Protein AF-A0AAJ6CL71-F1 (afdb_monomer_lite)

Sequence (404 aa):
MFATKAVRFVPSAMRASTATKFLRTKRTTNIAGLEIHPDPLPELVSTYTHTLNVLKGLPESAVFRQSSEAVTQQRLDIVKEAMTPTSRETVYGSEAAIDRVVAAIDGGLIEEIVEQANDEFHLAAKMIDWKPMLKDRWGSRSLRLSKENMRAFNACHLCLQTAQQPVCCPEGHLYCKMCILSDLLKQKSVLAEHAKRCEDHAQEEHKEAAQVKASADAKRVATFERNESLIAPGSKRKHEEMGDMPRKRAESSDAASSMPAFWLPNMAPQVHDQGAKSSPDRASTTLCTATRPHKLLAKHLIQVCFSIRPRDGQDQTFCPCCKKEYTNVSQTYVLRPCGHVFCASCTATLVTKPLEESGKASSCPECSASIQARRDVIPLEREGTGFASGGQSEVHTQGIAFQG

Secondary structure (DSSP, 8-state):
--------------------------S--SSTT-PPPSSHHHHHHHHHHHHHHHHTTS-TT-HHHHHHHHHHHHHHHHHHHH--HHHHH-HHHHHHHHHHHHHHHT-SSHHHHHHHHHHHHHHHHHHHHHHHHHTTTBS-EEEEPPGGGS--TTB-TTT-SBPSSEEE-TT--EEEHHHHHHHHHHHHHHHHHHHHHHHHHHHHHHHHHHHHHHHHHHHHHHHHHHHHTT--S-------------------GGGTTSS--TTSTTTS-----------TTSSSS-B--SSS--B--GGG-EE-B-EEEEETTEEEEE-TTT-PBP-TT--EEEETTT-BEEEHHHHIIIIIHHHHHH-SPEE-TTT--EE-SGGGEEEPP-SS-SSTT----EEEE--B----

Organism: NCBI:txid1514897

Structure (mmCIF, N/CA/C/O backbone):
data_AF-A0AAJ6CL71-F1
#
_entry.id   AF-A0AAJ6CL71-F1
#
loop_
_atom_site.group_PDB
_atom_site.id
_atom_site.type_symbol
_atom_site.label_atom_id
_atom_site.label_alt_id
_atom_site.label_comp_id
_atom_site.label_asym_id
_atom_site.label_entity_id
_atom_site.label_seq_id
_atom_site.pdbx_PDB_ins_code
_atom_site.Cartn_x
_atom_site.Cartn_y
_atom_site.Cartn_z
_atom_site.occupancy
_atom_site.B_iso_or_equiv
_atom_site.auth_seq_id
_atom_site.auth_comp_id
_atom_site.auth_asym_id
_atom_site.auth_atom_id
_atom_site.pdbx_PDB_model_num
ATOM 1 N N . MET A 1 1 ? 21.371 46.610 -0.526 1.00 39.25 1 MET A N 1
ATOM 2 C CA . MET A 1 1 ? 22.594 46.906 -1.301 1.00 39.25 1 MET A CA 1
ATOM 3 C C . MET A 1 1 ? 23.391 45.616 -1.433 1.00 39.25 1 MET A C 1
ATOM 5 O O . MET A 1 1 ? 24.104 45.266 -0.509 1.00 39.25 1 MET A O 1
ATOM 9 N N . PHE A 1 2 ? 23.224 44.873 -2.526 1.00 36.06 2 PHE A N 1
ATOM 10 C CA . PHE A 1 2 ? 24.051 43.699 -2.818 1.00 36.06 2 PHE A CA 1
ATOM 11 C C . PHE A 1 2 ? 24.541 43.833 -4.256 1.00 36.06 2 PHE A C 1
ATOM 13 O O . PHE A 1 2 ? 23.754 43.793 -5.196 1.00 36.06 2 PHE A O 1
ATOM 20 N N . ALA A 1 3 ? 25.835 44.113 -4.401 1.00 38.28 3 ALA A N 1
ATOM 21 C CA . ALA A 1 3 ? 26.485 44.321 -5.682 1.00 38.28 3 ALA A CA 1
ATOM 22 C C . ALA A 1 3 ? 26.732 42.966 -6.359 1.00 38.28 3 ALA A C 1
ATOM 24 O O . ALA A 1 3 ? 27.611 42.206 -5.955 1.00 38.28 3 ALA A O 1
ATOM 25 N N . THR A 1 4 ? 25.965 42.662 -7.402 1.00 40.25 4 THR A N 1
ATOM 26 C CA . THR A 1 4 ? 26.253 41.565 -8.331 1.00 40.25 4 THR A CA 1
ATOM 27 C C . THR A 1 4 ? 27.468 41.937 -9.175 1.00 40.25 4 THR A C 1
ATOM 29 O O . THR A 1 4 ? 27.392 42.786 -10.065 1.00 40.25 4 THR A O 1
ATOM 32 N N . LYS A 1 5 ? 28.614 41.322 -8.882 1.00 41.72 5 LYS A N 1
ATOM 33 C CA . LYS A 1 5 ? 29.854 41.497 -9.643 1.00 41.72 5 LYS A CA 1
ATOM 34 C C . LYS A 1 5 ? 29.758 40.658 -10.922 1.00 41.72 5 LYS A C 1
ATOM 36 O O . LYS A 1 5 ? 30.052 39.468 -10.914 1.00 41.72 5 LYS A O 1
ATOM 41 N N . ALA A 1 6 ? 29.297 41.271 -12.010 1.00 41.78 6 ALA A N 1
ATOM 42 C CA . ALA A 1 6 ? 29.320 40.659 -13.333 1.00 41.78 6 ALA A CA 1
ATOM 43 C C . ALA A 1 6 ? 30.780 40.488 -13.783 1.00 41.78 6 ALA A C 1
ATOM 45 O O . ALA A 1 6 ? 31.474 41.466 -14.071 1.00 41.78 6 ALA A O 1
ATOM 46 N N . VAL A 1 7 ? 31.257 39.245 -13.822 1.00 39.53 7 VAL A N 1
ATOM 47 C CA . VAL A 1 7 ? 32.542 38.900 -14.434 1.00 39.53 7 VAL A CA 1
ATOM 48 C C . VAL A 1 7 ? 32.345 38.979 -15.944 1.00 39.53 7 VAL A C 1
ATOM 50 O O . VAL A 1 7 ? 31.774 38.085 -16.561 1.00 39.53 7 VAL A O 1
ATOM 53 N N . ARG A 1 8 ? 32.769 40.095 -16.543 1.00 37.53 8 ARG A N 1
ATOM 54 C CA . ARG A 1 8 ? 32.890 40.208 -17.997 1.00 37.53 8 ARG A CA 1
ATOM 55 C C . ARG A 1 8 ? 34.016 39.283 -18.439 1.00 37.53 8 ARG A C 1
ATOM 57 O O . ARG A 1 8 ? 35.181 39.544 -18.148 1.00 37.53 8 ARG A O 1
ATOM 64 N N . PHE A 1 9 ? 33.653 38.207 -19.124 1.00 36.19 9 PHE A N 1
ATOM 65 C CA . PHE A 1 9 ? 34.596 37.366 -19.842 1.00 36.19 9 PHE A CA 1
ATOM 66 C C . PHE A 1 9 ? 35.145 38.195 -21.009 1.00 36.19 9 PHE A C 1
ATOM 68 O O . PHE A 1 9 ? 34.460 38.424 -22.003 1.00 36.19 9 PHE A O 1
ATOM 75 N N . VAL A 1 10 ? 36.347 38.744 -20.844 1.00 36.00 10 VAL A N 1
ATOM 76 C CA . VAL A 1 10 ? 37.087 39.341 -21.957 1.00 36.00 10 VAL A CA 1
ATOM 77 C C . VAL A 1 10 ? 37.631 38.168 -22.770 1.00 36.00 10 VAL A C 1
ATOM 79 O O . VAL A 1 10 ? 38.310 37.322 -22.181 1.00 36.00 10 VAL A O 1
ATOM 82 N N . PRO A 1 11 ? 37.347 38.063 -24.080 1.00 34.19 11 PRO A N 1
ATOM 83 C CA . PRO A 1 11 ? 37.974 37.042 -24.899 1.00 34.19 11 PRO A CA 1
ATOM 84 C C . PRO A 1 11 ? 39.473 37.339 -24.918 1.00 34.19 11 PRO A C 1
ATOM 86 O O . PRO A 1 11 ? 39.929 38.316 -25.513 1.00 34.19 11 PRO A O 1
ATOM 89 N N . SER A 1 12 ? 40.236 36.527 -24.189 1.00 37.56 12 SER A N 1
ATOM 90 C CA . SER A 1 12 ? 41.687 36.531 -24.285 1.00 37.56 12 SER A CA 1
ATOM 91 C C . SER A 1 12 ? 42.012 36.148 -25.719 1.00 37.56 12 SER A C 1
ATOM 93 O O . SER A 1 12 ? 41.584 35.087 -26.176 1.00 37.56 12 SER A O 1
ATOM 95 N N . ALA A 1 13 ? 42.686 37.043 -26.443 1.00 39.62 13 ALA A N 1
ATOM 96 C CA . ALA A 1 13 ? 43.154 36.787 -27.792 1.00 39.62 13 ALA A CA 1
ATOM 97 C C . ALA A 1 13 ? 43.905 35.452 -27.781 1.00 39.62 13 ALA A C 1
ATOM 99 O O . ALA A 1 13 ? 44.991 35.344 -27.205 1.00 39.62 13 ALA A O 1
ATOM 100 N N . MET A 1 14 ? 43.281 34.421 -28.358 1.00 40.31 14 MET A N 1
ATOM 101 C CA . MET A 1 14 ? 43.919 33.134 -28.556 1.00 40.31 14 MET A CA 1
ATOM 102 C C . MET A 1 14 ? 45.196 33.401 -29.342 1.00 40.31 14 MET A C 1
ATOM 104 O O . MET A 1 14 ? 45.163 33.837 -30.492 1.00 40.31 14 MET A O 1
ATOM 108 N N . ARG A 1 15 ? 46.332 33.168 -28.682 1.00 39.94 15 ARG A N 1
ATOM 109 C CA . ARG A 1 15 ? 47.612 32.982 -29.355 1.00 39.94 15 ARG A CA 1
ATOM 110 C C . ARG A 1 15 ? 47.370 32.009 -30.504 1.00 39.94 15 ARG A C 1
ATOM 112 O O . ARG A 1 15 ? 46.749 30.972 -30.284 1.00 39.94 15 ARG A O 1
ATOM 119 N N . ALA A 1 16 ? 47.826 32.379 -31.699 1.00 39.19 16 ALA A N 1
ATOM 120 C CA . ALA A 1 16 ? 47.760 31.556 -32.896 1.00 39.19 16 ALA A CA 1
ATOM 121 C C . ALA A 1 16 ? 48.130 30.106 -32.549 1.00 39.19 16 ALA A C 1
ATOM 123 O O . ALA A 1 16 ? 49.277 29.826 -32.195 1.00 39.19 16 ALA A O 1
ATOM 124 N N . SER A 1 17 ? 47.136 29.213 -32.577 1.00 43.03 17 SER A N 1
ATOM 125 C CA . SER A 1 17 ? 47.387 27.789 -32.399 1.00 43.03 17 SER A CA 1
ATOM 126 C C . SER A 1 17 ? 48.241 27.322 -33.565 1.00 43.03 17 SER A C 1
ATOM 128 O O . SER A 1 17 ? 47.938 27.587 -34.728 1.00 43.03 17 SER A O 1
ATOM 130 N N . THR A 1 18 ? 49.339 26.667 -33.211 1.00 47.91 18 THR A N 1
ATOM 131 C CA . THR A 1 18 ? 50.168 25.819 -34.064 1.00 47.91 18 THR A CA 1
ATOM 132 C C . THR A 1 18 ? 49.345 25.160 -35.164 1.00 47.91 18 THR A C 1
ATOM 134 O O . THR A 1 18 ? 48.361 24.495 -34.857 1.00 47.91 18 THR A O 1
ATOM 137 N N . ALA A 1 19 ? 49.755 25.337 -36.423 1.00 48.56 19 ALA A N 1
ATOM 138 C CA . ALA A 1 19 ? 49.138 24.688 -37.574 1.00 48.56 19 ALA A CA 1
ATOM 139 C C . ALA A 1 19 ? 48.911 23.195 -37.286 1.00 48.56 19 ALA A C 1
ATOM 141 O O . ALA A 1 19 ? 49.871 22.448 -37.078 1.00 48.56 19 ALA A O 1
ATOM 142 N N . THR A 1 20 ? 47.645 22.780 -37.227 1.00 59.19 20 THR A N 1
ATOM 143 C CA . THR A 1 20 ? 47.246 21.390 -37.007 1.00 59.19 20 THR A CA 1
ATOM 144 C C . THR A 1 20 ? 47.833 20.557 -38.141 1.00 59.19 20 THR A C 1
ATOM 146 O O . THR A 1 20 ? 47.495 20.761 -39.308 1.00 59.19 20 THR A O 1
ATOM 149 N N . LYS A 1 21 ? 48.775 19.664 -37.829 1.00 67.62 21 LYS A N 1
ATOM 150 C CA . LYS A 1 21 ? 49.365 18.783 -38.839 1.00 67.62 21 LYS A CA 1
ATOM 151 C C . LYS A 1 21 ? 48.285 17.805 -39.288 1.00 67.62 21 LYS A C 1
ATOM 153 O O . LYS A 1 21 ? 47.806 17.014 -38.487 1.00 67.62 21 LYS A O 1
ATOM 158 N N . PHE A 1 22 ? 47.898 17.876 -40.557 1.00 73.38 22 PHE A N 1
ATOM 159 C CA . PHE A 1 22 ? 46.937 16.943 -41.134 1.00 73.38 22 PHE A CA 1
ATOM 160 C C . PHE A 1 22 ? 47.654 15.624 -41.447 1.00 73.38 22 PHE A C 1
ATOM 162 O O . PHE A 1 22 ? 48.347 15.511 -42.459 1.00 73.38 22 PHE A O 1
ATOM 169 N N . LEU A 1 23 ? 47.541 14.645 -40.548 1.00 78.69 23 LEU A N 1
ATOM 170 C CA . LEU A 1 23 ? 48.229 13.352 -40.638 1.00 78.69 23 LEU A CA 1
ATOM 171 C C . LEU A 1 23 ? 47.259 12.240 -41.062 1.00 78.69 23 LEU A C 1
ATOM 173 O O . LEU A 1 23 ? 47.219 11.168 -40.458 1.00 78.69 23 LEU A O 1
ATOM 177 N N . ARG A 1 24 ? 46.457 12.508 -42.098 1.00 83.69 24 ARG A N 1
ATOM 178 C CA . ARG A 1 24 ? 45.435 11.587 -42.615 1.00 83.69 24 ARG A CA 1
ATOM 179 C C . ARG A 1 24 ? 45.517 11.456 -44.131 1.00 83.69 24 ARG A C 1
ATOM 181 O O . ARG A 1 24 ? 45.762 12.428 -44.844 1.00 83.69 24 ARG A O 1
ATOM 188 N N . THR A 1 25 ? 45.285 10.244 -44.621 1.00 83.31 25 THR A N 1
ATOM 189 C CA . THR A 1 25 ? 45.168 9.923 -46.056 1.00 83.31 25 THR A CA 1
ATOM 190 C C . THR A 1 25 ? 43.714 9.816 -46.507 1.00 83.31 25 THR A C 1
ATOM 192 O O . THR A 1 25 ? 43.401 10.090 -47.669 1.00 83.31 25 THR A O 1
ATOM 195 N N . LYS A 1 26 ? 42.813 9.440 -45.590 1.00 82.81 26 LYS A N 1
ATOM 196 C CA . LYS A 1 26 ? 41.377 9.316 -45.856 1.00 82.81 26 LYS A CA 1
ATOM 197 C C . LYS A 1 26 ? 40.768 10.701 -46.114 1.00 82.81 26 LYS A C 1
ATOM 199 O O . LYS A 1 26 ? 41.135 11.679 -45.468 1.00 82.81 26 LYS A O 1
ATOM 204 N N . ARG A 1 27 ? 39.848 10.777 -47.086 1.00 81.31 27 ARG A N 1
ATOM 205 C CA . ARG A 1 27 ? 39.156 12.020 -47.496 1.00 81.31 27 ARG A CA 1
ATOM 206 C C . ARG A 1 27 ? 37.725 12.124 -46.974 1.00 81.31 27 ARG A C 1
ATOM 208 O O . ARG A 1 27 ? 37.250 13.230 -46.755 1.00 81.31 27 ARG A O 1
ATOM 215 N N . THR A 1 28 ? 37.056 10.989 -46.775 1.00 86.12 28 THR A N 1
ATOM 216 C CA . THR A 1 28 ? 35.708 10.895 -46.196 1.00 86.12 28 THR A CA 1
ATOM 217 C C . THR A 1 28 ? 35.601 9.653 -45.299 1.00 86.12 28 THR A C 1
ATOM 219 O O . THR A 1 28 ? 36.296 8.661 -45.527 1.00 86.12 28 THR A O 1
ATOM 222 N N . THR A 1 29 ? 34.747 9.707 -44.274 1.00 84.56 29 THR A N 1
ATOM 223 C CA . THR A 1 29 ? 34.390 8.572 -43.390 1.00 84.56 29 THR A CA 1
ATOM 224 C C . THR A 1 29 ? 33.274 7.698 -43.978 1.00 84.56 29 THR A C 1
ATOM 226 O O . THR A 1 29 ? 33.015 6.610 -43.481 1.00 84.56 29 THR A O 1
ATOM 229 N N . ASN A 1 30 ? 32.616 8.163 -45.051 1.00 87.88 30 ASN A N 1
ATOM 230 C CA . ASN A 1 30 ? 31.397 7.589 -45.642 1.00 87.88 30 ASN A CA 1
ATOM 231 C C . ASN A 1 30 ? 30.182 7.522 -44.695 1.00 87.88 30 ASN A C 1
ATOM 233 O O . ASN A 1 30 ? 29.202 6.850 -45.014 1.00 87.88 30 ASN A O 1
ATOM 237 N N . ILE A 1 31 ? 30.210 8.262 -43.584 1.00 87.94 31 ILE A N 1
ATOM 238 C CA . ILE A 1 31 ? 29.088 8.420 -42.654 1.00 87.94 31 ILE A CA 1
ATOM 239 C C . ILE A 1 31 ? 28.625 9.879 -42.703 1.00 87.94 31 ILE A C 1
ATOM 241 O O . ILE A 1 31 ? 29.428 10.809 -42.626 1.00 87.94 31 ILE A O 1
ATOM 245 N N . ALA A 1 32 ? 27.321 10.095 -42.881 1.00 88.00 32 ALA A N 1
ATOM 246 C CA . ALA A 1 32 ? 26.759 11.439 -42.940 1.00 88.00 32 ALA A CA 1
ATOM 247 C C . ALA A 1 32 ? 26.879 12.132 -41.573 1.00 88.00 32 ALA A C 1
ATOM 249 O O . ALA A 1 32 ? 26.416 11.598 -40.572 1.00 88.00 32 ALA A O 1
ATOM 250 N N . GLY A 1 33 ? 27.471 13.329 -41.546 1.00 87.38 33 GLY A N 1
ATOM 251 C CA . GLY A 1 33 ? 27.632 14.125 -40.324 1.00 87.38 33 GLY A CA 1
ATOM 252 C C . GLY A 1 33 ? 28.887 13.823 -39.497 1.00 87.38 33 GLY A C 1
ATOM 253 O O . GLY A 1 33 ? 29.137 14.551 -38.544 1.00 87.38 33 GLY A O 1
ATOM 254 N N . LEU A 1 34 ? 29.697 12.825 -39.875 1.00 89.12 34 LEU A N 1
ATOM 255 C CA . LEU A 1 34 ? 30.948 12.485 -39.189 1.00 89.12 34 LEU A CA 1
ATOM 256 C C . LEU A 1 34 ? 32.162 12.911 -40.027 1.00 89.12 34 LEU A C 1
ATOM 258 O O . LEU A 1 34 ? 32.548 12.235 -40.982 1.00 89.12 34 LEU A O 1
ATOM 262 N N . GLU A 1 35 ? 32.755 14.054 -39.694 1.00 86.81 35 GLU A N 1
ATOM 263 C CA . GLU A 1 35 ? 33.916 14.601 -40.409 1.00 86.81 35 GLU A CA 1
ATOM 264 C C . GLU A 1 35 ? 35.231 13.912 -40.008 1.00 86.81 35 GLU A C 1
ATOM 266 O O . GLU A 1 35 ? 35.375 13.400 -38.900 1.00 86.81 35 GLU A O 1
ATOM 271 N N . ILE A 1 36 ? 36.222 13.910 -40.909 1.00 88.69 36 ILE A N 1
ATOM 272 C CA . ILE A 1 36 ? 37.541 13.332 -40.611 1.00 88.69 36 ILE A CA 1
ATOM 273 C C . ILE A 1 36 ? 38.302 14.228 -39.644 1.00 88.69 36 ILE A C 1
ATOM 275 O O . ILE A 1 36 ? 38.579 15.392 -39.940 1.00 88.69 36 ILE A O 1
ATOM 279 N N . HIS A 1 37 ? 38.741 13.637 -38.536 1.00 86.88 37 HIS A N 1
ATOM 280 C CA . HIS A 1 37 ? 39.586 14.325 -37.576 1.00 86.88 37 HIS A CA 1
ATOM 281 C C . HIS A 1 37 ? 41.048 14.408 -38.073 1.00 86.88 37 HIS A C 1
ATOM 283 O O . HIS A 1 37 ? 41.613 13.382 -38.466 1.00 86.88 37 HIS A O 1
ATOM 289 N N . PRO A 1 38 ? 41.699 15.592 -38.045 1.00 86.56 38 PRO A N 1
ATOM 290 C CA . PRO A 1 38 ? 43.038 15.795 -38.614 1.00 86.56 38 PRO A CA 1
ATOM 291 C C . PRO A 1 38 ? 44.164 15.070 -37.857 1.00 86.56 38 PRO A C 1
ATOM 293 O O . PRO A 1 38 ? 45.155 14.685 -38.480 1.00 86.56 38 PRO A O 1
ATOM 296 N N . ASP A 1 39 ? 44.015 14.886 -36.540 1.00 87.00 39 ASP A N 1
ATOM 297 C CA . ASP A 1 39 ? 44.971 14.171 -35.676 1.00 87.00 39 ASP A CA 1
ATOM 298 C C . ASP A 1 39 ? 44.262 13.540 -34.448 1.00 87.00 39 ASP A C 1
ATOM 300 O O . ASP A 1 39 ? 44.177 14.167 -33.393 1.00 87.00 39 ASP A O 1
ATOM 304 N N . PRO A 1 40 ? 43.626 12.356 -34.581 1.00 89.31 40 PRO A N 1
ATOM 305 C CA . PRO A 1 40 ? 42.722 11.801 -33.556 1.00 89.31 40 PRO A CA 1
ATOM 306 C C . PRO A 1 40 ? 43.423 11.183 -32.335 1.00 89.31 40 PRO A C 1
ATOM 308 O O . PRO A 1 40 ? 42.850 11.143 -31.251 1.00 89.31 40 PRO A O 1
ATOM 311 N N . LEU A 1 41 ? 44.661 10.701 -32.473 1.00 90.19 41 LEU A N 1
ATOM 312 C CA . LEU A 1 41 ? 45.382 10.021 -31.388 1.00 90.19 41 LEU A CA 1
ATOM 313 C C . LEU A 1 41 ? 45.687 10.927 -30.176 1.00 90.19 41 LEU A C 1
ATOM 315 O O . LEU A 1 41 ? 45.392 10.518 -29.051 1.00 90.19 41 LEU A O 1
ATOM 319 N N . PRO A 1 42 ? 46.252 12.144 -30.336 1.00 90.31 42 PRO A N 1
ATOM 320 C CA . PRO A 1 42 ? 46.464 13.036 -29.197 1.00 90.31 42 PRO A CA 1
ATOM 321 C C . PRO A 1 42 ? 45.150 13.549 -28.600 1.00 90.31 42 PRO A C 1
ATOM 323 O O . PRO A 1 42 ? 45.098 13.754 -27.387 1.00 90.31 42 PRO A O 1
ATOM 326 N N . GLU A 1 43 ? 44.107 13.711 -29.419 1.00 90.81 43 GLU A N 1
ATOM 327 C CA . GLU A 1 43 ? 42.776 14.098 -28.947 1.00 90.81 43 GLU A CA 1
ATOM 328 C C . GLU A 1 43 ? 42.217 13.039 -27.991 1.00 90.81 43 GLU A C 1
ATOM 330 O O . GLU A 1 43 ? 41.904 13.364 -26.850 1.00 90.81 43 GLU A O 1
ATOM 335 N N . LEU A 1 44 ? 42.237 11.757 -28.379 1.00 93.38 44 LEU A N 1
ATOM 336 C CA . LEU A 1 44 ? 41.806 10.643 -27.523 1.00 93.38 44 LEU A CA 1
ATOM 337 C C . LEU A 1 44 ? 42.566 10.588 -26.195 1.00 93.38 44 LEU A C 1
ATOM 339 O O . LEU A 1 44 ? 41.961 10.411 -25.137 1.00 93.38 44 LEU A O 1
ATOM 343 N N . VAL A 1 45 ? 43.890 10.780 -26.218 1.00 94.62 45 VAL A N 1
ATOM 344 C CA . VAL A 1 45 ? 44.684 10.849 -24.980 1.00 94.62 45 VAL A CA 1
ATOM 345 C C . VAL A 1 45 ? 44.212 12.003 -24.098 1.00 94.62 45 VAL A C 1
ATOM 347 O O . VAL A 1 45 ? 44.075 11.833 -22.882 1.00 94.62 45 VAL A O 1
ATOM 350 N N . SER A 1 46 ? 43.946 13.170 -24.683 1.00 95.06 46 SER A N 1
ATOM 351 C CA . SER A 1 46 ? 43.458 14.328 -23.936 1.00 95.06 46 SER A CA 1
ATOM 352 C C . SER A 1 46 ? 42.067 14.073 -23.335 1.00 95.06 46 SER A C 1
ATOM 354 O O . SER A 1 46 ? 41.878 14.287 -22.136 1.00 95.06 46 SER A O 1
ATOM 356 N N . THR A 1 47 ? 41.138 13.493 -24.097 1.00 94.94 47 THR A N 1
ATOM 357 C CA . THR A 1 47 ? 39.761 13.225 -23.661 1.00 94.94 47 THR A CA 1
ATOM 358 C C . THR A 1 47 ? 39.706 12.139 -22.590 1.00 94.94 47 THR A C 1
ATOM 360 O O . THR A 1 47 ? 39.059 12.328 -21.557 1.00 94.94 47 THR A O 1
ATOM 363 N N . TYR A 1 48 ? 40.441 11.031 -22.740 1.00 96.94 48 TYR A N 1
ATOM 364 C CA . TYR A 1 48 ? 40.487 9.978 -21.716 1.00 96.94 48 TYR A CA 1
ATOM 365 C C . TYR A 1 48 ? 41.166 10.444 -20.428 1.00 96.94 48 TYR A C 1
ATOM 367 O O . TYR A 1 48 ? 40.671 10.167 -19.336 1.00 96.94 48 TYR A O 1
ATOM 375 N N . THR A 1 49 ? 42.262 11.204 -20.518 1.00 96.88 49 THR A N 1
ATOM 376 C CA . THR A 1 49 ? 42.898 11.765 -19.313 1.00 96.88 49 THR A CA 1
ATOM 377 C C . THR A 1 49 ? 41.991 12.773 -18.611 1.00 96.88 49 THR A C 1
ATOM 379 O O . THR A 1 49 ? 41.948 12.806 -17.377 1.00 96.88 49 THR A O 1
ATOM 382 N N . HIS A 1 50 ? 41.222 13.563 -19.363 1.00 96.25 50 HIS A N 1
ATOM 383 C CA . HIS A 1 50 ? 40.235 14.470 -18.790 1.00 96.25 50 HIS A CA 1
ATOM 384 C C . HIS A 1 50 ? 39.081 13.706 -18.125 1.00 96.25 50 HIS A C 1
ATOM 386 O O . HIS A 1 50 ? 38.734 14.005 -16.981 1.00 96.25 50 HIS A O 1
ATOM 392 N N . THR A 1 51 ? 38.577 12.652 -18.770 1.00 96.06 51 THR A N 1
ATOM 393 C CA . THR A 1 51 ? 37.535 11.761 -18.231 1.00 96.06 51 THR A CA 1
ATOM 394 C C . THR A 1 51 ? 37.977 11.101 -16.926 1.00 96.06 51 THR A C 1
ATOM 396 O O . THR A 1 51 ? 37.272 11.203 -15.924 1.00 96.06 51 THR A O 1
ATOM 399 N N . LEU A 1 52 ? 39.186 10.534 -16.870 1.00 96.12 52 LEU A N 1
ATOM 400 C CA . LEU A 1 52 ? 39.756 9.966 -15.640 1.00 96.12 52 LEU A CA 1
ATOM 401 C C . LEU A 1 52 ? 39.866 11.002 -14.509 1.00 96.12 52 LEU A C 1
ATOM 403 O O . LEU A 1 52 ? 39.685 10.671 -13.339 1.00 96.12 52 LEU A O 1
ATOM 407 N N . ASN A 1 53 ? 40.141 12.270 -14.827 1.00 95.69 53 ASN A N 1
ATOM 408 C CA . ASN A 1 53 ? 40.168 13.333 -13.821 1.00 95.69 53 ASN A CA 1
ATOM 409 C C . ASN A 1 53 ? 38.770 13.705 -13.310 1.00 95.69 53 ASN A C 1
ATOM 411 O O . ASN A 1 53 ? 38.624 13.967 -12.116 1.00 95.69 53 ASN A O 1
ATOM 415 N N . VAL A 1 54 ? 37.750 13.690 -14.171 1.00 93.75 54 VAL A N 1
ATOM 416 C CA . VAL A 1 54 ? 36.346 13.902 -13.777 1.00 93.75 54 VAL A CA 1
ATOM 417 C C . VAL A 1 54 ? 35.847 12.753 -12.898 1.00 93.75 54 VAL A C 1
ATOM 419 O O . VAL A 1 54 ? 35.246 12.996 -11.850 1.00 93.75 54 VAL A O 1
ATOM 422 N N . LEU A 1 55 ? 36.166 11.505 -13.252 1.00 92.06 55 LEU A N 1
ATOM 423 C CA . LEU A 1 55 ? 35.748 10.312 -12.505 1.00 92.06 55 LEU A CA 1
ATOM 424 C C . LEU A 1 55 ? 36.252 10.300 -11.051 1.00 92.06 55 LEU A C 1
ATOM 426 O O . LEU A 1 55 ? 35.523 9.850 -10.165 1.00 92.06 55 LEU A O 1
ATOM 430 N N . LYS A 1 56 ? 37.411 10.911 -10.757 1.00 90.75 56 LYS A N 1
ATOM 431 C CA . LYS A 1 56 ? 37.912 11.103 -9.377 1.00 90.75 56 LYS A CA 1
ATOM 432 C C . LYS A 1 56 ? 36.952 11.890 -8.472 1.00 90.75 56 LYS A C 1
ATOM 434 O O . LYS A 1 56 ? 37.025 11.756 -7.252 1.00 90.75 56 LYS A O 1
ATOM 439 N N . GLY A 1 57 ? 36.049 12.701 -9.033 1.00 87.69 57 GLY A N 1
ATOM 440 C CA . GLY A 1 57 ? 35.016 13.431 -8.282 1.00 87.69 57 GLY A CA 1
ATOM 441 C C . GLY A 1 57 ? 33.863 12.552 -7.763 1.00 87.69 57 GLY A C 1
ATOM 442 O O . GLY A 1 57 ? 33.081 12.974 -6.895 1.00 87.69 57 GLY A O 1
ATOM 443 N N . LEU A 1 58 ? 33.737 11.322 -8.266 1.00 85.38 58 LEU A N 1
ATOM 444 C CA . LEU A 1 58 ? 32.747 10.331 -7.836 1.00 85.38 58 LEU A CA 1
ATOM 445 C C . LEU A 1 58 ? 33.315 9.454 -6.701 1.00 85.38 58 LEU A C 1
ATOM 447 O O . LEU A 1 58 ? 34.528 9.311 -6.591 1.00 85.38 58 LEU A O 1
ATOM 451 N N . PRO A 1 59 ? 32.487 8.883 -5.807 1.00 85.94 59 PRO A N 1
ATOM 452 C CA . PRO A 1 59 ? 32.981 7.991 -4.751 1.00 85.94 59 PRO A CA 1
ATOM 453 C C . PRO A 1 59 ? 33.567 6.690 -5.330 1.00 85.94 59 PRO A C 1
ATOM 455 O O . PRO A 1 59 ? 33.052 6.173 -6.316 1.00 85.94 59 PRO A O 1
ATOM 458 N N . GLU A 1 60 ? 34.609 6.139 -4.699 1.00 83.75 60 GLU A N 1
ATOM 459 C CA . GLU A 1 60 ? 35.301 4.910 -5.151 1.00 83.75 60 GLU A CA 1
ATOM 460 C C . GLU A 1 60 ? 34.404 3.664 -5.152 1.00 83.75 60 GLU A C 1
ATOM 462 O O . GLU A 1 60 ? 34.604 2.746 -5.941 1.00 83.75 60 GLU A O 1
ATOM 467 N N . SER A 1 61 ? 33.373 3.640 -4.305 1.00 79.00 61 SER A N 1
ATOM 468 C CA . SER A 1 61 ? 32.386 2.557 -4.257 1.00 79.00 61 SER A CA 1
ATOM 469 C C . SER A 1 61 ? 31.369 2.590 -5.401 1.00 79.00 61 SER A C 1
ATOM 471 O O . SER A 1 61 ? 30.547 1.683 -5.512 1.00 79.00 61 SER A O 1
ATOM 473 N N . ALA A 1 62 ? 31.369 3.626 -6.246 1.00 82.06 62 ALA A N 1
ATOM 474 C CA . ALA A 1 62 ? 30.467 3.676 -7.385 1.00 82.06 62 ALA A CA 1
ATOM 475 C C . ALA A 1 62 ? 30.964 2.752 -8.510 1.00 82.06 62 ALA A C 1
ATOM 477 O O . ALA A 1 62 ? 31.945 3.046 -9.177 1.00 82.06 62 ALA A O 1
ATOM 478 N N . VAL A 1 63 ? 30.203 1.703 -8.804 1.00 83.38 63 VAL A N 1
ATOM 479 C CA . VAL A 1 63 ? 30.298 0.844 -10.000 1.00 83.38 63 VAL A CA 1
ATOM 480 C C . VAL A 1 63 ? 30.500 1.613 -11.300 1.00 83.38 63 VAL A C 1
ATOM 482 O O . VAL A 1 63 ? 31.400 1.271 -12.044 1.00 83.38 63 VAL A O 1
ATOM 485 N N . PHE A 1 64 ? 29.746 2.689 -11.559 1.00 87.62 64 PHE A N 1
ATOM 486 C CA . PHE A 1 64 ? 29.924 3.513 -12.764 1.00 87.62 64 PHE A CA 1
ATOM 487 C C . PHE A 1 64 ? 31.332 4.099 -12.817 1.00 87.62 64 PHE A C 1
ATOM 489 O O . PHE A 1 64 ? 31.933 4.136 -13.885 1.00 87.62 64 PHE A O 1
ATOM 496 N N . ARG A 1 65 ? 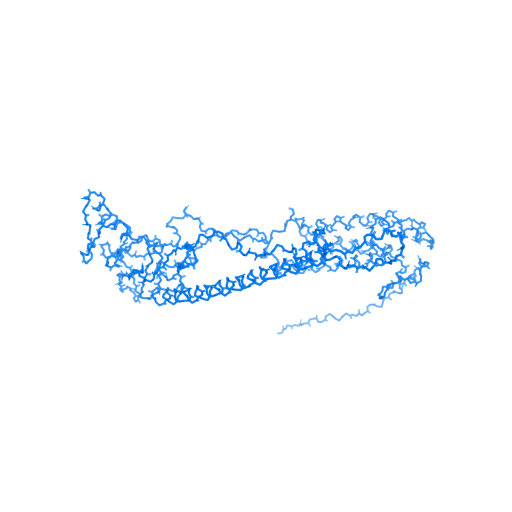31.875 4.532 -11.670 1.00 90.50 65 ARG A N 1
ATOM 497 C CA . ARG A 1 65 ? 33.256 5.006 -11.590 1.00 90.50 65 ARG A CA 1
ATOM 498 C C . ARG A 1 65 ? 34.219 3.857 -11.884 1.00 90.50 65 ARG A C 1
ATOM 500 O O . ARG A 1 65 ? 35.051 4.016 -12.760 1.00 90.50 65 ARG A O 1
ATOM 507 N N . GLN A 1 66 ? 34.063 2.710 -11.228 1.00 90.12 66 GLN A N 1
ATOM 508 C CA . GLN A 1 66 ? 34.944 1.548 -11.406 1.00 90.12 66 GLN A CA 1
ATOM 509 C C . GLN A 1 66 ? 34.945 1.022 -12.850 1.00 90.12 66 GLN A C 1
ATOM 511 O O . GLN A 1 66 ? 36.008 0.808 -13.428 1.00 90.12 66 GLN A O 1
ATOM 516 N N . SER A 1 67 ? 33.766 0.857 -13.456 1.00 92.19 67 SER A N 1
ATOM 517 C CA . SER A 1 67 ? 33.622 0.376 -14.830 1.00 92.19 67 SER A CA 1
ATOM 518 C C . SER A 1 67 ? 34.169 1.385 -15.835 1.00 92.19 67 SER A C 1
ATOM 520 O O . SER A 1 67 ? 34.901 1.008 -16.747 1.00 92.19 67 SER A O 1
ATOM 522 N N . SER A 1 68 ? 33.849 2.672 -15.659 1.00 93.38 68 SER A N 1
ATOM 523 C CA . SER A 1 68 ? 34.305 3.722 -16.573 1.00 93.38 68 SER A CA 1
ATOM 524 C C . SER A 1 68 ? 35.807 3.961 -16.438 1.00 93.38 68 SER A C 1
ATOM 526 O O . SER A 1 68 ? 36.475 4.127 -17.451 1.00 93.38 68 SER A O 1
ATOM 528 N N . GLU A 1 69 ? 36.374 3.919 -15.226 1.00 94.75 69 GLU A N 1
ATOM 529 C CA . GLU A 1 69 ? 37.827 3.990 -15.008 1.00 94.75 69 GLU A CA 1
ATOM 530 C C . GLU A 1 69 ? 38.535 2.799 -15.660 1.00 94.75 69 GLU A C 1
ATOM 532 O O . GLU A 1 69 ? 39.517 3.005 -16.364 1.00 94.75 69 GLU A O 1
ATOM 537 N N . ALA A 1 70 ? 38.019 1.575 -15.509 1.00 95.50 70 ALA A N 1
ATOM 538 C CA . ALA A 1 70 ? 38.616 0.393 -16.131 1.00 95.50 70 ALA A CA 1
ATOM 539 C C . ALA A 1 70 ? 38.638 0.488 -17.668 1.00 95.50 70 ALA A C 1
ATOM 541 O O . ALA A 1 70 ? 39.689 0.299 -18.281 1.00 95.50 70 ALA A O 1
ATOM 542 N N . VAL A 1 71 ? 37.505 0.837 -18.291 1.00 94.62 71 VAL A N 1
ATOM 543 C CA . VAL A 1 71 ? 37.392 0.951 -19.757 1.00 94.62 71 VAL A CA 1
ATOM 544 C C . VAL A 1 71 ? 38.236 2.108 -20.296 1.00 94.62 71 VAL A C 1
ATOM 546 O O . VAL A 1 71 ? 38.982 1.930 -21.260 1.00 94.62 71 VAL A O 1
ATOM 549 N N . THR A 1 72 ? 38.161 3.288 -19.673 1.00 95.81 72 THR A N 1
ATOM 550 C CA . THR A 1 72 ? 38.928 4.465 -20.122 1.00 95.81 72 THR A CA 1
ATOM 551 C C . THR A 1 72 ? 40.429 4.275 -19.931 1.00 95.81 72 THR A C 1
ATOM 553 O O . THR A 1 72 ? 41.198 4.679 -20.801 1.00 95.81 72 THR A O 1
ATOM 556 N N . GLN A 1 73 ? 40.862 3.613 -18.853 1.00 96.19 73 GLN A N 1
ATOM 557 C CA . GLN A 1 73 ? 42.268 3.284 -18.625 1.00 96.19 73 GLN A CA 1
ATOM 558 C C . GLN A 1 73 ? 42.781 2.279 -19.663 1.00 96.19 73 GLN A C 1
ATOM 560 O O . GLN A 1 73 ? 43.810 2.530 -20.285 1.00 96.19 73 GLN A O 1
ATOM 565 N N . GLN A 1 74 ? 42.032 1.203 -19.926 1.00 96.06 74 GLN A N 1
ATOM 566 C CA . GLN A 1 74 ? 42.379 0.223 -20.958 1.00 96.06 74 GLN A CA 1
ATOM 567 C C . GLN A 1 74 ? 42.519 0.881 -22.340 1.00 96.06 74 GLN A C 1
ATOM 569 O O . GLN A 1 74 ? 43.516 0.671 -23.031 1.00 96.06 74 GLN A O 1
ATOM 574 N N . ARG A 1 75 ? 41.545 1.707 -22.744 1.00 95.38 75 ARG A N 1
ATOM 575 C CA . ARG A 1 75 ? 41.581 2.420 -24.033 1.00 95.38 75 ARG A CA 1
ATOM 576 C C . ARG A 1 75 ? 42.735 3.419 -24.103 1.00 95.38 75 ARG A C 1
ATOM 578 O O . ARG A 1 75 ? 43.405 3.506 -25.128 1.00 95.38 75 ARG A O 1
ATOM 585 N N . LEU A 1 76 ? 43.012 4.135 -23.014 1.00 95.75 76 LEU A N 1
ATOM 586 C CA . LEU A 1 76 ? 44.145 5.055 -22.932 1.00 95.75 76 LEU A CA 1
ATOM 587 C C . LEU A 1 76 ? 45.487 4.331 -23.095 1.00 95.75 76 LEU A C 1
ATOM 589 O O . LEU A 1 76 ? 46.378 4.859 -23.763 1.00 95.75 76 LEU A O 1
ATOM 593 N N . ASP A 1 77 ? 45.637 3.148 -22.503 1.00 96.25 77 ASP A N 1
ATOM 594 C CA . ASP A 1 77 ? 46.867 2.360 -22.596 1.00 96.25 77 ASP A CA 1
ATOM 595 C C . ASP A 1 77 ? 47.084 1.830 -24.022 1.00 96.25 77 ASP A C 1
ATOM 597 O O . ASP A 1 77 ? 48.181 1.987 -24.559 1.00 96.25 77 ASP A O 1
ATOM 601 N N . ILE A 1 78 ? 46.022 1.359 -24.691 1.00 94.56 78 ILE A N 1
ATOM 602 C CA . ILE A 1 78 ? 46.048 0.978 -26.117 1.00 94.56 78 ILE A CA 1
ATOM 603 C C . ILE A 1 78 ? 46.496 2.155 -26.999 1.00 94.56 78 ILE A C 1
ATOM 605 O O . ILE A 1 78 ? 47.366 2.007 -27.861 1.00 94.56 78 ILE A O 1
ATOM 609 N N . VAL A 1 79 ? 45.925 3.346 -26.787 1.00 92.88 79 VAL A N 1
ATOM 610 C CA . VAL A 1 79 ? 46.271 4.537 -27.580 1.00 92.88 79 VAL A CA 1
ATOM 611 C C . VAL A 1 79 ? 47.722 4.958 -27.328 1.00 92.88 79 VAL A C 1
ATOM 613 O O . VAL A 1 79 ? 48.442 5.264 -28.278 1.00 92.88 79 VAL A O 1
ATOM 616 N N . LYS A 1 80 ? 48.193 4.929 -26.075 1.00 92.62 80 LYS A N 1
ATOM 617 C CA . LYS A 1 80 ? 49.588 5.254 -25.733 1.00 92.62 80 LYS A CA 1
ATOM 618 C C . LYS A 1 80 ? 50.587 4.270 -26.334 1.00 92.62 80 LYS A C 1
ATOM 620 O O . LYS A 1 80 ? 51.631 4.708 -26.808 1.00 92.62 80 LYS A O 1
ATOM 625 N N . GLU A 1 81 ? 50.280 2.977 -26.329 1.00 92.00 81 GLU A N 1
ATOM 626 C CA . GLU A 1 81 ? 51.133 1.947 -26.931 1.00 92.00 81 GLU A CA 1
ATOM 627 C C . GLU A 1 81 ? 51.253 2.136 -28.451 1.00 92.00 81 GLU A C 1
ATOM 629 O O . GLU A 1 81 ? 52.336 2.008 -29.026 1.00 92.00 81 GLU A O 1
ATOM 634 N N . ALA A 1 82 ? 50.160 2.525 -29.111 1.00 88.12 82 ALA A N 1
ATOM 635 C CA . ALA A 1 82 ? 50.163 2.801 -30.543 1.00 88.12 82 ALA A CA 1
ATOM 636 C C . ALA A 1 82 ? 50.924 4.089 -30.925 1.00 88.12 82 ALA A C 1
ATOM 638 O O . ALA A 1 82 ? 51.399 4.192 -32.065 1.00 88.12 82 ALA A O 1
ATOM 639 N N . MET A 1 83 ? 51.064 5.043 -29.994 1.00 86.00 83 MET A N 1
ATOM 640 C CA . MET A 1 83 ? 51.752 6.326 -30.180 1.00 86.00 83 MET A CA 1
ATOM 641 C C . MET A 1 83 ? 53.279 6.193 -30.076 1.00 86.00 83 MET A C 1
ATOM 643 O O . MET A 1 83 ? 53.896 6.465 -29.047 1.00 86.00 83 MET A O 1
ATOM 647 N N . THR A 1 84 ? 53.920 5.861 -31.192 1.00 84.19 84 THR A N 1
ATOM 648 C CA . THR A 1 84 ? 55.386 5.888 -31.343 1.00 84.19 84 THR A CA 1
ATOM 649 C C . THR A 1 84 ? 55.868 7.220 -31.943 1.00 84.19 84 THR A C 1
ATOM 651 O O . THR A 1 84 ? 55.094 7.892 -32.628 1.00 84.19 84 THR A O 1
ATOM 654 N N . PRO A 1 85 ? 57.136 7.637 -31.761 1.00 77.50 85 PRO A N 1
ATOM 655 C CA . PRO A 1 85 ? 57.662 8.865 -32.379 1.00 77.50 85 PRO A CA 1
ATOM 656 C C . PRO A 1 85 ? 57.469 8.890 -33.907 1.00 77.50 85 PRO A C 1
ATOM 658 O O . PRO A 1 85 ? 57.058 9.905 -34.463 1.00 77.50 85 PRO A O 1
ATOM 661 N N . THR A 1 86 ? 57.609 7.739 -34.571 1.00 72.94 86 THR A N 1
ATOM 662 C CA . THR A 1 86 ? 57.356 7.572 -36.013 1.00 72.94 86 THR A CA 1
ATOM 663 C C . THR A 1 86 ? 55.896 7.836 -36.405 1.00 72.94 86 THR A C 1
ATOM 665 O O . THR A 1 86 ? 55.633 8.378 -37.479 1.00 72.94 86 THR A O 1
ATOM 668 N N . SER A 1 87 ? 54.938 7.504 -35.532 1.00 71.00 87 SER A N 1
ATOM 669 C CA . SER A 1 87 ? 53.505 7.731 -35.779 1.00 71.00 87 SER A CA 1
ATOM 670 C C . SER A 1 87 ? 53.091 9.207 -35.732 1.00 71.00 87 SER A C 1
ATOM 672 O O . SER A 1 87 ? 52.061 9.565 -36.292 1.00 71.00 87 SER A O 1
ATOM 674 N N . ARG A 1 88 ? 53.901 10.077 -35.108 1.00 73.62 88 ARG A N 1
ATOM 675 C CA . ARG A 1 88 ? 53.615 11.517 -34.948 1.00 73.62 88 ARG A CA 1
ATOM 676 C C . ARG A 1 88 ? 54.233 12.403 -36.028 1.00 73.62 88 ARG A C 1
ATOM 678 O O . ARG A 1 88 ? 53.934 13.595 -36.095 1.00 73.62 88 ARG A O 1
ATOM 685 N N . GLU A 1 89 ? 55.129 11.846 -36.834 1.00 76.19 89 GLU A N 1
ATOM 686 C CA . GLU A 1 89 ? 55.906 12.605 -37.818 1.00 76.19 89 GLU A CA 1
ATOM 687 C C . GLU A 1 89 ? 55.499 12.295 -39.258 1.00 76.19 89 GLU A C 1
ATOM 689 O O . GLU A 1 89 ? 55.546 13.185 -40.105 1.00 76.19 89 GLU A O 1
ATOM 694 N N . THR A 1 90 ? 55.066 11.062 -39.541 1.00 80.50 90 THR A N 1
ATOM 695 C CA . THR A 1 90 ? 54.781 10.602 -40.908 1.00 80.50 90 THR A CA 1
ATOM 696 C C . THR A 1 90 ? 53.311 10.228 -41.086 1.00 80.50 90 THR A C 1
ATOM 698 O O . THR A 1 90 ? 52.764 9.484 -40.280 1.00 80.50 90 THR A O 1
ATOM 701 N N . VAL A 1 91 ? 52.708 10.648 -42.206 1.00 80.81 91 VAL A N 1
ATOM 702 C CA . VAL A 1 91 ? 51.305 10.355 -42.576 1.00 80.81 91 VAL A CA 1
ATOM 703 C C . VAL A 1 91 ? 51.009 8.847 -42.663 1.00 80.81 91 VAL A C 1
ATOM 705 O O . VAL A 1 91 ? 49.959 8.387 -42.239 1.00 80.81 91 VAL A O 1
ATOM 708 N N . TYR A 1 92 ? 51.939 8.039 -43.178 1.00 81.31 92 TYR A N 1
ATOM 709 C CA . TYR A 1 92 ? 51.776 6.576 -43.200 1.00 81.31 92 TYR A CA 1
ATOM 710 C C . TYR A 1 92 ? 51.921 5.941 -41.809 1.00 81.31 92 TYR A C 1
ATOM 712 O O . TYR A 1 92 ? 51.324 4.905 -41.528 1.00 81.31 92 TYR A O 1
ATOM 720 N N . GLY A 1 93 ? 52.713 6.565 -40.932 1.00 82.38 93 GLY A N 1
ATOM 721 C CA . GLY A 1 93 ? 52.909 6.106 -39.560 1.00 82.38 93 GLY A CA 1
ATOM 722 C C . GLY A 1 93 ? 51.680 6.351 -38.685 1.00 82.38 93 GLY A C 1
ATOM 723 O O . GLY A 1 93 ? 51.354 5.496 -37.860 1.00 82.38 93 GLY A O 1
ATOM 724 N N . SER A 1 94 ? 50.994 7.482 -38.876 1.00 84.06 94 SER A N 1
ATOM 725 C CA . SER A 1 94 ? 49.745 7.799 -38.177 1.00 84.06 94 SER A CA 1
ATOM 726 C C . SER A 1 94 ? 48.605 6.880 -38.611 1.00 84.06 94 SER A C 1
ATOM 728 O O . SER A 1 94 ? 47.921 6.341 -37.750 1.00 84.06 94 SER A O 1
ATOM 730 N N . GLU A 1 95 ? 48.439 6.613 -39.911 1.00 85.62 95 GLU A N 1
ATOM 731 C CA . GLU A 1 95 ? 47.428 5.663 -40.412 1.00 85.62 95 GLU A CA 1
ATOM 732 C C . GLU A 1 95 ? 47.643 4.251 -39.853 1.00 85.62 95 GLU A C 1
ATOM 734 O O . GLU A 1 95 ? 46.723 3.663 -39.294 1.00 85.62 95 GLU A O 1
ATOM 739 N N . ALA A 1 96 ? 48.879 3.740 -39.889 1.00 87.12 96 ALA A N 1
ATOM 740 C CA . ALA A 1 96 ? 49.186 2.423 -39.332 1.00 87.12 96 ALA A CA 1
ATOM 741 C C . ALA A 1 96 ? 48.955 2.349 -37.811 1.00 87.12 96 ALA A C 1
ATOM 743 O O . ALA A 1 96 ? 48.632 1.287 -37.283 1.00 87.12 96 ALA A O 1
ATOM 744 N N . ALA A 1 97 ? 49.145 3.455 -37.085 1.00 88.19 97 ALA A N 1
ATOM 745 C CA . ALA A 1 97 ? 48.826 3.527 -35.661 1.00 88.19 97 ALA A CA 1
ATOM 746 C C . ALA A 1 97 ? 47.311 3.565 -35.415 1.00 88.19 97 ALA A C 1
ATOM 748 O O . ALA A 1 97 ? 46.831 2.872 -34.521 1.00 88.19 97 ALA A O 1
ATOM 749 N N . ILE A 1 98 ? 46.565 4.313 -36.228 1.00 90.00 98 ILE A N 1
ATOM 750 C CA . ILE A 1 98 ? 45.102 4.390 -36.171 1.00 90.00 98 ILE A CA 1
ATOM 751 C C . ILE A 1 98 ? 44.479 3.013 -36.421 1.00 90.00 98 ILE A C 1
ATOM 753 O O . ILE A 1 98 ? 43.628 2.592 -35.641 1.00 90.00 98 ILE A O 1
ATOM 757 N N . ASP A 1 99 ? 44.943 2.281 -37.434 1.00 89.12 99 ASP A N 1
ATOM 758 C CA . ASP A 1 99 ? 44.424 0.944 -37.745 1.00 89.12 99 ASP A CA 1
ATOM 759 C C . ASP A 1 99 ? 44.677 -0.051 -36.597 1.00 89.12 99 ASP A C 1
ATOM 761 O O . ASP A 1 99 ? 43.808 -0.862 -36.278 1.00 89.12 99 ASP A O 1
ATOM 765 N N . ARG A 1 100 ? 45.829 0.045 -35.910 1.00 89.88 100 ARG A N 1
ATOM 766 C CA . ARG A 1 100 ? 46.109 -0.758 -34.704 1.00 89.88 100 ARG A CA 1
ATOM 767 C C . ARG A 1 100 ? 45.155 -0.431 -33.555 1.00 89.88 100 ARG A C 1
ATOM 769 O O . ARG A 1 100 ? 44.670 -1.351 -32.905 1.00 89.88 100 ARG A O 1
ATOM 776 N N . VAL A 1 101 ? 44.891 0.853 -33.303 1.00 91.44 101 VAL A N 1
ATOM 777 C CA . VAL A 1 101 ? 43.970 1.291 -32.237 1.00 91.44 101 VAL A CA 1
ATOM 778 C C . VAL A 1 101 ? 42.547 0.823 -32.527 1.00 91.44 101 VAL A C 1
ATOM 780 O O . VAL A 1 101 ? 41.902 0.255 -31.650 1.00 91.44 101 VAL A O 1
ATOM 783 N N . VAL A 1 102 ? 42.078 1.010 -33.761 1.00 91.75 102 VAL A N 1
ATOM 784 C CA . VAL A 1 102 ? 40.749 0.565 -34.199 1.00 91.75 102 VAL A CA 1
ATOM 785 C C . VAL A 1 102 ? 40.594 -0.946 -34.032 1.00 91.75 102 VAL A C 1
ATOM 787 O O . VAL A 1 102 ? 39.608 -1.395 -33.451 1.00 91.75 102 VAL A O 1
ATOM 790 N N . ALA A 1 103 ? 41.587 -1.725 -34.469 1.00 91.31 103 ALA A N 1
ATOM 791 C CA . ALA A 1 103 ? 41.563 -3.179 -34.338 1.00 91.31 103 ALA A CA 1
ATOM 792 C C . ALA A 1 103 ? 41.595 -3.653 -32.874 1.00 91.31 103 ALA A C 1
ATOM 794 O O . ALA A 1 103 ? 41.003 -4.679 -32.555 1.00 91.31 103 ALA A O 1
ATOM 795 N N . ALA A 1 104 ? 42.277 -2.926 -31.985 1.00 91.75 104 ALA A N 1
ATOM 796 C CA . ALA A 1 104 ? 42.385 -3.284 -30.571 1.00 91.75 104 ALA A CA 1
ATOM 797 C C . ALA A 1 104 ? 41.151 -2.892 -29.735 1.00 91.75 104 ALA A C 1
ATOM 799 O O . ALA A 1 104 ? 40.856 -3.563 -28.748 1.00 91.75 104 ALA A O 1
ATOM 800 N N . ILE A 1 105 ? 40.448 -1.812 -30.098 1.00 88.69 105 ILE A N 1
ATOM 801 C CA . ILE A 1 105 ? 39.255 -1.321 -29.379 1.00 88.69 105 ILE A CA 1
ATOM 802 C C . ILE A 1 105 ? 37.955 -1.946 -29.923 1.00 88.69 105 ILE A C 1
ATOM 804 O O . ILE A 1 105 ? 36.966 -1.974 -29.196 1.00 88.69 105 ILE A O 1
ATOM 808 N N . ASP A 1 106 ? 37.965 -2.463 -31.159 1.00 82.25 106 ASP A N 1
ATOM 809 C CA . ASP A 1 106 ? 36.794 -3.023 -31.861 1.00 82.25 106 ASP A CA 1
ATOM 810 C C . ASP A 1 106 ? 35.617 -2.027 -31.928 1.00 82.25 106 ASP A C 1
ATOM 812 O O . ASP A 1 106 ? 34.470 -2.325 -31.604 1.00 82.25 106 ASP A O 1
ATOM 816 N N . GLY A 1 107 ? 35.943 -0.775 -32.275 1.00 74.81 107 GLY A N 1
ATOM 817 C CA . GLY A 1 107 ? 35.052 0.384 -32.139 1.00 74.81 107 GLY A CA 1
ATOM 818 C C . GLY A 1 107 ? 34.588 1.031 -33.445 1.00 74.81 107 GLY A C 1
ATOM 819 O O . GLY A 1 107 ? 34.103 2.155 -33.396 1.00 74.81 107 GLY A O 1
ATOM 820 N N . GLY A 1 108 ? 34.756 0.372 -34.596 1.00 86.44 108 GLY A N 1
ATOM 821 C CA . GLY A 1 108 ? 34.400 0.945 -35.901 1.00 86.44 108 GLY A CA 1
ATOM 822 C C . GLY A 1 108 ? 35.474 1.891 -36.449 1.00 86.44 108 GLY A C 1
ATOM 823 O O . GLY A 1 108 ? 36.625 1.491 -36.610 1.00 86.44 108 GLY A O 1
ATOM 824 N N . LEU A 1 109 ? 35.121 3.128 -36.792 1.00 90.88 109 LEU A N 1
ATOM 825 C CA . LEU A 1 109 ? 36.075 4.149 -37.245 1.00 90.88 109 LEU A CA 1
ATOM 826 C C . LEU A 1 109 ? 36.705 4.901 -36.065 1.00 90.88 109 LEU A C 1
ATOM 828 O O . LEU A 1 109 ? 36.109 5.055 -35.004 1.00 90.88 109 LEU A O 1
ATOM 832 N N . ILE A 1 110 ? 37.914 5.440 -36.256 1.00 91.69 110 ILE A N 1
ATOM 833 C CA . ILE A 1 110 ? 38.594 6.207 -35.198 1.00 91.69 110 ILE A CA 1
ATOM 834 C C . ILE A 1 110 ? 37.816 7.472 -34.819 1.00 91.69 110 ILE A C 1
ATOM 836 O O . ILE A 1 110 ? 37.839 7.887 -33.665 1.00 91.69 110 ILE A O 1
ATOM 840 N N . GLU A 1 111 ? 37.102 8.063 -35.774 1.00 92.12 111 GLU A N 1
ATOM 841 C CA . GLU A 1 111 ? 36.241 9.220 -35.554 1.00 92.12 111 GLU A CA 1
ATOM 842 C C . GLU A 1 111 ? 35.040 8.883 -34.647 1.00 92.12 111 GLU A C 1
ATOM 844 O O . GLU A 1 111 ? 34.704 9.678 -33.773 1.00 92.12 111 GLU A O 1
ATOM 849 N N . GLU A 1 112 ? 34.465 7.681 -34.764 1.00 92.81 112 GLU A N 1
ATOM 850 C CA . GLU A 1 112 ? 33.396 7.207 -33.868 1.00 92.81 112 GLU A CA 1
ATOM 851 C C . GLU A 1 112 ? 33.928 6.984 -32.448 1.00 92.81 112 GLU A C 1
ATOM 853 O O . GLU A 1 112 ? 33.268 7.324 -31.471 1.00 92.81 112 GLU A O 1
ATOM 858 N N . ILE A 1 113 ? 35.157 6.473 -32.315 1.00 94.25 113 ILE A N 1
ATOM 859 C CA . ILE A 1 113 ? 35.812 6.294 -31.009 1.00 94.25 113 ILE A CA 1
ATOM 860 C C . ILE A 1 113 ? 36.060 7.653 -30.329 1.00 94.25 113 ILE A C 1
ATOM 862 O O . ILE A 1 113 ? 35.935 7.762 -29.108 1.00 94.25 113 ILE A O 1
ATOM 866 N N . VAL A 1 114 ? 36.384 8.701 -31.097 1.00 93.31 114 VAL A N 1
ATOM 867 C CA . VAL A 1 114 ? 36.516 10.075 -30.577 1.00 93.31 114 VAL A CA 1
ATOM 868 C C . VAL A 1 114 ? 35.166 10.615 -30.100 1.00 93.31 114 VAL A C 1
ATOM 870 O O . VAL A 1 114 ? 35.095 11.188 -29.013 1.00 93.31 114 VAL A O 1
ATOM 873 N N . GLU A 1 115 ? 34.093 10.412 -30.866 1.00 93.00 115 GLU A N 1
ATOM 874 C CA . GLU A 1 115 ? 32.737 10.807 -30.463 1.00 93.00 115 GLU A CA 1
ATOM 875 C C . GLU A 1 115 ? 32.297 10.070 -29.188 1.00 93.00 115 GLU A C 1
ATOM 877 O O . GLU A 1 115 ? 31.898 10.713 -28.217 1.00 93.00 115 GLU A O 1
ATOM 882 N N . GLN A 1 116 ? 32.514 8.753 -29.118 1.00 94.19 116 GLN A N 1
ATOM 883 C CA . GLN A 1 116 ? 32.265 7.942 -27.920 1.00 94.19 116 GLN A CA 1
ATOM 884 C C . GLN A 1 116 ? 33.048 8.448 -26.702 1.00 94.19 116 GLN A C 1
ATOM 886 O O . GLN A 1 116 ? 32.493 8.543 -25.610 1.00 94.19 116 GLN A O 1
ATOM 891 N N . ALA A 1 117 ? 34.328 8.799 -26.867 1.00 95.12 117 ALA A N 1
ATOM 892 C CA . ALA A 1 117 ? 35.144 9.331 -25.776 1.00 95.12 117 ALA A CA 1
ATOM 893 C C . ALA A 1 117 ? 34.608 10.680 -25.261 1.00 95.12 117 ALA A C 1
ATOM 895 O O . ALA A 1 117 ? 34.602 10.926 -24.052 1.00 95.12 117 ALA A O 1
ATOM 896 N N . ASN A 1 118 ? 34.134 11.547 -26.160 1.00 94.75 118 ASN A N 1
ATOM 897 C CA . ASN A 1 118 ? 33.518 12.823 -25.796 1.00 94.75 118 ASN A CA 1
ATOM 898 C C . ASN A 1 118 ? 32.155 12.629 -25.115 1.00 94.75 118 ASN A C 1
ATOM 900 O O . ASN A 1 118 ? 31.864 13.297 -24.119 1.00 94.75 118 ASN A O 1
ATOM 904 N N . ASP A 1 119 ? 31.346 11.682 -25.583 1.00 94.62 119 ASP A N 1
ATOM 905 C CA . ASP A 1 119 ? 30.079 11.319 -24.949 1.00 94.62 119 ASP A CA 1
ATOM 906 C C . ASP A 1 119 ? 30.287 10.742 -23.543 1.00 94.62 119 ASP A C 1
ATOM 908 O O . ASP A 1 119 ? 29.594 11.141 -22.602 1.00 94.62 119 ASP A O 1
ATOM 912 N N . GLU A 1 120 ? 31.276 9.861 -23.365 1.00 93.12 120 GLU A N 1
ATOM 913 C CA . GLU A 1 120 ? 31.680 9.319 -22.061 1.00 93.12 120 GLU A CA 1
ATOM 914 C C . GLU A 1 120 ? 32.132 10.436 -21.111 1.00 93.12 120 GLU A C 1
ATOM 916 O O . GLU A 1 120 ? 31.718 10.471 -19.945 1.00 93.12 120 GLU A O 1
ATOM 921 N N . PHE A 1 121 ? 32.910 11.398 -21.612 1.00 94.94 121 PHE A N 1
ATOM 922 C CA . PHE A 1 121 ? 33.307 12.581 -20.854 1.00 94.94 121 PHE A CA 1
ATOM 923 C C . PHE A 1 121 ? 32.094 13.422 -20.416 1.00 94.94 121 PHE A C 1
ATOM 925 O O . PHE A 1 121 ? 31.953 13.763 -19.234 1.00 94.94 121 PHE A O 1
ATOM 932 N N . HIS A 1 122 ? 31.183 13.732 -21.342 1.00 94.19 122 HIS A N 1
ATOM 933 C CA . HIS A 1 122 ? 29.974 14.505 -21.053 1.00 94.19 122 HIS A CA 1
ATOM 934 C C . HIS A 1 122 ? 29.035 13.783 -20.085 1.00 94.19 122 HIS A C 1
ATOM 936 O O . HIS A 1 122 ? 28.439 14.419 -19.207 1.00 94.19 122 HIS A O 1
ATOM 942 N N . LEU A 1 123 ? 28.908 12.463 -20.208 1.00 92.38 123 LEU A N 1
ATOM 943 C CA . LEU A 1 123 ? 28.142 11.639 -19.283 1.00 92.38 123 LEU A CA 1
ATOM 944 C C . LEU A 1 123 ? 28.764 11.664 -17.884 1.00 92.38 123 LEU A C 1
ATOM 946 O O . LEU A 1 123 ? 28.045 11.880 -16.907 1.00 92.38 123 LEU A O 1
ATOM 950 N N . ALA A 1 124 ? 30.086 11.508 -17.774 1.00 90.94 124 ALA A N 1
ATOM 951 C CA . ALA A 1 124 ? 30.794 11.577 -16.498 1.00 90.94 124 ALA A CA 1
ATOM 952 C C . ALA A 1 124 ? 30.611 12.943 -15.814 1.00 90.94 124 ALA A C 1
ATOM 954 O O . ALA A 1 124 ? 30.370 12.995 -14.606 1.00 90.94 124 ALA A O 1
ATOM 955 N N . ALA A 1 125 ? 30.637 14.041 -16.576 1.00 91.25 125 ALA A N 1
ATOM 956 C CA . ALA A 1 125 ? 30.352 15.379 -16.057 1.00 91.25 125 ALA A CA 1
ATOM 957 C C . ALA A 1 125 ? 28.908 15.496 -15.528 1.00 91.25 125 ALA A C 1
ATOM 959 O O . ALA A 1 125 ? 28.701 15.924 -14.391 1.00 91.25 125 ALA A O 1
ATOM 960 N N . LYS A 1 126 ? 27.910 15.024 -16.290 1.00 90.06 126 LYS A N 1
ATOM 961 C CA . LYS A 1 126 ? 26.498 15.008 -15.855 1.00 90.06 126 LYS A CA 1
ATOM 962 C C . LYS A 1 126 ? 26.273 14.157 -14.602 1.00 90.06 126 LYS A C 1
ATOM 964 O O . LYS A 1 126 ? 25.462 14.515 -13.750 1.00 90.06 126 LYS A O 1
ATOM 969 N N . MET A 1 127 ? 27.000 13.049 -14.452 1.00 85.31 127 MET A N 1
ATOM 970 C CA . MET A 1 127 ? 26.905 12.189 -13.266 1.00 85.31 127 MET A CA 1
ATOM 971 C C . MET A 1 127 ? 27.324 12.910 -11.979 1.00 85.31 127 MET A C 1
ATOM 973 O O . MET A 1 127 ? 26.776 12.628 -10.910 1.00 85.31 127 MET A O 1
ATOM 977 N N . ILE A 1 128 ? 28.247 13.873 -12.059 1.00 85.12 128 ILE A N 1
ATOM 978 C CA . ILE A 1 128 ? 28.618 14.715 -10.914 1.00 85.12 128 ILE A CA 1
ATOM 979 C C . ILE A 1 128 ? 27.466 15.652 -10.535 1.00 85.12 128 ILE A C 1
ATOM 981 O O . ILE A 1 128 ? 27.159 15.774 -9.348 1.00 85.12 128 ILE A O 1
ATOM 985 N N . ASP A 1 129 ? 26.788 16.246 -11.517 1.00 84.25 129 ASP A N 1
ATOM 986 C CA . ASP A 1 129 ? 25.645 17.139 -11.281 1.00 84.25 129 ASP A CA 1
ATOM 987 C C . ASP A 1 129 ? 24.437 16.399 -10.685 1.00 84.25 129 ASP A C 1
ATOM 989 O O . ASP A 1 129 ? 23.704 16.945 -9.857 1.00 84.25 129 ASP A O 1
ATOM 993 N N . TRP A 1 130 ? 24.237 15.129 -11.050 1.00 81.31 130 TRP A N 1
ATOM 994 C CA . TRP A 1 130 ? 23.149 14.294 -10.521 1.00 81.31 130 TRP A CA 1
ATOM 995 C C . TRP A 1 130 ? 23.447 13.664 -9.155 1.00 81.31 130 TRP A C 1
ATOM 997 O O . TRP A 1 130 ? 22.523 13.244 -8.450 1.00 81.31 130 TRP A O 1
ATOM 1007 N N . LYS A 1 131 ? 24.714 13.648 -8.726 1.00 73.12 131 LYS A N 1
ATOM 1008 C CA . LYS A 1 131 ? 25.162 13.143 -7.416 1.00 73.12 131 LYS A CA 1
ATOM 1009 C C . LYS A 1 131 ? 24.328 13.652 -6.223 1.00 73.12 131 LYS A C 1
ATOM 1011 O O . LYS A 1 131 ? 23.905 12.817 -5.420 1.00 73.12 131 LYS A O 1
ATOM 1016 N N . PRO A 1 132 ? 24.056 14.964 -6.052 1.00 65.88 132 PRO A N 1
ATOM 1017 C CA . PRO A 1 132 ? 23.233 15.454 -4.944 1.00 65.88 132 PRO A CA 1
ATOM 1018 C C . PRO A 1 132 ? 21.780 14.964 -5.000 1.00 65.88 132 PRO A C 1
ATOM 1020 O O . PRO A 1 132 ? 21.211 14.676 -3.951 1.00 65.88 132 PRO A O 1
ATOM 1023 N N . MET A 1 133 ? 21.194 14.805 -6.191 1.00 61.09 133 MET A N 1
ATOM 1024 C CA . MET A 1 133 ? 19.802 14.354 -6.351 1.00 61.09 133 MET A CA 1
ATOM 1025 C C . MET A 1 133 ? 19.608 12.876 -5.989 1.00 61.09 133 MET A C 1
ATOM 1027 O O . MET A 1 133 ? 18.523 12.464 -5.581 1.00 61.09 133 MET A O 1
ATOM 1031 N N . LEU A 1 134 ? 20.663 12.073 -6.124 1.00 59.31 134 LEU A N 1
ATOM 1032 C CA . LEU A 1 134 ? 20.642 10.637 -5.840 1.00 59.31 134 LEU A CA 1
ATOM 1033 C C . LEU A 1 134 ? 21.057 10.301 -4.401 1.00 59.31 134 LEU A C 1
ATOM 1035 O O . LEU A 1 134 ? 20.781 9.197 -3.934 1.00 59.31 134 LEU A O 1
ATOM 1039 N N . LYS A 1 135 ? 21.659 11.249 -3.670 1.00 62.75 135 LYS A N 1
ATOM 1040 C CA . LYS A 1 135 ? 22.167 11.045 -2.303 1.00 62.75 135 LYS A CA 1
ATOM 1041 C C . LYS A 1 135 ? 21.082 10.610 -1.310 1.00 62.75 135 LYS A C 1
ATOM 1043 O O . LYS A 1 135 ? 21.354 9.776 -0.454 1.00 62.75 135 LYS A O 1
ATOM 1048 N N . ASP A 1 136 ? 19.854 11.107 -1.461 1.00 60.09 136 ASP A N 1
ATOM 1049 C CA . ASP A 1 136 ? 18.731 10.746 -0.581 1.00 60.09 136 ASP A CA 1
ATOM 1050 C C . ASP A 1 136 ? 18.113 9.373 -0.902 1.00 60.09 136 ASP A C 1
ATOM 1052 O O . ASP A 1 136 ? 17.400 8.800 -0.071 1.00 60.09 136 ASP A O 1
ATOM 1056 N N . ARG A 1 137 ? 18.381 8.836 -2.099 1.00 58.75 137 ARG A N 1
ATOM 1057 C CA . ARG A 1 137 ? 17.808 7.582 -2.620 1.00 58.75 137 ARG A CA 1
ATOM 1058 C C . ARG A 1 137 ? 18.809 6.425 -2.690 1.00 58.75 137 ARG A C 1
ATOM 1060 O O . ARG A 1 137 ? 18.416 5.312 -3.038 1.00 58.75 137 ARG A O 1
ATOM 1067 N N . TRP A 1 138 ? 20.077 6.680 -2.373 1.00 60.91 138 TRP A N 1
ATOM 1068 C CA . TRP A 1 138 ? 21.143 5.686 -2.417 1.00 60.91 138 TRP A CA 1
ATOM 1069 C C . TRP A 1 138 ? 21.165 4.819 -1.150 1.00 60.91 138 TRP A C 1
ATOM 1071 O O . TRP A 1 138 ? 21.172 5.336 -0.033 1.00 60.91 138 TRP A O 1
ATOM 1081 N N . GLY A 1 139 ? 21.263 3.499 -1.333 1.00 64.88 139 GLY A N 1
ATOM 1082 C CA . GLY A 1 139 ? 21.443 2.523 -0.254 1.00 64.88 139 GLY A CA 1
ATOM 1083 C C . GLY A 1 139 ? 20.152 2.100 0.456 1.00 64.88 139 GLY A C 1
ATOM 1084 O O . GLY A 1 139 ? 19.106 2.739 0.358 1.00 64.88 139 GLY A O 1
ATOM 1085 N N . SER A 1 140 ? 20.217 0.980 1.180 1.00 68.25 140 SER A N 1
ATOM 1086 C CA . SER A 1 140 ? 19.123 0.531 2.042 1.00 68.25 140 SER A CA 1
ATOM 1087 C C . SER A 1 140 ? 19.016 1.438 3.264 1.00 68.25 140 SER A C 1
ATOM 1089 O O . SER A 1 140 ? 19.992 1.597 4.001 1.00 68.25 140 SER A O 1
ATOM 1091 N N . ARG A 1 141 ? 17.833 2.002 3.511 1.00 69.19 141 ARG A N 1
ATOM 1092 C CA . ARG A 1 141 ? 17.571 2.838 4.687 1.00 69.19 141 ARG A CA 1
ATOM 1093 C C . ARG A 1 141 ? 16.620 2.103 5.620 1.00 69.19 141 ARG A C 1
ATOM 1095 O O . ARG A 1 141 ? 15.542 1.682 5.198 1.00 69.19 141 ARG A O 1
ATOM 1102 N N . SER A 1 142 ? 17.014 1.977 6.882 1.00 75.75 142 SER A N 1
ATOM 1103 C CA . SER A 1 142 ? 16.119 1.592 7.969 1.00 75.75 142 SER A CA 1
ATOM 1104 C C . SER A 1 142 ? 15.749 2.837 8.770 1.00 75.75 142 SER A C 1
ATOM 1106 O O . SER A 1 142 ? 16.612 3.619 9.172 1.00 75.75 142 SER A O 1
ATOM 1108 N N . LEU A 1 143 ? 14.452 3.050 8.978 1.00 76.75 143 LEU A N 1
ATOM 1109 C CA . LEU A 1 143 ? 13.947 4.089 9.869 1.00 76.75 143 LEU A CA 1
ATOM 1110 C C . LEU A 1 143 ? 13.030 3.453 10.907 1.00 76.75 143 LEU A C 1
ATOM 1112 O O . LEU A 1 143 ? 12.093 2.727 10.569 1.00 76.75 143 LEU A O 1
ATOM 1116 N N . ARG A 1 144 ? 13.288 3.760 12.179 1.00 74.38 144 ARG A N 1
ATOM 1117 C CA . ARG A 1 144 ? 12.390 3.403 13.277 1.00 74.38 144 ARG A CA 1
ATOM 1118 C C . ARG A 1 144 ? 11.191 4.336 13.266 1.00 74.38 144 ARG A C 1
ATOM 1120 O O . ARG A 1 144 ? 11.352 5.551 13.377 1.00 74.38 144 ARG A O 1
ATOM 1127 N N . LEU A 1 145 ? 9.996 3.767 13.156 1.00 72.94 145 LEU A N 1
ATOM 1128 C CA . LEU A 1 145 ? 8.762 4.540 13.210 1.00 72.94 145 LEU A CA 1
ATOM 1129 C C . LEU A 1 145 ? 8.486 4.994 14.648 1.00 72.94 145 LEU A C 1
ATOM 1131 O O . LEU A 1 145 ? 8.338 4.183 15.563 1.00 72.94 145 LEU A O 1
ATOM 1135 N N . SER A 1 146 ? 8.420 6.311 14.847 1.00 73.19 146 SER A N 1
ATOM 1136 C CA . SER A 1 146 ? 7.958 6.922 16.098 1.00 73.19 146 SER A CA 1
ATOM 1137 C C . SER A 1 146 ? 6.437 6.776 16.274 1.00 73.19 146 SER A C 1
ATOM 1139 O O . SER A 1 146 ? 5.721 6.421 15.338 1.00 73.19 146 SER A O 1
ATOM 1141 N N . LYS A 1 147 ? 5.926 7.102 17.472 1.00 73.69 147 LYS A N 1
ATOM 1142 C CA . LYS A 1 147 ? 4.489 7.072 17.825 1.00 73.69 147 LYS A CA 1
ATOM 1143 C C . LYS A 1 147 ? 3.591 7.806 16.819 1.00 73.69 147 LYS A C 1
ATOM 1145 O O . LYS A 1 147 ? 2.454 7.402 16.620 1.00 73.69 147 LYS A O 1
ATOM 1150 N N . GLU A 1 148 ? 4.091 8.882 16.221 1.00 75.56 148 GLU A N 1
ATOM 1151 C CA . GLU A 1 148 ? 3.360 9.720 15.259 1.00 75.56 148 GLU A CA 1
ATOM 1152 C C . GLU A 1 148 ? 3.107 9.010 13.926 1.00 75.56 148 GLU A C 1
ATOM 1154 O O . GLU A 1 148 ? 2.162 9.342 13.221 1.00 75.56 148 GLU A O 1
ATOM 1159 N N . ASN A 1 149 ? 3.914 7.995 13.609 1.00 79.25 149 ASN A N 1
ATOM 1160 C CA . ASN A 1 149 ? 3.764 7.182 12.405 1.00 79.25 149 ASN A CA 1
ATOM 1161 C C . ASN A 1 149 ? 2.865 5.956 12.619 1.00 79.25 149 ASN A C 1
ATOM 1163 O O . ASN A 1 149 ? 2.763 5.109 11.736 1.00 79.25 149 ASN A O 1
ATOM 1167 N N . MET A 1 150 ? 2.267 5.819 13.804 1.00 79.69 150 MET A N 1
ATOM 1168 C CA . MET A 1 150 ? 1.351 4.730 14.131 1.00 79.69 150 MET A CA 1
ATOM 1169 C C . MET A 1 150 ? -0.078 5.261 14.124 1.00 79.69 150 MET A C 1
ATOM 1171 O O . MET A 1 150 ? -0.363 6.316 14.702 1.00 79.69 150 MET A O 1
ATOM 1175 N N . ARG A 1 151 ? -0.999 4.513 13.521 1.00 86.06 151 ARG A N 1
ATOM 1176 C CA . ARG A 1 151 ? -2.423 4.839 13.538 1.00 86.06 151 ARG A CA 1
ATOM 1177 C C . ARG A 1 151 ? -2.954 4.871 14.974 1.00 86.06 151 ARG A C 1
ATOM 1179 O O . ARG A 1 151 ? -2.597 4.046 15.818 1.00 86.06 151 ARG A O 1
ATOM 1186 N N . ALA A 1 152 ? -3.861 5.808 15.247 1.00 87.25 152 ALA A N 1
ATOM 1187 C CA . ALA A 1 152 ? -4.564 5.847 16.524 1.00 87.25 152 ALA A CA 1
ATOM 1188 C C . ALA A 1 152 ? -5.423 4.583 16.737 1.00 87.25 152 ALA A C 1
ATOM 1190 O O . ALA A 1 152 ? -5.987 4.035 15.787 1.00 87.25 152 ALA A O 1
ATOM 1191 N N . PHE A 1 153 ? -5.567 4.128 17.986 1.00 88.31 153 PHE A N 1
ATOM 1192 C CA . PHE A 1 153 ? -6.318 2.895 18.301 1.00 88.31 153 PHE A CA 1
ATOM 1193 C C . PHE A 1 153 ? -7.806 2.959 17.912 1.00 88.31 153 PHE A C 1
ATOM 1195 O O . PHE A 1 153 ? -8.428 1.930 17.670 1.00 88.31 153 PHE A O 1
ATOM 1202 N N . ASN A 1 154 ? -8.383 4.160 17.872 1.00 90.44 154 ASN A N 1
ATOM 1203 C CA . ASN A 1 154 ? -9.778 4.424 17.525 1.00 90.44 154 ASN A CA 1
ATOM 1204 C C . ASN A 1 154 ? -9.947 4.970 16.096 1.00 90.44 154 ASN A C 1
ATOM 1206 O O . ASN A 1 154 ? -11.030 5.448 15.755 1.00 90.44 154 ASN A O 1
ATOM 1210 N N . ALA A 1 155 ? -8.904 4.927 15.263 1.00 92.19 155 ALA A N 1
ATOM 1211 C CA . ALA A 1 155 ? -8.980 5.394 13.886 1.00 92.19 155 ALA A CA 1
ATOM 1212 C C . ALA A 1 155 ? -9.413 4.291 12.908 1.00 92.19 155 ALA A C 1
ATOM 1214 O O . ALA A 1 155 ? -9.129 3.104 13.077 1.00 92.19 155 ALA A O 1
ATOM 1215 N N . CYS A 1 156 ? -10.119 4.709 11.863 1.00 93.75 156 CYS A N 1
ATOM 1216 C CA . CYS A 1 156 ? -10.587 3.861 10.775 1.00 93.75 156 CYS A CA 1
ATOM 1217 C C . CYS A 1 156 ? -9.427 3.445 9.857 1.00 93.75 156 CYS A C 1
ATOM 1219 O O . CYS A 1 156 ? -8.630 4.287 9.458 1.00 93.75 156 CYS A O 1
ATOM 1221 N N . HIS A 1 157 ? -9.384 2.182 9.429 1.00 91.81 157 HIS A N 1
ATOM 1222 C CA . HIS A 1 157 ? -8.354 1.680 8.502 1.00 91.81 157 HIS A CA 1
ATOM 1223 C C . HIS A 1 157 ? -8.433 2.273 7.088 1.00 91.81 157 HIS A C 1
ATOM 1225 O O . HIS A 1 157 ? -7.460 2.208 6.348 1.00 91.81 157 HIS A O 1
ATOM 1231 N N . LEU A 1 158 ? -9.588 2.820 6.695 1.00 93.25 158 LEU A N 1
ATOM 1232 C CA . LEU A 1 158 ? -9.793 3.367 5.351 1.00 93.25 158 LEU A CA 1
ATOM 1233 C C . LEU A 1 158 ? -9.540 4.875 5.283 1.00 93.25 158 LEU A C 1
ATOM 1235 O O . LEU A 1 158 ? -8.903 5.340 4.348 1.00 93.25 158 LEU A O 1
ATOM 1239 N N . CYS A 1 159 ? -10.045 5.649 6.252 1.00 93.62 159 CYS A N 1
ATOM 1240 C CA . CYS A 1 159 ? -9.895 7.110 6.245 1.00 93.62 159 CYS A CA 1
ATOM 1241 C C . CYS A 1 159 ? -8.840 7.642 7.222 1.00 93.62 159 CYS A C 1
ATOM 1243 O O . CYS A 1 159 ? -8.574 8.839 7.205 1.00 93.62 159 CYS A O 1
ATOM 1245 N N . LEU A 1 160 ? -8.269 6.791 8.084 1.00 91.88 160 LEU A N 1
ATOM 1246 C CA . LEU A 1 160 ? -7.241 7.123 9.086 1.00 91.88 160 LEU A CA 1
ATOM 1247 C C . LEU A 1 160 ? -7.636 8.193 10.121 1.00 91.88 160 LEU A C 1
ATOM 1249 O O . LEU A 1 160 ? -6.838 8.554 10.982 1.00 91.88 160 LEU A O 1
ATOM 1253 N N . GLN A 1 161 ? -8.881 8.660 10.091 1.00 92.38 161 GLN A N 1
ATOM 1254 C CA . GLN A 1 161 ? -9.471 9.544 11.091 1.00 92.38 161 GLN A CA 1
ATOM 1255 C C . GLN A 1 161 ? -10.145 8.732 12.199 1.00 92.38 161 GLN A C 1
ATOM 1257 O O . GLN A 1 161 ? -10.460 7.552 12.012 1.00 92.38 161 GLN A O 1
ATOM 1262 N N . THR A 1 162 ? -10.423 9.379 13.334 1.00 91.94 162 THR A N 1
ATOM 1263 C CA . THR A 1 162 ? -11.250 8.817 14.409 1.00 91.94 162 THR A CA 1
ATOM 1264 C C . THR A 1 162 ? -12.550 8.251 13.842 1.00 91.94 162 THR A C 1
ATOM 1266 O O . THR A 1 162 ? -13.281 8.935 13.122 1.00 91.94 162 THR A O 1
ATOM 1269 N N . ALA A 1 163 ? -12.823 6.984 14.140 1.00 94.06 163 ALA A N 1
ATOM 1270 C CA . ALA A 1 163 ? -13.894 6.245 13.501 1.00 94.06 163 ALA A CA 1
ATOM 1271 C C . ALA A 1 163 ? -15.279 6.779 13.906 1.00 94.06 163 ALA A C 1
ATOM 1273 O O . ALA A 1 163 ? -15.661 6.754 15.075 1.00 94.06 163 ALA A O 1
ATOM 1274 N N . GLN A 1 164 ? -16.048 7.217 12.910 1.00 93.31 164 GLN A N 1
ATOM 1275 C CA . GLN A 1 164 ? -17.435 7.657 13.060 1.00 93.31 164 GLN A CA 1
ATOM 1276 C C . GLN A 1 164 ? -18.375 6.457 12.946 1.00 93.31 164 GLN A C 1
ATOM 1278 O O . GLN A 1 164 ? -18.302 5.717 11.960 1.00 93.31 164 GLN A O 1
ATOM 1283 N N . GLN A 1 165 ? -19.256 6.271 13.937 1.00 94.00 165 GLN A N 1
ATOM 1284 C CA . GLN A 1 165 ? -20.070 5.054 14.091 1.00 94.00 165 GLN A CA 1
ATOM 1285 C C . GLN A 1 165 ? -19.210 3.793 13.895 1.00 94.00 165 GLN A C 1
ATOM 1287 O O . GLN A 1 165 ? -19.324 3.115 12.866 1.00 94.00 165 GLN A O 1
ATOM 1292 N N . PRO A 1 166 ? -18.279 3.531 14.825 1.00 95.50 166 PRO A N 1
ATOM 1293 C CA . PRO A 1 166 ? -17.241 2.545 14.608 1.00 95.50 166 PRO A CA 1
ATOM 1294 C C . PRO A 1 166 ? -17.834 1.142 14.468 1.00 95.50 166 PRO A C 1
ATOM 1296 O O . PRO A 1 166 ? -18.709 0.725 15.226 1.00 95.50 166 PRO A O 1
ATOM 1299 N N . VAL A 1 167 ? -17.337 0.410 13.480 1.00 95.88 167 VAL A N 1
ATOM 1300 C CA . VAL A 1 167 ? -17.645 -1.002 13.250 1.00 95.88 167 VAL A CA 1
ATOM 1301 C C . VAL A 1 167 ? -16.342 -1.776 13.130 1.00 95.88 167 VAL A C 1
ATOM 1303 O O . VAL A 1 167 ? -15.363 -1.255 12.593 1.00 95.88 167 VAL A O 1
ATOM 1306 N N . CYS A 1 168 ? -16.309 -3.011 13.617 1.00 95.19 168 CYS A N 1
ATOM 1307 C CA . CYS A 1 168 ? -15.155 -3.888 13.476 1.00 95.19 168 CYS A CA 1
ATOM 1308 C C . CYS A 1 168 ? -15.484 -5.140 12.666 1.00 95.19 168 CYS A C 1
ATOM 1310 O O . CYS A 1 168 ? -16.632 -5.595 12.607 1.00 95.19 168 CYS A O 1
ATOM 1312 N N . CYS A 1 169 ? -14.460 -5.690 12.019 1.00 93.88 169 CYS A N 1
ATOM 1313 C CA . CYS A 1 169 ? -14.535 -7.028 11.450 1.00 93.88 169 CYS A CA 1
ATOM 1314 C C . CYS A 1 169 ? -14.226 -8.101 12.518 1.00 93.88 169 CYS A C 1
ATOM 1316 O O . CYS A 1 169 ? -13.711 -7.773 13.590 1.00 93.88 169 CYS A O 1
ATOM 1318 N N . PRO A 1 170 ? -14.482 -9.393 12.236 1.00 91.81 170 PRO A N 1
ATOM 1319 C CA . PRO A 1 170 ? -14.184 -10.486 13.167 1.00 91.81 170 PRO A CA 1
ATOM 1320 C C . PRO A 1 170 ? -12.706 -10.602 13.573 1.00 91.81 170 PRO A C 1
ATOM 1322 O O . PRO A 1 170 ? -12.428 -11.099 14.657 1.00 91.81 170 PRO A O 1
ATOM 1325 N N . GLU A 1 171 ? -11.788 -10.124 12.727 1.00 91.00 171 GLU A N 1
ATOM 1326 C CA . GLU A 1 171 ? -10.338 -10.087 12.983 1.00 91.00 171 GLU A CA 1
ATOM 1327 C C . GLU A 1 171 ? -9.894 -8.855 13.798 1.00 91.00 171 GLU A C 1
ATOM 1329 O O . GLU A 1 171 ? -8.717 -8.728 14.118 1.00 91.00 171 GLU A O 1
ATOM 1334 N N . GLY A 1 172 ? -10.804 -7.926 14.124 1.00 91.75 172 GLY A N 1
ATOM 1335 C CA . GLY A 1 172 ? -10.493 -6.784 14.990 1.00 91.75 172 GLY A CA 1
ATOM 1336 C C . GLY A 1 172 ? -10.093 -5.482 14.299 1.00 91.75 172 GLY A C 1
ATOM 1337 O O . GLY A 1 172 ? -9.724 -4.525 14.980 1.00 91.75 172 GLY A O 1
ATOM 1338 N N . HIS A 1 173 ? -10.184 -5.398 12.971 1.00 93.38 173 HIS A N 1
ATOM 1339 C CA . HIS A 1 173 ? -9.916 -4.160 12.237 1.00 93.38 173 HIS A CA 1
ATOM 1340 C C . HIS A 1 173 ? -11.099 -3.186 12.370 1.00 93.38 173 HIS A C 1
ATOM 1342 O O . HIS A 1 173 ? -12.247 -3.570 12.138 1.00 93.38 173 HIS A O 1
ATOM 1348 N N . LEU A 1 174 ? -10.822 -1.930 12.737 1.00 93.88 174 LEU A N 1
ATOM 1349 C CA . LEU A 1 174 ? -11.807 -0.873 12.988 1.00 93.88 174 LEU A CA 1
ATOM 1350 C C . LEU A 1 174 ? -12.066 0.009 11.754 1.00 93.88 174 LEU A C 1
ATOM 1352 O O . LEU A 1 174 ? -11.128 0.465 11.097 1.00 93.88 174 LEU A O 1
ATOM 1356 N N . TYR A 1 175 ? -13.329 0.336 11.488 1.00 95.69 175 TYR A N 1
ATOM 1357 C CA . TYR A 1 175 ? -13.749 1.184 10.373 1.00 95.69 175 TYR A CA 1
ATOM 1358 C C . TYR A 1 175 ? -14.848 2.164 10.774 1.00 95.69 175 TYR A C 1
ATOM 1360 O O . TYR A 1 175 ? -15.631 1.901 11.684 1.00 95.69 175 TYR A O 1
ATOM 1368 N N . CYS A 1 176 ? -14.986 3.253 10.019 1.00 96.19 176 CYS A N 1
ATOM 1369 C CA . CYS A 1 176 ? -16.246 3.989 9.968 1.00 96.19 176 CYS A CA 1
ATOM 1370 C C . CYS A 1 176 ? -17.289 3.148 9.225 1.00 96.19 176 CYS A C 1
ATOM 1372 O O . CYS A 1 176 ? -16.985 2.613 8.151 1.00 96.19 176 CYS A O 1
ATOM 1374 N N . LYS A 1 177 ? -18.532 3.111 9.718 1.00 95.31 177 LYS A N 1
ATOM 1375 C CA . LYS A 1 177 ? -19.637 2.382 9.069 1.00 95.31 177 LYS A CA 1
ATOM 1376 C C . LYS A 1 177 ? -19.799 2.749 7.590 1.00 95.31 177 LYS A C 1
ATOM 1378 O O . LYS A 1 177 ? -19.910 1.869 6.744 1.00 95.31 177 LYS A O 1
ATOM 1383 N N . MET A 1 178 ? -19.744 4.041 7.266 1.00 96.00 178 MET A N 1
ATOM 1384 C CA . MET A 1 178 ? -19.864 4.508 5.882 1.00 96.00 178 MET A CA 1
ATOM 1385 C C . MET A 1 178 ? -18.678 4.112 4.999 1.00 96.00 178 MET A C 1
ATOM 1387 O O . MET A 1 178 ? -18.884 3.712 3.852 1.00 96.00 178 MET A O 1
ATOM 1391 N N . CYS A 1 179 ? -17.449 4.191 5.519 1.00 95.81 179 CYS A N 1
ATOM 1392 C CA . CYS A 1 179 ? -16.247 3.873 4.750 1.00 95.81 179 CYS A CA 1
ATOM 1393 C C . CYS A 1 179 ? -16.224 2.399 4.344 1.00 95.81 179 CYS A C 1
ATOM 1395 O O . CYS A 1 179 ? -16.036 2.104 3.166 1.00 95.81 179 CYS A O 1
ATOM 1397 N N . ILE A 1 180 ? -16.467 1.485 5.291 1.00 95.56 180 ILE A N 1
ATOM 1398 C CA . ILE A 1 180 ? -16.406 0.049 4.995 1.00 95.56 180 ILE A CA 1
ATOM 1399 C C . ILE A 1 180 ? -17.546 -0.399 4.086 1.00 95.56 180 ILE A C 1
ATOM 1401 O O . ILE A 1 180 ? -17.326 -1.192 3.180 1.00 95.56 180 ILE A O 1
ATOM 1405 N N . LEU A 1 181 ? -18.759 0.131 4.266 1.00 94.88 181 LEU A N 1
ATOM 1406 C CA . LEU A 1 181 ? -19.874 -0.213 3.384 1.00 94.88 181 LEU A CA 1
ATOM 1407 C C . LEU A 1 181 ? -19.633 0.285 1.957 1.00 94.88 181 LEU A C 1
ATOM 1409 O O . LEU A 1 181 ? -19.893 -0.452 1.011 1.00 94.88 181 LEU A O 1
ATOM 1413 N N . SER A 1 182 ? -19.085 1.492 1.799 1.00 95.19 182 SER A N 1
ATOM 1414 C CA . SER A 1 182 ? -18.711 2.018 0.482 1.00 95.19 182 SER A CA 1
ATOM 1415 C C . SER A 1 182 ? -17.620 1.172 -0.178 1.00 95.19 182 SER A C 1
ATOM 1417 O O . SER A 1 182 ? -17.708 0.897 -1.371 1.00 95.19 182 SER A O 1
ATOM 1419 N N . ASP A 1 183 ? -16.619 0.729 0.587 1.00 94.62 183 ASP A N 1
ATOM 1420 C CA . ASP A 1 183 ? -15.556 -0.155 0.095 1.00 94.62 183 ASP A CA 1
ATOM 1421 C C . ASP A 1 183 ? -16.111 -1.519 -0.343 1.00 94.62 183 ASP A C 1
ATOM 1423 O O . ASP A 1 183 ? -15.890 -1.949 -1.471 1.00 94.62 183 ASP A O 1
ATOM 1427 N N . LEU A 1 184 ? -16.944 -2.155 0.485 1.00 93.94 184 LEU A N 1
ATOM 1428 C CA . LEU A 1 184 ? -17.589 -3.428 0.146 1.00 93.94 184 LEU A CA 1
ATOM 1429 C C . LEU A 1 184 ? -18.487 -3.315 -1.097 1.00 93.94 184 LEU A C 1
ATOM 1431 O O . LEU A 1 184 ? -18.554 -4.253 -1.890 1.00 93.94 184 LEU A O 1
ATOM 1435 N N . LEU A 1 185 ? -19.180 -2.189 -1.288 1.00 94.31 185 LEU A N 1
ATOM 1436 C CA . LEU A 1 185 ? -19.979 -1.946 -2.494 1.00 94.31 185 LEU A CA 1
ATOM 1437 C C . LEU A 1 185 ? -19.102 -1.790 -3.742 1.00 94.31 185 LEU A C 1
ATOM 1439 O O . LEU A 1 185 ? -19.415 -2.391 -4.767 1.00 94.31 185 LEU A O 1
ATOM 1443 N N . LYS A 1 186 ? -17.988 -1.055 -3.646 1.00 93.75 186 LYS A N 1
ATOM 1444 C CA . LYS A 1 186 ? -17.009 -0.929 -4.739 1.00 93.75 186 LYS A CA 1
ATOM 1445 C C . LYS A 1 186 ? -16.390 -2.274 -5.099 1.00 93.75 186 LYS A C 1
ATOM 1447 O O . LYS A 1 186 ? -16.277 -2.615 -6.270 1.00 93.75 186 LYS A O 1
ATOM 1452 N N . GLN A 1 187 ? -16.032 -3.077 -4.104 1.00 92.44 187 GLN A N 1
ATOM 1453 C CA . GLN A 1 187 ? -15.526 -4.421 -4.357 1.00 92.44 187 GLN A CA 1
ATOM 1454 C C . GLN A 1 187 ? -16.576 -5.282 -5.063 1.00 92.44 187 GLN A C 1
ATOM 1456 O O . GLN A 1 187 ? -16.250 -5.962 -6.027 1.00 92.44 187 GLN A O 1
ATOM 1461 N N . LYS A 1 188 ? -17.851 -5.216 -4.655 1.00 92.62 188 LYS A N 1
ATOM 1462 C CA . LYS A 1 188 ? -18.930 -5.938 -5.346 1.00 92.62 188 LYS A CA 1
ATOM 1463 C C . LYS A 1 188 ? -19.113 -5.504 -6.799 1.00 92.62 188 LYS A C 1
ATOM 1465 O O . LYS A 1 188 ? -19.349 -6.376 -7.628 1.00 92.62 188 LYS A O 1
ATOM 1470 N N . SER A 1 189 ? -19.009 -4.211 -7.118 1.00 92.62 189 SER A N 1
ATOM 1471 C CA . SER A 1 189 ? -19.118 -3.756 -8.511 1.00 92.62 189 SER A CA 1
ATOM 1472 C C . SER A 1 189 ? -17.952 -4.268 -9.357 1.00 92.62 189 SER A C 1
ATOM 1474 O O . SER A 1 189 ? -18.179 -4.796 -10.439 1.00 92.62 189 SER A O 1
ATOM 1476 N N . VAL A 1 190 ? -16.725 -4.215 -8.828 1.00 91.62 190 VAL A N 1
ATOM 1477 C CA . VAL A 1 190 ? -15.533 -4.752 -9.506 1.00 91.62 190 VAL A CA 1
ATOM 1478 C C . VAL A 1 190 ? -15.644 -6.264 -9.720 1.00 91.62 190 VAL A C 1
ATOM 1480 O O . VAL A 1 190 ? -15.348 -6.753 -10.807 1.00 91.62 190 VAL A O 1
ATOM 1483 N N . LEU A 1 191 ? -16.110 -7.009 -8.714 1.00 89.81 191 LEU A N 1
ATOM 1484 C CA . LEU A 1 191 ? -16.326 -8.453 -8.832 1.00 89.81 191 LEU A CA 1
ATOM 1485 C C . LEU A 1 191 ? -17.418 -8.789 -9.858 1.00 89.81 191 LEU A C 1
ATOM 1487 O O . LEU A 1 191 ? -17.264 -9.749 -10.605 1.00 89.81 191 LEU A O 1
ATOM 1491 N N . ALA A 1 192 ? -18.489 -7.994 -9.932 1.00 90.88 192 ALA A N 1
ATOM 1492 C CA . ALA A 1 192 ? -19.546 -8.175 -10.926 1.00 90.88 192 ALA A CA 1
ATOM 1493 C C . ALA A 1 192 ? -19.048 -7.903 -12.356 1.00 90.88 192 ALA A C 1
ATOM 1495 O O . ALA A 1 192 ? -19.334 -8.680 -13.264 1.00 90.88 192 ALA A O 1
ATOM 1496 N N . GLU A 1 193 ? -18.264 -6.840 -12.558 1.00 91.06 193 GLU A N 1
ATOM 1497 C CA . GLU A 1 193 ? -17.632 -6.555 -13.852 1.00 91.06 193 GLU A CA 1
ATOM 1498 C C . GLU A 1 193 ? -16.660 -7.661 -14.270 1.00 91.06 193 GLU A C 1
ATOM 1500 O O . GLU A 1 193 ? -16.653 -8.072 -15.428 1.00 91.06 193 GLU A O 1
ATOM 1505 N N . HIS A 1 194 ? -15.852 -8.156 -13.332 1.00 86.12 194 HIS A N 1
ATOM 1506 C CA . HIS A 1 194 ? -14.925 -9.253 -13.584 1.00 86.12 194 HIS A CA 1
ATOM 1507 C C . HIS A 1 194 ? -15.666 -10.548 -13.941 1.00 86.12 194 HIS A C 1
ATOM 1509 O O . HIS A 1 194 ? -15.308 -11.196 -14.919 1.00 86.12 194 HIS A O 1
ATOM 1515 N N . ALA A 1 195 ? -16.723 -10.900 -13.200 1.00 89.19 195 ALA A N 1
ATOM 1516 C CA . ALA A 1 195 ? -17.553 -12.067 -13.497 1.00 89.19 195 ALA A CA 1
ATOM 1517 C C . ALA A 1 195 ? -18.139 -11.993 -14.913 1.00 89.19 195 ALA A C 1
ATOM 1519 O O . ALA A 1 195 ? -18.013 -12.951 -15.670 1.00 89.19 195 ALA A O 1
ATOM 1520 N N . LYS A 1 196 ? -18.665 -10.825 -15.306 1.00 91.75 196 LYS A N 1
ATOM 1521 C CA . LYS A 1 196 ? -19.179 -10.603 -16.660 1.00 91.75 196 LYS A CA 1
ATOM 1522 C C . LYS A 1 196 ? -18.099 -10.791 -17.735 1.00 91.75 196 LYS A C 1
ATOM 1524 O O . LYS A 1 196 ? -18.345 -11.476 -18.717 1.00 91.75 196 LYS A O 1
ATOM 1529 N N . ARG A 1 197 ? -16.890 -10.241 -17.545 1.00 88.81 197 ARG A N 1
ATOM 1530 C CA . ARG A 1 197 ? -15.775 -10.429 -18.500 1.00 88.81 197 ARG A CA 1
ATOM 1531 C C . ARG A 1 197 ? -15.382 -11.900 -18.646 1.00 88.81 197 ARG A C 1
ATOM 1533 O O . ARG A 1 197 ? -15.115 -12.344 -19.756 1.00 88.81 197 ARG A O 1
ATOM 1540 N N . CYS A 1 198 ? -15.358 -12.654 -17.545 1.00 87.81 198 CYS A N 1
ATOM 1541 C CA . CYS A 1 198 ? -15.094 -14.092 -17.590 1.00 87.81 198 CYS A CA 1
ATOM 1542 C C . CYS A 1 198 ? -16.200 -14.860 -18.328 1.00 87.81 198 CYS A C 1
ATOM 1544 O O . CYS A 1 198 ? -15.895 -15.779 -19.083 1.00 87.81 198 CYS A O 1
ATOM 1546 N N . GLU A 1 199 ? -17.468 -14.488 -18.129 1.00 89.94 199 GLU A N 1
ATOM 1547 C CA . GLU A 1 199 ? -18.605 -15.071 -18.852 1.00 89.94 199 GLU A CA 1
ATOM 1548 C C . GLU A 1 199 ? -18.533 -14.777 -20.358 1.00 89.94 199 GLU A C 1
ATOM 1550 O O . GLU A 1 199 ? -18.694 -15.698 -21.158 1.00 89.94 199 GLU A O 1
ATOM 1555 N N . ASP A 1 200 ? -18.244 -13.530 -20.745 1.00 91.50 200 ASP A N 1
ATOM 1556 C CA . ASP A 1 200 ? -18.110 -13.112 -22.146 1.00 91.50 200 ASP A CA 1
ATOM 1557 C C . ASP A 1 200 ? -16.961 -13.874 -22.841 1.00 91.50 200 ASP A C 1
ATOM 1559 O O . ASP A 1 200 ? -17.167 -14.463 -23.904 1.00 91.50 200 ASP A O 1
ATOM 1563 N N . HIS A 1 201 ? -15.789 -13.970 -22.199 1.00 87.06 201 HIS A N 1
ATOM 1564 C CA . HIS A 1 201 ? -14.643 -14.730 -22.717 1.00 87.06 201 HIS A CA 1
ATOM 1565 C C . HIS A 1 201 ? -14.958 -16.226 -22.866 1.00 87.06 201 HIS A C 1
ATOM 1567 O O . HIS A 1 201 ? -14.648 -16.829 -23.890 1.00 87.06 201 HIS A O 1
ATOM 1573 N N . ALA A 1 202 ? -15.636 -16.835 -21.887 1.00 91.88 202 ALA A N 1
ATOM 1574 C CA . ALA A 1 202 ? -16.036 -18.240 -21.969 1.00 91.88 202 ALA A CA 1
ATOM 1575 C C . ALA A 1 202 ? -17.042 -18.497 -23.110 1.00 91.88 202 ALA A C 1
ATOM 1577 O O . ALA A 1 202 ? -17.018 -19.556 -23.744 1.00 91.88 202 ALA A O 1
ATOM 1578 N N . GLN A 1 203 ? -17.930 -17.538 -23.398 1.00 91.12 203 GLN A N 1
ATOM 1579 C CA . GLN A 1 203 ? -18.835 -17.622 -24.546 1.00 91.12 203 GLN A CA 1
ATOM 1580 C C . GLN A 1 203 ? -18.091 -17.502 -25.877 1.00 91.12 203 GLN A C 1
ATOM 1582 O O . GLN A 1 203 ? -18.440 -18.213 -26.821 1.00 91.12 203 GLN A O 1
ATOM 1587 N N . GLU A 1 204 ? -17.104 -16.612 -25.974 1.00 92.06 204 GLU A N 1
ATOM 1588 C CA . GLU A 1 204 ? -16.252 -16.473 -27.159 1.00 92.06 204 GLU A CA 1
ATOM 1589 C C . GLU A 1 204 ? -15.440 -17.746 -27.403 1.00 92.06 204 GLU A C 1
ATOM 1591 O O . GLU A 1 204 ? -15.560 -18.323 -28.482 1.00 92.06 204 GLU A O 1
ATOM 1596 N N . GLU A 1 205 ? -14.764 -18.287 -26.387 1.00 89.94 205 GLU A N 1
ATOM 1597 C CA . GLU A 1 205 ? -14.038 -19.562 -26.484 1.00 89.94 205 GLU A CA 1
ATOM 1598 C C . GLU A 1 205 ? -14.952 -20.716 -26.923 1.00 89.94 205 GLU A C 1
ATOM 1600 O O . GLU A 1 205 ? -14.579 -21.534 -27.767 1.00 89.94 205 GLU A O 1
ATOM 1605 N N . HIS A 1 206 ? -16.181 -20.791 -26.399 1.00 90.88 206 HIS A N 1
ATOM 1606 C CA . HIS A 1 206 ? -17.137 -21.819 -26.814 1.00 90.88 206 HIS A CA 1
ATOM 1607 C C . HIS A 1 206 ? -17.591 -21.634 -28.274 1.00 90.88 206 HIS A C 1
ATOM 1609 O O . HIS A 1 206 ? -17.752 -22.623 -28.997 1.00 90.88 206 HIS A O 1
ATOM 1615 N N . LYS A 1 207 ? -17.794 -20.389 -28.731 1.00 94.12 207 LYS A N 1
ATOM 1616 C CA . LYS A 1 207 ? -18.130 -20.073 -30.133 1.00 94.12 207 LYS A CA 1
ATOM 1617 C C . LYS A 1 207 ? -16.968 -20.405 -31.067 1.00 94.12 207 LYS A C 1
ATOM 1619 O O . LYS A 1 207 ? -17.192 -21.065 -32.080 1.00 94.12 207 LYS A O 1
ATOM 1624 N N . GLU A 1 208 ? -15.748 -20.019 -30.711 1.00 92.50 208 GLU A N 1
ATOM 1625 C CA . GLU A 1 208 ? -14.536 -20.328 -31.469 1.00 92.50 208 GLU A CA 1
ATOM 1626 C C . GLU A 1 208 ? -14.298 -21.838 -31.535 1.00 92.50 208 GLU A C 1
ATOM 1628 O O . GLU A 1 208 ? -14.105 -22.385 -32.620 1.00 92.50 208 GLU A O 1
ATOM 1633 N N . ALA A 1 209 ? -14.420 -22.558 -30.417 1.00 92.06 209 ALA A N 1
ATOM 1634 C CA . ALA A 1 209 ? -14.300 -24.013 -30.393 1.00 92.06 209 ALA A CA 1
ATOM 1635 C C . ALA A 1 209 ? -15.381 -24.702 -31.244 1.00 92.06 209 ALA A C 1
ATOM 1637 O O . ALA A 1 209 ? -15.095 -25.691 -31.925 1.00 92.06 209 ALA A O 1
ATOM 1638 N N . ALA A 1 210 ? -16.618 -24.192 -31.237 1.00 93.56 210 ALA A N 1
ATOM 1639 C CA . ALA A 1 210 ? -17.684 -24.682 -32.108 1.00 93.56 210 ALA A CA 1
ATOM 1640 C C . ALA A 1 210 ? -17.380 -24.406 -33.590 1.00 93.56 210 ALA A C 1
ATOM 1642 O O . ALA A 1 210 ? -17.576 -25.291 -34.422 1.00 93.56 210 ALA A O 1
ATOM 1643 N N . GLN A 1 211 ? -16.841 -23.229 -33.920 1.00 92.19 211 GLN A N 1
ATOM 1644 C CA . GLN A 1 211 ? -16.434 -22.871 -35.280 1.00 92.19 211 GLN A CA 1
ATOM 1645 C C . GLN A 1 211 ? -15.261 -23.731 -35.768 1.00 92.19 211 GLN A C 1
ATOM 1647 O O . GLN A 1 211 ? -15.291 -24.227 -36.895 1.00 92.19 211 GLN A O 1
ATOM 1652 N N . VAL A 1 212 ? -14.258 -23.976 -34.919 1.00 91.69 212 VAL A N 1
ATOM 1653 C CA . VAL A 1 212 ? -13.126 -24.863 -35.220 1.00 91.69 212 VAL A CA 1
ATOM 1654 C C . VAL A 1 212 ? -13.622 -26.286 -35.472 1.00 91.69 212 VAL A C 1
ATOM 1656 O O . VAL A 1 212 ? -13.267 -26.864 -36.501 1.00 91.69 212 VAL A O 1
ATOM 1659 N N . LYS A 1 213 ? -14.496 -26.826 -34.610 1.00 91.50 213 LYS A N 1
ATOM 1660 C CA . LYS A 1 213 ? -15.110 -28.154 -34.800 1.00 91.50 213 LYS A CA 1
ATOM 1661 C C . LYS A 1 213 ? -15.919 -28.231 -36.094 1.00 91.50 213 LYS A C 1
ATOM 1663 O O . LYS A 1 213 ? -15.672 -29.124 -36.896 1.00 91.50 213 LYS A O 1
ATOM 1668 N N . ALA A 1 214 ? -16.789 -27.254 -36.355 1.00 94.25 214 ALA A N 1
ATOM 1669 C CA . ALA A 1 214 ? -17.569 -27.193 -37.591 1.00 94.25 214 ALA A CA 1
ATOM 1670 C C . ALA A 1 214 ? -16.671 -27.123 -38.840 1.00 94.25 214 ALA A C 1
ATOM 1672 O O . ALA A 1 214 ? -16.936 -27.795 -39.835 1.00 94.25 214 ALA A O 1
ATOM 1673 N N . SER A 1 215 ? -15.569 -26.364 -38.785 1.00 90.44 215 SER A N 1
ATOM 1674 C CA . SER A 1 215 ? -14.596 -26.294 -39.882 1.00 90.44 215 SER A CA 1
ATOM 1675 C C . SER A 1 215 ? -13.847 -27.617 -40.093 1.00 90.44 215 SER A C 1
ATOM 1677 O O . SER A 1 215 ? -13.573 -27.994 -41.234 1.00 90.44 215 SER A O 1
ATOM 1679 N N . ALA A 1 216 ? -13.532 -28.341 -39.012 1.00 92.00 216 ALA A N 1
ATOM 1680 C CA . ALA A 1 216 ? -12.888 -29.648 -39.066 1.00 92.00 216 ALA A CA 1
ATOM 1681 C C . ALA A 1 216 ? -13.838 -30.711 -39.637 1.00 92.00 216 ALA A C 1
ATOM 1683 O O . ALA A 1 216 ? -13.434 -31.482 -40.509 1.00 92.00 216 ALA A O 1
ATOM 1684 N N . ASP A 1 217 ? -15.104 -30.698 -39.219 1.00 90.44 217 ASP A N 1
ATOM 1685 C CA . ASP A 1 217 ? -16.141 -31.590 -39.738 1.00 90.44 217 ASP A CA 1
ATOM 1686 C C . ASP A 1 217 ? -16.410 -31.329 -41.225 1.00 90.44 217 ASP A C 1
ATOM 1688 O O . ASP A 1 217 ? -16.426 -32.274 -42.014 1.00 90.44 217 ASP A O 1
ATOM 1692 N N . ALA A 1 218 ? -16.511 -30.063 -41.646 1.00 92.31 218 ALA A N 1
ATOM 1693 C CA . ALA A 1 218 ? -16.670 -29.699 -43.056 1.00 92.31 218 ALA A CA 1
ATOM 1694 C C . ALA A 1 218 ? -15.483 -30.167 -43.915 1.00 92.31 218 ALA A C 1
ATOM 1696 O O . ALA A 1 218 ? -15.675 -30.730 -44.994 1.00 92.31 218 ALA A O 1
ATOM 1697 N N . LYS A 1 219 ? -14.246 -30.005 -43.420 1.00 91.44 219 LYS A N 1
ATOM 1698 C CA . LYS A 1 219 ? -13.046 -30.544 -44.084 1.00 91.44 219 LYS A CA 1
ATOM 1699 C C . LYS A 1 219 ? -13.095 -32.070 -44.183 1.00 91.44 219 LYS A C 1
ATOM 1701 O O . LYS A 1 219 ? -12.709 -32.606 -45.218 1.00 91.44 219 LYS A O 1
ATOM 1706 N N . ARG A 1 220 ? -13.577 -32.760 -43.142 1.00 90.69 220 ARG A N 1
ATOM 1707 C CA . ARG A 1 220 ? -13.695 -34.226 -43.103 1.00 90.69 220 ARG A CA 1
ATOM 1708 C C . ARG A 1 220 ? -14.745 -34.756 -44.082 1.00 90.69 220 ARG A C 1
ATOM 1710 O O . ARG A 1 220 ? -14.508 -35.771 -44.728 1.00 90.69 220 ARG A O 1
ATOM 1717 N N . VAL A 1 221 ? -15.880 -34.072 -44.217 1.00 88.12 221 VAL A N 1
ATOM 1718 C CA . VAL A 1 221 ? -16.897 -34.410 -45.227 1.00 88.12 221 VAL A CA 1
ATOM 1719 C C . VAL A 1 221 ? -16.340 -34.178 -46.633 1.00 88.12 221 VAL A C 1
ATOM 1721 O O . VAL A 1 221 ? -16.398 -35.076 -47.465 1.00 88.12 221 VAL A O 1
ATOM 1724 N N . ALA A 1 222 ? -15.686 -33.039 -46.879 1.00 88.69 222 ALA A N 1
ATOM 1725 C CA . ALA A 1 222 ? -15.112 -32.733 -48.190 1.00 88.69 222 ALA A CA 1
ATOM 1726 C C . ALA A 1 222 ? -13.990 -33.705 -48.614 1.00 88.69 222 ALA A C 1
ATOM 1728 O O . ALA A 1 222 ? -13.833 -34.000 -49.801 1.00 88.69 222 ALA A O 1
ATOM 1729 N N . THR A 1 223 ? -13.177 -34.212 -47.678 1.00 86.62 223 THR A N 1
ATOM 1730 C CA . THR A 1 223 ? -12.196 -35.267 -47.988 1.00 86.62 223 THR A CA 1
ATOM 1731 C C . THR A 1 223 ? -12.865 -36.608 -48.265 1.00 86.62 223 THR A C 1
ATOM 1733 O O . THR A 1 223 ? -12.408 -37.321 -49.159 1.00 86.62 223 THR A O 1
ATOM 1736 N N . PHE A 1 224 ? -13.950 -36.938 -47.559 1.00 85.75 224 PHE A N 1
ATOM 1737 C CA . PHE A 1 224 ? -14.735 -38.143 -47.818 1.00 85.75 224 PHE A CA 1
ATOM 1738 C C . PHE A 1 224 ? -15.381 -38.119 -49.213 1.00 85.75 224 PHE A C 1
ATOM 1740 O O . PHE A 1 224 ? -15.158 -39.042 -49.993 1.00 85.75 224 PHE A O 1
ATOM 1747 N N . GLU A 1 225 ? -16.072 -37.037 -49.583 1.00 85.06 225 GLU A N 1
ATOM 1748 C CA . GLU A 1 225 ? -16.697 -36.873 -50.911 1.00 85.06 225 GLU A CA 1
ATOM 1749 C C . GLU A 1 225 ? -15.673 -36.948 -52.058 1.00 85.06 225 GLU A C 1
ATOM 1751 O O . GLU A 1 225 ? -15.917 -37.564 -53.103 1.00 85.06 225 GLU A O 1
ATOM 1756 N N . ARG A 1 226 ? -14.482 -36.366 -51.856 1.00 80.12 226 ARG A N 1
ATOM 1757 C CA . ARG A 1 226 ? -13.372 -36.464 -52.815 1.00 80.12 226 ARG A CA 1
ATOM 1758 C C . ARG A 1 226 ? -12.892 -37.909 -52.989 1.00 80.12 226 ARG A C 1
ATOM 1760 O O . ARG A 1 226 ? -12.573 -38.299 -54.109 1.00 80.12 226 ARG A O 1
ATOM 1767 N N . ASN A 1 227 ? -12.830 -38.686 -51.908 1.00 75.00 227 ASN A N 1
ATOM 1768 C CA . ASN A 1 227 ? -12.396 -40.083 -51.954 1.00 75.00 227 ASN A CA 1
ATOM 1769 C C . ASN A 1 227 ? -13.452 -41.010 -52.572 1.00 75.00 227 ASN A C 1
ATOM 1771 O O . ASN A 1 227 ? -13.083 -41.913 -53.317 1.00 75.00 227 ASN A O 1
ATOM 1775 N N . GLU A 1 228 ? -14.744 -40.773 -52.339 1.00 70.88 228 GLU A N 1
ATOM 1776 C CA . GLU A 1 228 ? -15.827 -41.511 -53.013 1.00 70.88 228 GLU A CA 1
ATOM 1777 C C . GLU A 1 228 ? -15.824 -41.276 -54.529 1.00 70.88 228 GLU A C 1
ATOM 1779 O O . GLU A 1 228 ? -15.991 -42.214 -55.308 1.00 70.88 228 GLU A O 1
ATOM 1784 N N . SER A 1 229 ? -15.508 -40.053 -54.969 1.00 59.44 229 SER A N 1
ATOM 1785 C CA . SER A 1 229 ? -15.377 -39.716 -56.397 1.00 59.44 229 SER A CA 1
ATOM 1786 C C . SER A 1 229 ? -14.240 -40.470 -57.115 1.00 59.44 229 SER A C 1
ATOM 1788 O O . SER A 1 229 ? -14.171 -40.453 -58.344 1.00 59.44 229 SER A O 1
ATOM 1790 N N . LEU A 1 230 ? -13.348 -41.147 -56.377 1.00 57.22 230 LEU A N 1
ATOM 1791 C CA . LEU A 1 230 ? -12.269 -41.983 -56.920 1.00 57.22 230 LEU A CA 1
ATOM 1792 C C . LEU A 1 230 ? -12.660 -43.467 -57.066 1.00 57.22 230 LEU A C 1
ATOM 1794 O O . LEU A 1 230 ? -11.903 -44.229 -57.670 1.00 57.22 230 LEU A O 1
ATOM 1798 N N . ILE A 1 231 ? -13.826 -43.889 -56.564 1.00 52.84 231 ILE A N 1
ATOM 1799 C CA . ILE A 1 231 ? -14.314 -45.279 -56.619 1.00 52.84 231 ILE A CA 1
ATOM 1800 C C . ILE A 1 231 ? -15.505 -45.371 -57.591 1.00 52.84 231 ILE A C 1
ATOM 1802 O O . ILE A 1 231 ? -16.583 -45.849 -57.259 1.00 52.84 231 ILE A O 1
ATOM 1806 N N . ALA A 1 232 ? -15.328 -44.913 -58.832 1.00 50.50 232 ALA A N 1
ATOM 1807 C CA . ALA A 1 232 ? -16.228 -45.282 -59.926 1.00 50.50 232 ALA A CA 1
ATOM 1808 C C . ALA A 1 232 ? -15.770 -46.632 -60.529 1.00 50.50 232 ALA A C 1
ATOM 1810 O O . ALA A 1 232 ? -14.600 -46.755 -60.915 1.00 50.50 232 ALA A O 1
ATOM 1811 N N . PRO A 1 233 ? -16.639 -47.658 -60.644 1.00 46.84 233 PRO A N 1
ATOM 1812 C CA . PRO A 1 233 ? -16.276 -48.932 -61.249 1.00 46.84 233 PRO A CA 1
ATOM 1813 C C . PRO A 1 233 ? -16.239 -48.763 -62.767 1.00 46.84 233 PRO A C 1
ATOM 1815 O O . PRO A 1 233 ? -17.257 -48.832 -63.448 1.00 46.84 233 PRO A O 1
ATOM 1818 N N . GLY A 1 234 ? -15.046 -48.526 -63.302 1.00 49.78 234 GLY A N 1
ATOM 1819 C CA . GLY A 1 234 ? -14.825 -48.525 -64.744 1.00 49.78 234 GLY A CA 1
ATOM 1820 C C . GLY A 1 234 ? -14.103 -47.289 -65.240 1.00 49.78 234 GLY A C 1
ATOM 1821 O O . GLY A 1 234 ? -14.667 -46.480 -65.963 1.00 49.78 234 GLY A O 1
ATOM 1822 N N . SER A 1 235 ? -12.811 -47.189 -64.943 1.00 37.88 235 SER A N 1
ATOM 1823 C CA . SER A 1 235 ? -11.918 -46.499 -65.864 1.00 37.88 235 SER A CA 1
ATOM 1824 C C . SER A 1 235 ? -10.581 -47.219 -65.902 1.00 37.88 235 SER A C 1
ATOM 1826 O O . SER A 1 235 ? -9.937 -47.461 -64.881 1.00 37.88 235 SER A O 1
ATOM 1828 N N . LYS A 1 236 ? -10.233 -47.676 -67.105 1.00 37.66 236 LYS A N 1
ATOM 1829 C CA . LYS A 1 236 ? -9.040 -48.464 -67.406 1.00 37.66 236 LYS A CA 1
ATOM 1830 C C . LYS A 1 236 ? -7.807 -47.721 -66.896 1.00 37.66 236 LYS A C 1
ATOM 1832 O O . LYS A 1 236 ? -7.567 -46.583 -67.288 1.00 37.66 236 LYS A O 1
ATOM 1837 N N . ARG A 1 237 ? -6.987 -48.394 -66.085 1.00 38.12 237 ARG A N 1
ATOM 1838 C CA . ARG A 1 237 ? -5.604 -47.971 -65.845 1.00 38.12 237 ARG A CA 1
ATOM 1839 C C . ARG A 1 237 ? -4.863 -48.035 -67.180 1.00 38.12 237 ARG A C 1
ATOM 1841 O O . ARG A 1 237 ? -4.450 -49.112 -67.601 1.00 38.12 237 ARG A O 1
ATOM 1848 N N . LYS A 1 238 ? -4.731 -46.894 -67.856 1.00 32.53 238 LYS A N 1
ATOM 1849 C CA . LYS A 1 238 ? -3.734 -46.709 -68.906 1.00 32.53 238 LYS A CA 1
ATOM 1850 C C . LYS A 1 238 ? -2.463 -46.242 -68.203 1.00 32.53 238 LYS A C 1
ATOM 1852 O O . LYS A 1 238 ? -2.416 -45.157 -67.635 1.00 32.53 238 LYS A O 1
ATOM 1857 N N . HIS A 1 239 ? -1.497 -47.146 -68.142 1.00 34.38 239 HIS A N 1
ATOM 1858 C CA . HIS A 1 239 ? -0.139 -46.879 -67.702 1.00 34.38 239 HIS A CA 1
ATOM 1859 C C . HIS A 1 239 ? 0.546 -46.089 -68.821 1.00 34.38 239 HIS A C 1
ATOM 1861 O O . HIS A 1 239 ? 0.923 -46.683 -69.826 1.00 34.38 239 HIS A O 1
ATOM 1867 N N . GLU A 1 240 ? 0.650 -44.769 -68.679 1.00 33.25 240 GLU A N 1
ATOM 1868 C CA . GLU A 1 240 ? 1.495 -43.934 -69.537 1.00 33.25 240 GLU A CA 1
ATOM 1869 C C . GLU A 1 240 ? 2.384 -43.034 -68.676 1.00 33.25 240 GLU A C 1
ATOM 1871 O O . GLU A 1 240 ? 2.022 -42.610 -67.577 1.00 33.25 240 GLU A O 1
ATOM 1876 N N . GLU A 1 241 ? 3.602 -42.890 -69.180 1.00 33.72 241 GLU A N 1
ATOM 1877 C CA . GLU A 1 241 ? 4.835 -42.519 -68.512 1.00 33.72 241 GLU A CA 1
ATOM 1878 C C . GLU A 1 241 ? 4.880 -41.101 -67.937 1.00 33.72 241 GLU A C 1
ATOM 1880 O O . GLU A 1 241 ? 4.333 -40.140 -68.470 1.00 33.72 241 GLU A O 1
ATOM 1885 N N . MET A 1 242 ? 5.644 -41.027 -66.846 1.00 41.19 242 MET A N 1
ATOM 1886 C CA . MET A 1 242 ? 6.530 -39.946 -66.419 1.00 41.19 242 MET A CA 1
ATOM 1887 C C . MET A 1 242 ? 6.756 -38.843 -67.470 1.00 41.19 242 MET A C 1
ATOM 1889 O O . MET A 1 242 ? 7.505 -39.011 -68.428 1.00 41.19 242 MET A O 1
ATOM 1893 N N . GLY A 1 243 ? 6.141 -37.684 -67.231 1.00 31.02 243 GLY A N 1
ATOM 1894 C CA . GLY A 1 243 ? 6.327 -36.463 -68.006 1.00 31.02 243 GLY A CA 1
ATOM 1895 C C . GLY A 1 243 ? 6.263 -35.241 -67.094 1.00 31.02 243 GLY A C 1
ATOM 1896 O O . GLY A 1 243 ? 5.234 -34.945 -66.496 1.00 31.02 243 GLY A O 1
ATOM 1897 N N . ASP A 1 244 ? 7.411 -34.593 -66.971 1.00 40.34 244 ASP A N 1
ATOM 1898 C CA . ASP A 1 244 ? 7.751 -33.423 -66.168 1.00 40.34 244 ASP A CA 1
ATOM 1899 C C . ASP A 1 244 ? 6.816 -32.211 -66.403 1.00 40.34 244 ASP A C 1
ATOM 1901 O O . ASP A 1 244 ? 6.619 -31.779 -67.538 1.00 40.34 244 ASP A O 1
ATOM 1905 N N . MET A 1 245 ? 6.248 -31.637 -65.330 1.00 34.12 245 MET A N 1
ATOM 1906 C CA . MET A 1 245 ? 5.752 -30.249 -65.300 1.00 34.12 245 MET A CA 1
ATOM 1907 C C . MET A 1 245 ? 5.686 -29.706 -63.854 1.00 34.12 245 MET A C 1
ATOM 1909 O O . MET A 1 245 ? 5.599 -30.469 -62.889 1.00 34.12 245 MET A O 1
ATOM 1913 N N . PRO A 1 246 ? 5.775 -28.375 -63.675 1.00 38.06 246 PRO A N 1
ATOM 1914 C CA . PRO A 1 246 ? 6.439 -27.733 -62.556 1.00 38.06 246 PRO A CA 1
ATOM 1915 C C . PRO A 1 246 ? 5.579 -27.702 -61.295 1.00 38.06 246 PRO A C 1
ATOM 1917 O O . PRO A 1 246 ? 4.372 -27.451 -61.318 1.00 38.06 246 PRO A O 1
ATOM 1920 N N . ARG A 1 247 ? 6.256 -27.871 -60.157 1.00 34.31 247 ARG A N 1
ATOM 1921 C CA . ARG A 1 247 ? 5.717 -27.648 -58.815 1.00 34.31 247 ARG A CA 1
ATOM 1922 C C . ARG A 1 247 ? 5.185 -26.215 -58.700 1.00 34.31 247 ARG A C 1
ATOM 1924 O O . ARG A 1 247 ? 5.949 -25.280 -58.467 1.00 34.31 247 ARG A O 1
ATOM 1931 N N . LYS A 1 248 ? 3.862 -26.042 -58.782 1.00 32.38 248 LYS A N 1
ATOM 1932 C CA . LYS A 1 248 ? 3.196 -24.916 -58.120 1.00 32.38 248 LYS A CA 1
ATOM 1933 C C . LYS A 1 248 ? 3.504 -25.047 -56.632 1.00 32.38 248 LYS A C 1
ATOM 1935 O O . LYS A 1 248 ? 3.107 -26.026 -56.005 1.00 32.38 248 LYS A O 1
ATOM 1940 N N . ARG A 1 249 ? 4.264 -24.085 -56.103 1.00 28.81 249 ARG A N 1
ATOM 1941 C CA . ARG A 1 249 ? 4.445 -23.850 -54.669 1.00 28.81 249 ARG A CA 1
ATOM 1942 C C . ARG A 1 249 ? 3.056 -23.817 -54.030 1.00 28.81 249 ARG A C 1
ATOM 1944 O O . ARG A 1 249 ? 2.344 -22.829 -54.149 1.00 28.81 249 ARG A O 1
ATOM 1951 N N . ALA A 1 250 ? 2.670 -24.917 -53.396 1.00 31.92 250 ALA A N 1
ATOM 1952 C CA . ALA A 1 250 ? 1.756 -24.847 -52.279 1.00 31.92 250 ALA A CA 1
ATOM 1953 C C . ALA A 1 250 ? 2.516 -24.068 -51.206 1.00 31.92 250 ALA A C 1
ATOM 1955 O O . ALA A 1 250 ? 3.582 -24.503 -50.765 1.00 31.92 250 ALA A O 1
ATOM 1956 N N . GLU A 1 251 ? 2.036 -22.874 -50.881 1.00 32.88 251 GLU A N 1
ATOM 1957 C CA . GLU A 1 251 ? 2.468 -22.155 -49.692 1.00 32.88 251 GLU A CA 1
ATOM 1958 C C . GLU A 1 251 ? 2.137 -23.042 -48.493 1.00 32.88 251 GLU A C 1
ATOM 1960 O O . GLU A 1 251 ? 1.000 -23.139 -48.038 1.00 32.88 251 GLU A O 1
ATOM 1965 N N . SER A 1 252 ? 3.148 -23.782 -48.051 1.00 36.28 252 SER A N 1
ATOM 1966 C CA . SER A 1 252 ? 3.128 -24.565 -46.833 1.00 36.28 252 SER A CA 1
ATOM 1967 C C . SER A 1 252 ? 3.089 -23.594 -45.659 1.00 36.28 252 SER A C 1
ATOM 1969 O O . SER A 1 252 ? 4.125 -23.090 -45.219 1.00 36.28 252 SER A O 1
ATOM 1971 N N . SER A 1 253 ? 1.891 -23.366 -45.129 1.00 43.06 253 SER A N 1
ATOM 1972 C CA . SER A 1 253 ? 1.669 -22.787 -43.800 1.00 43.06 253 SER A CA 1
ATOM 1973 C C . SER A 1 253 ? 2.357 -23.583 -42.678 1.00 43.06 253 SER A C 1
ATOM 1975 O O . SER A 1 253 ? 2.498 -23.083 -41.567 1.00 43.06 253 SER A O 1
ATOM 1977 N N . ASP A 1 254 ? 2.845 -24.789 -42.975 1.00 44.31 254 ASP A N 1
ATOM 1978 C CA . ASP A 1 254 ? 3.441 -25.715 -42.009 1.00 44.31 254 ASP A CA 1
ATOM 1979 C C . ASP A 1 254 ? 4.929 -25.439 -41.715 1.00 44.31 254 ASP A C 1
ATOM 1981 O O . ASP A 1 254 ? 5.513 -26.047 -40.820 1.00 44.31 254 ASP A O 1
ATOM 1985 N N . ALA A 1 255 ? 5.566 -24.493 -42.420 1.00 46.31 255 ALA A N 1
ATOM 19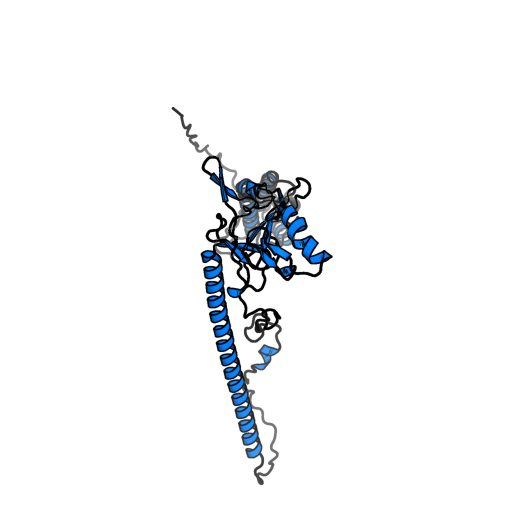86 C CA . ALA A 1 255 ? 6.934 -24.066 -42.101 1.00 46.31 255 ALA A CA 1
ATOM 1987 C C . ALA A 1 255 ? 6.996 -23.078 -40.916 1.00 46.31 255 ALA A C 1
ATOM 1989 O O . ALA A 1 255 ? 8.057 -22.901 -40.317 1.00 46.31 255 ALA A O 1
ATOM 1990 N N . ALA A 1 256 ? 5.869 -22.455 -40.547 1.00 48.81 256 ALA A N 1
ATOM 1991 C CA . ALA A 1 256 ? 5.799 -21.505 -39.435 1.00 48.81 256 ALA A CA 1
ATOM 1992 C C . ALA A 1 256 ? 5.716 -22.187 -38.056 1.00 48.81 256 ALA A C 1
ATOM 1994 O O . ALA A 1 256 ? 6.077 -21.572 -37.060 1.00 48.81 256 ALA A O 1
ATOM 1995 N N . SER A 1 257 ? 5.299 -23.457 -37.986 1.00 55.44 257 SER A N 1
ATOM 1996 C CA . SER A 1 257 ? 5.217 -24.232 -36.736 1.00 55.44 257 SER A CA 1
ATOM 1997 C C . SER A 1 257 ? 6.529 -24.924 -36.341 1.00 55.44 257 SER A C 1
ATOM 1999 O O . SER A 1 257 ? 6.600 -25.531 -35.276 1.00 55.44 257 SER A O 1
ATOM 2001 N N . SER A 1 258 ? 7.562 -24.860 -37.191 1.00 52.47 258 SER A N 1
ATOM 2002 C CA . SER A 1 258 ? 8.866 -25.508 -36.972 1.00 52.47 258 SER A CA 1
ATOM 2003 C C . SER A 1 258 ? 9.988 -24.536 -36.578 1.00 52.47 258 SER A C 1
ATOM 2005 O O . SER A 1 258 ? 11.105 -24.986 -36.320 1.00 52.47 258 SER A O 1
ATOM 2007 N N . MET A 1 259 ? 9.741 -23.222 -36.533 1.00 55.09 259 MET A N 1
ATOM 2008 C CA . MET A 1 259 ? 10.733 -22.250 -36.059 1.00 55.09 259 MET A CA 1
ATOM 2009 C C . MET A 1 259 ? 10.427 -21.840 -34.614 1.00 55.09 259 MET A C 1
ATOM 2011 O O . MET A 1 259 ? 9.291 -21.470 -34.325 1.00 55.09 259 MET A O 1
ATOM 2015 N N . PRO A 1 260 ? 11.415 -21.846 -33.699 1.00 61.09 260 PRO A N 1
ATOM 2016 C CA . PRO A 1 260 ? 11.226 -21.451 -32.309 1.00 61.09 260 PRO A CA 1
ATOM 2017 C C . PRO A 1 260 ? 11.225 -19.920 -32.212 1.00 61.09 260 PRO A C 1
ATOM 2019 O O . PRO A 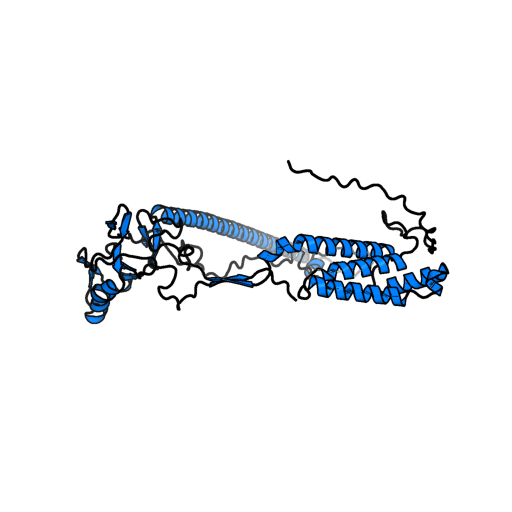1 260 ? 12.126 -19.309 -31.645 1.00 61.09 260 PRO A O 1
ATOM 2022 N N . ALA A 1 261 ? 10.240 -19.272 -32.823 1.00 60.84 261 ALA A N 1
ATOM 2023 C CA . ALA A 1 261 ? 10.097 -17.826 -32.787 1.00 60.84 261 ALA A CA 1
ATOM 2024 C C . ALA A 1 261 ? 8.984 -17.454 -31.800 1.00 60.84 261 ALA A C 1
ATOM 2026 O O . ALA A 1 261 ? 7.818 -17.314 -32.157 1.00 60.84 261 ALA A O 1
ATOM 2027 N N . PHE A 1 262 ? 9.388 -17.262 -30.543 1.00 57.25 262 PHE A N 1
ATOM 2028 C CA . PHE A 1 262 ? 8.552 -16.843 -29.407 1.00 57.25 262 PHE A CA 1
ATOM 2029 C C . PHE A 1 262 ? 7.740 -15.549 -29.653 1.00 57.25 262 PHE A C 1
ATOM 2031 O O . PHE A 1 262 ? 6.736 -15.311 -28.992 1.00 57.25 262 PHE A O 1
ATOM 2038 N N . TRP A 1 263 ? 8.149 -14.729 -30.626 1.00 65.12 263 TRP A N 1
ATOM 2039 C CA . TRP A 1 263 ? 7.543 -13.435 -30.961 1.00 65.12 263 TRP A CA 1
ATOM 2040 C C . TRP A 1 263 ? 6.468 -13.506 -32.060 1.00 65.12 263 TRP A C 1
ATOM 2042 O O . TRP A 1 263 ? 5.881 -12.482 -32.404 1.00 65.12 263 TRP A O 1
ATOM 2052 N N . LEU A 1 264 ? 6.208 -14.686 -32.637 1.00 56.91 264 LEU A N 1
ATOM 2053 C CA . LEU A 1 264 ? 5.118 -14.870 -33.597 1.00 56.91 264 LEU A CA 1
ATOM 2054 C C . LEU A 1 264 ? 3.791 -15.044 -32.834 1.00 56.91 264 LEU A C 1
ATOM 2056 O O . LEU A 1 264 ? 3.696 -15.971 -32.032 1.00 56.91 264 LEU A O 1
ATOM 2060 N N . PRO A 1 265 ? 2.739 -14.243 -33.101 1.00 56.88 265 PRO A N 1
ATOM 2061 C CA . PRO A 1 265 ? 1.461 -14.314 -32.376 1.00 56.88 265 PRO A CA 1
ATOM 2062 C C . PRO A 1 265 ? 0.791 -15.701 -32.345 1.00 56.88 265 PRO A C 1
ATOM 2064 O O . PRO A 1 265 ? 0.068 -16.004 -31.406 1.00 56.88 265 PRO A O 1
ATOM 2067 N N . ASN A 1 266 ? 1.066 -16.558 -33.337 1.00 65.12 266 ASN A N 1
ATOM 2068 C CA . ASN A 1 266 ? 0.566 -17.940 -33.406 1.00 65.12 266 ASN A CA 1
ATOM 2069 C C . ASN A 1 266 ? 1.353 -18.953 -32.548 1.00 65.12 266 ASN A C 1
ATOM 2071 O O . ASN A 1 266 ? 0.921 -20.095 -32.418 1.00 65.12 266 ASN A O 1
ATOM 2075 N N . MET A 1 267 ? 2.514 -18.571 -32.005 1.00 55.88 267 MET A N 1
ATOM 2076 C CA . MET A 1 267 ? 3.360 -19.401 -31.131 1.00 55.88 267 MET A CA 1
ATOM 2077 C C . MET A 1 267 ? 3.708 -18.725 -29.802 1.00 55.88 267 MET A C 1
ATOM 2079 O O . MET A 1 267 ? 4.329 -19.355 -28.944 1.00 55.88 267 MET A O 1
ATOM 2083 N N . ALA A 1 268 ? 3.309 -17.465 -29.608 1.00 53.88 268 ALA A N 1
ATOM 2084 C CA . ALA A 1 268 ? 3.278 -16.871 -28.286 1.00 53.88 268 ALA A CA 1
ATOM 2085 C C . ALA A 1 268 ? 2.463 -17.816 -27.391 1.00 53.88 268 ALA A C 1
ATOM 2087 O O . ALA A 1 268 ? 1.393 -18.258 -27.826 1.00 53.88 268 ALA A O 1
ATOM 2088 N N . PRO A 1 269 ? 2.948 -18.181 -26.188 1.00 51.75 269 PRO A N 1
ATOM 2089 C CA . PRO A 1 269 ? 2.117 -18.916 -25.253 1.00 51.75 269 PRO A CA 1
ATOM 2090 C C . PRO A 1 269 ? 0.850 -18.090 -25.116 1.00 51.75 269 PRO A C 1
ATOM 2092 O O . PRO A 1 269 ? 0.916 -16.952 -24.646 1.00 51.75 269 PRO A O 1
ATOM 2095 N N . GLN A 1 270 ? -0.277 -18.613 -25.616 1.00 48.78 270 GLN A N 1
ATOM 2096 C CA . GLN A 1 270 ? -1.550 -17.989 -25.335 1.00 48.78 270 GLN A CA 1
ATOM 2097 C C . GLN A 1 270 ? -1.564 -17.891 -23.828 1.00 48.78 270 GLN A C 1
ATOM 2099 O O . GLN A 1 270 ? -1.438 -18.903 -23.128 1.00 48.78 270 GLN A O 1
ATOM 2104 N N . VAL A 1 271 ? -1.585 -16.656 -23.339 1.00 43.03 271 VAL A N 1
ATOM 2105 C CA . VAL A 1 271 ? -1.846 -16.390 -21.943 1.00 43.03 271 VAL A CA 1
ATOM 2106 C C . VAL A 1 271 ? -3.309 -16.783 -21.783 1.00 43.03 271 VAL A C 1
ATOM 2108 O O . VAL A 1 271 ? -4.193 -15.943 -21.711 1.00 43.03 271 VAL A O 1
ATOM 2111 N N . HIS A 1 272 ? -3.579 -18.093 -21.752 1.00 39.69 272 HIS A N 1
ATOM 2112 C CA . HIS A 1 272 ? -4.524 -18.609 -20.797 1.00 39.69 272 HIS A CA 1
ATOM 2113 C C . HIS A 1 272 ? -4.043 -17.977 -19.522 1.00 39.69 272 HIS A C 1
ATOM 2115 O O . HIS A 1 272 ? -2.936 -18.274 -19.057 1.00 39.69 272 HIS A O 1
ATOM 2121 N N . ASP A 1 273 ? -4.813 -17.003 -19.072 1.00 42.12 273 ASP A N 1
ATOM 2122 C CA . ASP A 1 273 ? -4.650 -16.402 -17.784 1.00 42.12 273 ASP A CA 1
ATOM 2123 C C . ASP A 1 273 ? -4.809 -17.557 -16.788 1.00 42.12 273 ASP A C 1
ATOM 2125 O O . ASP A 1 273 ? -5.873 -17.856 -16.262 1.00 42.12 273 ASP A O 1
ATOM 2129 N N . GLN A 1 274 ? -3.706 -18.272 -16.577 1.00 42.28 274 GLN A N 1
ATOM 2130 C CA . GLN A 1 274 ? -3.383 -18.918 -15.335 1.00 42.28 274 GLN A CA 1
ATOM 2131 C C . GLN A 1 274 ? -2.984 -17.799 -14.358 1.00 42.28 274 GLN A C 1
ATOM 2133 O O . GLN A 1 274 ? -2.110 -17.996 -13.517 1.00 42.28 274 GLN A O 1
ATOM 2138 N N . GLY A 1 275 ? -3.642 -16.625 -14.373 1.00 39.12 275 GLY A N 1
ATOM 2139 C CA . GLY A 1 275 ? -4.853 -16.469 -13.571 1.00 39.12 275 GLY A CA 1
ATOM 2140 C C . GLY A 1 275 ? -4.808 -17.519 -12.499 1.00 39.12 275 GLY A C 1
ATOM 2141 O O . GLY A 1 275 ? -5.208 -18.663 -12.723 1.00 39.12 275 GLY A O 1
ATOM 2142 N N . ALA A 1 276 ? -4.060 -17.160 -11.456 1.00 35.81 276 ALA A N 1
ATOM 2143 C CA . ALA A 1 276 ? -3.621 -18.042 -10.408 1.00 35.81 276 ALA A CA 1
ATOM 2144 C C . ALA A 1 276 ? -4.661 -19.142 -10.201 1.00 35.81 276 ALA A C 1
ATOM 2146 O O . ALA A 1 276 ? -5.858 -18.846 -10.116 1.00 35.81 276 ALA A O 1
ATOM 2147 N N . LYS A 1 277 ? -4.221 -20.384 -9.995 1.00 35.22 277 LYS A N 1
ATOM 2148 C CA . LYS A 1 277 ? -5.029 -21.395 -9.300 1.00 35.22 277 LYS A CA 1
ATOM 2149 C C . LYS A 1 277 ? -5.346 -20.935 -7.859 1.00 35.22 277 LYS A C 1
ATOM 2151 O O . LYS A 1 277 ? -5.178 -21.668 -6.897 1.00 35.22 277 LYS A O 1
ATOM 2156 N N . SER A 1 278 ? -5.754 -19.685 -7.661 1.00 40.66 278 SER A N 1
ATOM 2157 C CA . SER A 1 278 ? -6.812 -19.340 -6.755 1.00 40.66 278 SER A CA 1
ATOM 2158 C C . SER A 1 278 ? -7.976 -20.273 -7.050 1.00 40.66 278 SER A C 1
ATOM 2160 O O . SER A 1 278 ? -8.489 -20.350 -8.162 1.00 40.66 278 SER A O 1
ATOM 2162 N N . SER A 1 279 ? -8.314 -21.067 -6.045 1.00 36.00 279 SER A N 1
ATOM 2163 C CA . SER A 1 279 ? -9.544 -21.830 -6.028 1.00 36.00 279 SER A CA 1
ATOM 2164 C C . SER A 1 279 ? -10.721 -20.953 -6.501 1.00 36.00 279 SER A C 1
ATOM 2166 O O . SER A 1 279 ? -10.724 -19.747 -6.230 1.00 36.00 279 SER A O 1
ATOM 2168 N N . PRO A 1 280 ? -11.764 -21.538 -7.122 1.00 47.59 280 PRO A N 1
ATOM 2169 C CA . PRO A 1 280 ? -13.001 -20.828 -7.498 1.00 47.59 280 PRO A CA 1
ATOM 2170 C C . PRO A 1 280 ? -13.663 -20.080 -6.321 1.00 47.59 280 PRO A C 1
ATOM 2172 O O . PRO A 1 280 ? -14.522 -19.223 -6.493 1.00 47.59 280 PRO A O 1
ATOM 2175 N N . ASP A 1 281 ? -13.208 -20.369 -5.107 1.00 45.00 281 ASP A N 1
ATOM 2176 C CA . ASP A 1 281 ? -13.631 -19.794 -3.843 1.00 45.00 281 ASP A CA 1
ATOM 2177 C C . ASP A 1 281 ? -13.015 -18.407 -3.526 1.00 45.00 281 ASP A C 1
ATOM 2179 O O . ASP A 1 281 ? -13.398 -17.768 -2.539 1.00 45.00 281 ASP A O 1
ATOM 2183 N N . ARG A 1 282 ? -12.042 -17.935 -4.327 1.00 51.62 282 ARG A N 1
ATOM 2184 C CA . ARG A 1 282 ? -11.317 -16.664 -4.107 1.00 51.62 282 ARG A CA 1
ATOM 2185 C C . ARG A 1 282 ? -11.854 -15.481 -4.928 1.00 51.62 282 ARG A C 1
ATOM 2187 O O . ARG A 1 282 ? -11.620 -14.345 -4.534 1.00 51.62 282 ARG A O 1
ATOM 2194 N N . ALA A 1 283 ? -12.590 -15.729 -6.014 1.00 54.31 283 ALA A N 1
ATOM 2195 C CA . ALA A 1 283 ? -13.048 -14.699 -6.957 1.00 54.31 283 ALA A CA 1
ATOM 2196 C C . ALA A 1 283 ? -14.459 -14.136 -6.671 1.00 54.31 283 ALA A C 1
ATOM 2198 O O . ALA A 1 283 ? -14.926 -13.273 -7.402 1.00 54.31 283 ALA A O 1
ATOM 2199 N N . SER A 1 284 ? -15.164 -14.606 -5.634 1.00 65.50 284 SER A N 1
ATOM 2200 C CA . SER A 1 284 ? -16.598 -14.306 -5.440 1.00 65.50 284 SER A CA 1
ATOM 2201 C C . SER A 1 284 ? -16.942 -13.534 -4.163 1.00 65.50 284 SER A C 1
ATOM 2203 O O . SER A 1 284 ? -18.097 -13.160 -3.961 1.00 65.50 284 SER A O 1
ATOM 2205 N N . THR A 1 285 ? -15.978 -13.298 -3.268 1.00 82.12 285 THR A N 1
ATOM 2206 C CA . THR A 1 285 ? -16.259 -12.715 -1.948 1.00 82.12 285 THR A CA 1
ATOM 2207 C C . THR A 1 285 ? -15.476 -11.431 -1.729 1.00 82.12 285 THR A C 1
ATOM 2209 O O . THR A 1 285 ? -14.280 -11.368 -1.993 1.00 82.12 285 THR A O 1
ATOM 2212 N N . THR A 1 286 ? -16.157 -10.417 -1.196 1.00 90.00 286 THR A N 1
ATOM 2213 C CA . THR A 1 286 ? -15.540 -9.168 -0.749 1.00 90.00 286 THR A CA 1
ATOM 2214 C C . THR A 1 286 ? -14.498 -9.417 0.342 1.00 90.00 286 THR A C 1
ATOM 2216 O O . THR A 1 286 ? -14.634 -10.324 1.171 1.00 90.00 286 THR A O 1
ATOM 2219 N N . LEU A 1 287 ? -13.444 -8.610 0.342 1.00 91.56 287 LEU A N 1
ATOM 2220 C CA . LEU A 1 287 ? -12.283 -8.753 1.205 1.00 91.56 287 LEU A CA 1
ATOM 2221 C C . LEU A 1 287 ? -12.131 -7.537 2.117 1.00 91.56 287 LEU A C 1
ATOM 2223 O O . LEU A 1 287 ? -12.415 -6.400 1.757 1.00 91.56 287 LEU A O 1
ATOM 2227 N N . CYS A 1 288 ? -11.630 -7.778 3.317 1.00 91.00 288 CYS A N 1
ATOM 2228 C CA . CYS A 1 288 ? -11.078 -6.724 4.146 1.00 91.00 288 CYS A CA 1
ATOM 2229 C C . CYS A 1 288 ? -9.771 -6.205 3.523 1.00 91.00 288 CYS A C 1
ATOM 2231 O O . CYS A 1 288 ? -8.902 -6.994 3.164 1.00 91.00 288 CYS A O 1
ATOM 2233 N N . THR A 1 289 ? -9.630 -4.886 3.420 1.00 84.50 289 THR A N 1
ATOM 2234 C CA . THR A 1 289 ? -8.488 -4.179 2.808 1.00 84.50 289 THR A CA 1
ATOM 2235 C C . THR A 1 289 ? -7.396 -3.781 3.807 1.00 84.50 289 THR A C 1
ATOM 2237 O O . THR A 1 289 ? -6.480 -3.043 3.459 1.00 84.50 289 THR A O 1
ATOM 2240 N N . ALA A 1 290 ? -7.481 -4.247 5.056 1.00 85.56 290 ALA A N 1
ATOM 2241 C CA . ALA A 1 290 ? -6.450 -4.005 6.063 1.00 85.56 290 ALA A CA 1
ATOM 2242 C C . ALA A 1 290 ? -5.186 -4.858 5.832 1.00 85.56 290 ALA A C 1
ATOM 2244 O O . ALA A 1 290 ? -5.045 -5.538 4.816 1.00 85.56 290 ALA A O 1
ATOM 2245 N N . THR A 1 291 ? -4.272 -4.847 6.807 1.00 74.50 291 THR A N 1
ATOM 2246 C CA . THR A 1 291 ? -2.944 -5.481 6.764 1.00 74.50 291 THR A CA 1
ATOM 2247 C C . THR A 1 291 ? -2.973 -6.944 6.317 1.00 74.50 291 THR A C 1
ATOM 2249 O O . THR A 1 291 ? -2.061 -7.405 5.632 1.00 74.50 291 THR A O 1
ATOM 2252 N N . ARG A 1 292 ? -4.017 -7.692 6.701 1.00 80.31 292 ARG A N 1
ATOM 2253 C CA . ARG A 1 292 ? -4.225 -9.083 6.279 1.00 80.31 292 ARG A CA 1
ATOM 2254 C C . ARG A 1 292 ? -5.584 -9.240 5.595 1.00 80.31 292 ARG A C 1
ATOM 2256 O O . ARG A 1 292 ? -6.613 -9.229 6.285 1.00 80.31 292 ARG A O 1
ATOM 2263 N N . PRO A 1 293 ? -5.608 -9.427 4.263 1.00 85.19 293 PRO A N 1
ATOM 2264 C CA . PRO A 1 293 ? -6.858 -9.572 3.543 1.00 85.19 293 PRO A CA 1
ATOM 2265 C C . PRO A 1 293 ? -7.551 -10.879 3.928 1.00 85.19 293 PRO A C 1
ATOM 2267 O O . PRO A 1 293 ? -6.970 -11.961 3.857 1.00 85.19 293 PRO A O 1
ATOM 2270 N N . HIS A 1 294 ? -8.814 -10.772 4.327 1.00 89.62 294 HIS A N 1
ATOM 2271 C CA . HIS A 1 294 ? -9.673 -11.897 4.697 1.00 89.62 294 HIS A CA 1
ATOM 2272 C C . HIS A 1 294 ? -11.083 -11.685 4.151 1.00 89.62 294 HIS A C 1
ATOM 2274 O O . HIS A 1 294 ? -11.487 -10.552 3.884 1.00 89.62 294 HIS A O 1
ATOM 2280 N N . LYS A 1 295 ? -11.844 -12.773 3.992 1.00 90.88 295 LYS A N 1
ATOM 2281 C CA . LYS A 1 295 ? -13.231 -12.713 3.513 1.00 90.88 295 LYS A CA 1
ATOM 2282 C C . LYS A 1 295 ? -14.079 -11.898 4.496 1.00 90.88 295 LYS A C 1
ATOM 2284 O O . LYS A 1 295 ? -14.182 -12.248 5.672 1.00 90.88 295 LYS A O 1
ATOM 2289 N N . LEU A 1 296 ? -14.706 -10.829 4.016 1.00 91.94 296 LEU A N 1
ATOM 2290 C CA . LEU A 1 296 ? -15.521 -9.932 4.830 1.00 91.94 296 LEU A CA 1
ATOM 2291 C C . LEU A 1 296 ? -16.827 -9.614 4.113 1.00 91.94 296 LEU A C 1
ATOM 2293 O O . LEU A 1 296 ? -16.826 -9.077 3.014 1.00 91.94 296 LEU A O 1
ATOM 2297 N N . LEU A 1 297 ? -17.952 -9.905 4.762 1.00 92.12 297 LEU A N 1
ATOM 2298 C CA . LEU A 1 297 ? -19.293 -9.558 4.296 1.00 92.12 297 LEU A CA 1
ATOM 2299 C C . LEU A 1 297 ? -19.885 -8.498 5.227 1.00 92.12 297 LEU A C 1
ATOM 2301 O O . LEU A 1 297 ? -19.580 -8.476 6.417 1.00 92.12 297 LEU A O 1
ATOM 2305 N N . ALA A 1 298 ? -20.805 -7.676 4.719 1.00 90.50 298 ALA A N 1
ATOM 2306 C CA . ALA A 1 298 ? -21.459 -6.636 5.522 1.00 90.50 298 ALA A CA 1
ATOM 2307 C C . ALA A 1 298 ? -22.168 -7.193 6.776 1.00 90.50 298 ALA A C 1
ATOM 2309 O O . ALA A 1 298 ? -22.221 -6.526 7.801 1.00 90.50 298 ALA A O 1
ATOM 2310 N N . LYS A 1 299 ? -22.657 -8.442 6.719 1.00 90.56 299 LYS A N 1
ATOM 2311 C CA . LYS A 1 299 ? -23.298 -9.143 7.848 1.00 90.56 299 LYS A CA 1
ATOM 2312 C C . LYS A 1 299 ? -22.335 -9.481 8.989 1.00 90.56 299 LYS A C 1
ATOM 2314 O O . LYS A 1 299 ? -22.778 -9.744 10.098 1.00 90.56 299 LYS A O 1
ATOM 2319 N N . HIS A 1 300 ? -21.036 -9.528 8.708 1.00 91.19 300 HIS A N 1
ATOM 2320 C CA . HIS A 1 300 ? -20.009 -9.855 9.695 1.00 91.19 300 HIS A CA 1
ATOM 2321 C C . HIS A 1 300 ? -19.505 -8.614 10.441 1.00 91.19 300 HIS A C 1
ATOM 2323 O O . HIS A 1 300 ? -18.653 -8.746 11.317 1.00 91.19 300 HIS A O 1
ATOM 2329 N N . LEU A 1 301 ? -19.992 -7.421 10.080 1.00 94.25 301 LEU A N 1
ATOM 2330 C CA . LEU A 1 301 ? -19.637 -6.178 10.750 1.00 94.25 301 LEU A CA 1
ATOM 2331 C C . LEU A 1 301 ? -20.331 -6.100 12.103 1.00 94.25 301 LEU A C 1
ATOM 2333 O O . LEU A 1 301 ? -21.537 -6.311 12.221 1.00 94.25 301 LEU A O 1
ATOM 2337 N N . ILE A 1 302 ? -19.548 -5.763 13.114 1.00 95.12 302 ILE A N 1
ATOM 2338 C CA . ILE A 1 302 ? -19.988 -5.688 14.500 1.00 95.12 302 ILE A CA 1
ATOM 2339 C C . ILE A 1 302 ? -19.881 -4.233 14.913 1.00 95.12 302 ILE A C 1
ATOM 2341 O O . ILE A 1 302 ? -18.848 -3.599 14.706 1.00 95.12 302 ILE A O 1
ATOM 2345 N N . GLN A 1 303 ? -20.960 -3.681 15.457 1.00 95.12 303 GLN A N 1
ATOM 2346 C CA . GLN A 1 303 ? -20.947 -2.312 15.951 1.00 95.12 303 GLN A CA 1
ATOM 2347 C C . GLN A 1 303 ? -20.069 -2.223 17.197 1.00 95.12 303 GLN A C 1
ATOM 2349 O O . GLN A 1 303 ? -20.142 -3.083 18.069 1.00 95.12 303 GLN A O 1
ATOM 2354 N N . VAL A 1 304 ? -19.242 -1.185 17.269 1.00 95.88 304 VAL A N 1
ATOM 2355 C CA . VAL A 1 304 ? -18.346 -0.926 18.393 1.00 95.88 304 VAL A CA 1
ATOM 2356 C C . VAL A 1 304 ? -18.869 0.277 19.169 1.00 95.88 304 VAL A C 1
ATOM 2358 O O . VAL A 1 304 ? -19.220 1.303 18.588 1.00 95.88 304 VAL A O 1
ATOM 2361 N N . CYS A 1 305 ? -18.905 0.159 20.490 1.00 94.12 305 CYS A N 1
ATOM 2362 C CA . CYS A 1 305 ? -19.365 1.191 21.408 1.00 94.12 305 CYS A CA 1
ATOM 2363 C C . CYS A 1 305 ? -18.239 1.503 22.397 1.00 94.12 305 CYS A C 1
ATOM 2365 O O . CYS A 1 305 ? -17.979 0.739 23.330 1.00 94.12 305 CYS A O 1
ATOM 2367 N N . PHE A 1 306 ? -17.555 2.627 22.179 1.00 94.00 306 PHE A N 1
ATOM 2368 C CA . PHE A 1 306 ? -16.589 3.161 23.135 1.00 94.00 306 PHE A CA 1
ATOM 2369 C C . PHE A 1 306 ? -17.313 3.992 24.195 1.00 94.00 306 PHE A C 1
ATOM 2371 O O . PHE A 1 306 ? -18.125 4.851 23.858 1.00 94.00 306 PHE A O 1
ATOM 2378 N N . SER A 1 307 ? -16.979 3.782 25.468 1.00 92.06 307 SER A N 1
ATOM 2379 C CA . SER A 1 307 ? -17.409 4.676 26.544 1.00 92.06 307 SER A CA 1
ATOM 2380 C C . SER A 1 307 ? -16.531 5.919 26.555 1.00 92.06 307 SER A C 1
ATOM 2382 O O . SER A 1 307 ? -15.303 5.820 26.614 1.00 92.06 307 SER A O 1
ATOM 2384 N N . ILE A 1 308 ? -17.168 7.083 26.473 1.00 92.25 308 ILE A N 1
ATOM 2385 C CA . ILE A 1 308 ? -16.519 8.388 26.331 1.00 92.25 308 ILE A CA 1
ATOM 2386 C C . ILE A 1 308 ? -16.786 9.208 27.592 1.00 92.25 308 ILE A C 1
ATOM 2388 O O . ILE A 1 308 ? -17.899 9.198 28.118 1.00 92.25 308 ILE A O 1
ATOM 2392 N N . ARG A 1 309 ? -15.763 9.904 28.090 1.00 90.56 309 ARG A N 1
ATOM 2393 C CA . ARG A 1 309 ? -15.882 10.912 29.146 1.00 90.56 309 ARG A CA 1
ATOM 2394 C C . ARG A 1 309 ? -15.246 12.223 28.683 1.00 90.56 309 ARG A C 1
ATOM 2396 O O . ARG A 1 309 ? -14.137 12.174 28.147 1.00 90.56 309 ARG A O 1
ATOM 2403 N N . PRO A 1 310 ? -15.882 13.377 28.919 1.00 87.19 310 PRO A N 1
ATOM 2404 C CA . PRO A 1 310 ? -15.240 14.658 28.680 1.00 87.19 310 PRO A CA 1
ATOM 2405 C C . PRO A 1 310 ? -14.196 14.918 29.775 1.00 87.19 310 PRO A C 1
ATOM 2407 O O . PRO A 1 310 ? -14.493 14.812 30.968 1.00 87.19 310 PRO A O 1
ATOM 2410 N N . ARG A 1 311 ? -12.967 15.256 29.382 1.00 81.00 311 ARG A N 1
ATOM 2411 C CA . ARG A 1 311 ? -11.904 15.720 30.287 1.00 81.00 311 ARG A CA 1
ATOM 2412 C C . ARG A 1 311 ? -11.167 16.874 29.616 1.00 81.00 311 ARG A C 1
ATOM 2414 O O . ARG A 1 311 ? -10.733 16.730 28.480 1.00 81.00 311 ARG A O 1
ATOM 2421 N N . ASP A 1 312 ? -11.065 18.018 30.291 1.00 78.88 312 ASP A N 1
ATOM 2422 C CA . ASP A 1 312 ? -10.357 19.210 29.790 1.00 78.88 312 ASP A CA 1
ATOM 2423 C C . ASP A 1 312 ? -10.792 19.658 28.374 1.00 78.88 312 ASP A C 1
ATOM 2425 O O . ASP A 1 312 ? -9.985 20.108 27.565 1.00 78.88 312 ASP A O 1
ATOM 2429 N N . GLY A 1 313 ? -12.082 19.498 28.049 1.00 80.38 313 GLY A N 1
ATOM 2430 C CA . GLY A 1 313 ? -12.639 19.849 26.736 1.00 80.38 313 GLY A CA 1
ATOM 2431 C C . GLY A 1 313 ? -12.342 18.851 25.607 1.00 80.38 313 GLY A C 1
ATOM 2432 O O . GLY A 1 313 ? -12.692 19.128 24.463 1.00 80.38 313 GLY A O 1
ATOM 2433 N N . GLN A 1 314 ? -11.730 17.699 25.905 1.00 79.62 314 GLN A N 1
ATOM 2434 C CA . GLN A 1 314 ? -11.495 16.612 24.951 1.00 79.62 314 GLN A CA 1
ATOM 2435 C C . GLN A 1 314 ? -12.236 15.333 25.361 1.00 79.62 314 GLN A C 1
ATOM 2437 O O . GLN A 1 314 ? -12.284 14.958 26.536 1.00 79.62 314 GLN A O 1
ATOM 2442 N N . ASP A 1 315 ? -12.781 14.634 24.368 1.00 86.06 315 ASP A N 1
ATOM 2443 C CA . ASP A 1 315 ? -13.465 13.358 24.552 1.00 86.06 315 ASP A CA 1
ATOM 2444 C C . ASP A 1 315 ? -12.447 12.226 24.723 1.00 86.06 315 ASP A C 1
ATOM 2446 O O . ASP A 1 315 ? -11.761 11.823 23.781 1.00 86.06 315 ASP A O 1
ATOM 2450 N N . GLN A 1 316 ? -12.344 11.691 25.939 1.00 88.06 316 GLN A N 1
ATOM 2451 C CA . GLN A 1 316 ? -11.453 10.579 26.255 1.00 88.06 316 GLN A CA 1
ATOM 2452 C C . GLN A 1 316 ? -12.231 9.270 26.336 1.00 88.06 316 GLN A C 1
ATOM 2454 O O . GLN A 1 316 ? -13.200 9.141 27.086 1.00 88.06 316 GLN A O 1
ATOM 2459 N N . THR A 1 317 ? -11.779 8.256 25.603 1.00 92.69 317 THR A N 1
ATOM 2460 C CA . THR A 1 317 ? -12.357 6.911 25.684 1.00 92.69 317 THR A CA 1
ATOM 2461 C C . THR A 1 317 ? -11.739 6.114 26.829 1.00 92.69 317 THR A C 1
ATOM 2463 O O . THR A 1 317 ? -10.518 6.144 27.021 1.00 92.69 317 THR A O 1
ATOM 2466 N N . PHE A 1 318 ? -12.548 5.352 27.560 1.00 93.94 318 PHE A N 1
ATOM 2467 C CA . PHE A 1 318 ? -12.098 4.605 28.734 1.00 93.94 318 PHE A CA 1
ATOM 2468 C C . PHE A 1 318 ? -12.799 3.248 28.878 1.00 93.94 318 PHE A C 1
ATOM 2470 O O . PHE A 1 318 ? -13.828 2.984 28.259 1.00 93.94 318 PHE A O 1
ATOM 2477 N N . CYS A 1 319 ? -12.232 2.380 29.718 1.00 94.75 319 CYS A N 1
ATOM 2478 C CA . CYS A 1 319 ? -12.826 1.090 30.062 1.00 94.75 319 CYS A CA 1
ATOM 2479 C C . CYS A 1 319 ? -13.942 1.243 31.108 1.00 94.75 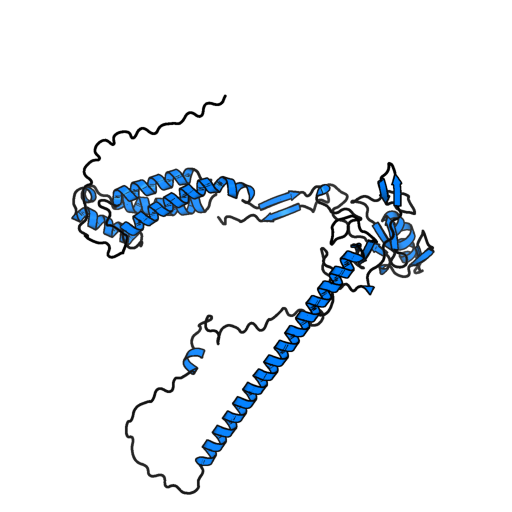319 CYS A C 1
ATOM 2481 O O . CYS A 1 319 ? -13.644 1.741 32.198 1.00 94.75 319 CYS A O 1
ATOM 2483 N N . PRO A 1 320 ? -15.172 0.755 30.856 1.00 93.00 320 PRO A N 1
ATOM 2484 C CA . PRO A 1 320 ? -16.285 0.886 31.802 1.00 93.00 320 PRO A CA 1
ATOM 2485 C C . PRO A 1 320 ? -15.991 0.283 33.183 1.00 93.00 320 PRO A C 1
ATOM 2487 O O . PRO A 1 320 ? -16.315 0.881 34.205 1.00 93.00 320 PRO A O 1
ATOM 2490 N N . CYS A 1 321 ? -15.287 -0.854 33.230 1.00 91.44 321 CYS A N 1
ATOM 2491 C CA . CYS A 1 321 ? -15.036 -1.569 34.483 1.00 91.44 321 CYS A CA 1
ATOM 2492 C C . CYS A 1 321 ? -13.953 -0.917 35.356 1.00 91.44 321 CYS A C 1
ATOM 2494 O O . CYS A 1 321 ? -14.152 -0.710 36.548 1.00 91.44 321 CYS A O 1
ATOM 2496 N N . CYS A 1 322 ? -12.775 -0.627 34.790 1.00 92.19 322 CYS A N 1
ATOM 2497 C CA . CYS A 1 322 ? -11.622 -0.142 35.564 1.00 92.19 322 CYS A CA 1
ATOM 2498 C C . CYS A 1 322 ? -11.386 1.366 35.449 1.00 92.19 322 CYS A C 1
ATOM 2500 O O . CYS A 1 322 ? -10.453 1.884 36.060 1.00 92.19 322 CYS A O 1
ATOM 2502 N N . LYS A 1 323 ? -12.184 2.071 34.638 1.00 91.31 323 LYS A N 1
ATOM 2503 C CA . LYS A 1 323 ? -12.074 3.516 34.369 1.00 91.31 323 LYS A CA 1
ATOM 2504 C C . LYS A 1 323 ? -10.717 3.965 33.806 1.00 91.31 323 LYS A C 1
ATOM 2506 O O . LYS A 1 323 ? -10.432 5.166 33.774 1.00 91.31 323 LYS A O 1
ATOM 2511 N N . LYS A 1 324 ? -9.898 3.016 33.337 1.00 91.75 324 LYS A N 1
ATOM 2512 C CA . LYS A 1 324 ? -8.600 3.261 32.702 1.00 91.75 324 LYS A CA 1
ATOM 2513 C C . LYS A 1 324 ? -8.800 3.850 31.308 1.00 91.75 324 LYS A C 1
ATOM 2515 O O . LYS A 1 324 ? -9.613 3.343 30.538 1.00 91.75 324 LYS A O 1
ATOM 2520 N N . GLU A 1 325 ? -8.043 4.896 31.001 1.00 91.44 325 GLU A N 1
ATOM 2521 C CA . GLU A 1 325 ? -8.041 5.548 29.689 1.00 91.44 325 GLU A CA 1
ATOM 2522 C C . GLU A 1 325 ? -7.405 4.640 28.636 1.00 91.44 325 GLU A C 1
ATOM 2524 O O . GLU A 1 325 ? -6.395 3.970 28.896 1.00 91.44 325 GLU A O 1
ATOM 2529 N N . TYR A 1 326 ? -7.995 4.626 27.443 1.00 91.00 326 TYR A N 1
ATOM 2530 C CA . TYR A 1 326 ? -7.405 3.948 26.299 1.00 91.00 326 TYR A CA 1
ATOM 2531 C C . TYR A 1 326 ? -6.338 4.827 25.654 1.00 91.00 326 TYR A C 1
ATOM 2533 O O . TYR A 1 326 ? -6.507 6.026 25.454 1.00 91.00 326 TYR A O 1
ATOM 2541 N N . THR A 1 327 ? -5.218 4.197 25.325 1.00 87.88 327 THR A N 1
ATOM 2542 C CA . THR A 1 327 ? -4.093 4.796 24.604 1.00 87.88 327 THR A CA 1
ATOM 2543 C C . THR A 1 327 ? -3.747 3.910 23.409 1.00 87.88 327 THR A C 1
ATOM 2545 O O . THR A 1 327 ? -4.161 2.751 23.366 1.00 87.88 327 THR A O 1
ATOM 2548 N N . ASN A 1 328 ? -2.928 4.392 22.466 1.00 84.25 328 ASN A N 1
ATOM 2549 C CA . ASN A 1 328 ? -2.489 3.594 21.300 1.00 84.25 328 ASN A CA 1
ATOM 2550 C C . ASN A 1 328 ? -1.828 2.253 21.681 1.00 84.25 328 ASN A C 1
ATOM 2552 O O . ASN A 1 328 ? -1.804 1.308 20.902 1.00 84.25 328 ASN A O 1
ATOM 2556 N N . VAL A 1 329 ? -1.316 2.152 22.908 1.00 82.88 329 VAL A N 1
ATOM 2557 C CA . VAL A 1 329 ? -0.670 0.950 23.439 1.00 82.88 329 VAL A CA 1
ATOM 2558 C C . VAL A 1 329 ? -1.666 -0.023 24.077 1.00 82.88 329 VAL A C 1
ATOM 2560 O O . VAL A 1 329 ? -1.387 -1.220 24.186 1.00 82.88 329 VAL A O 1
ATOM 2563 N N . SER A 1 330 ? -2.818 0.474 24.526 1.00 86.12 330 SER A N 1
ATOM 2564 C CA . SER A 1 330 ? -3.778 -0.326 25.277 1.00 86.12 330 SER A CA 1
ATOM 2565 C C . SER A 1 330 ? -4.371 -1.442 24.414 1.00 86.12 330 SER A C 1
ATOM 2567 O O . SER A 1 330 ? -4.921 -1.206 23.344 1.00 86.12 330 SER A O 1
ATOM 2569 N N . GLN A 1 331 ? -4.255 -2.682 24.887 1.00 89.69 331 GLN A N 1
ATOM 2570 C CA . GLN A 1 331 ? -4.963 -3.809 24.292 1.00 89.69 331 GLN A CA 1
ATOM 2571 C C . GLN A 1 331 ? -6.426 -3.762 24.729 1.00 89.69 331 GLN A C 1
ATOM 2573 O O . GLN A 1 331 ? -6.722 -3.751 25.931 1.00 89.69 331 GLN A O 1
ATOM 2578 N N . THR A 1 332 ? -7.322 -3.724 23.750 1.00 93.38 332 THR A N 1
ATOM 2579 C CA . THR A 1 332 ? -8.766 -3.603 23.946 1.00 93.38 332 THR A CA 1
ATOM 2580 C C . THR A 1 332 ? -9.503 -4.706 23.202 1.00 93.38 332 THR A C 1
ATOM 2582 O O . THR A 1 332 ? -9.003 -5.252 22.218 1.00 93.38 332 THR A O 1
ATOM 2585 N N . TYR A 1 333 ? -10.675 -5.066 23.710 1.00 94.88 333 TYR A N 1
ATOM 2586 C CA . TYR A 1 333 ? -11.497 -6.152 23.198 1.00 94.88 333 TYR A CA 1
ATOM 2587 C C . TYR A 1 333 ? -12.939 -5.683 23.060 1.00 94.88 333 TYR A C 1
ATOM 2589 O O . TYR A 1 333 ? -13.456 -5.003 23.947 1.00 94.88 333 TYR A O 1
ATOM 2597 N N . VAL A 1 334 ? -13.582 -6.073 21.965 1.00 95.88 334 VAL A N 1
ATOM 2598 C CA . VAL A 1 334 ? -15.002 -5.848 21.692 1.00 95.88 334 VAL A CA 1
ATOM 2599 C C . VAL A 1 334 ? -15.769 -7.133 21.940 1.00 95.88 334 VAL A C 1
ATOM 2601 O O . VAL A 1 334 ? -15.361 -8.208 21.500 1.00 95.88 334 VAL A O 1
ATOM 2604 N N . LEU A 1 335 ? -16.915 -7.015 22.602 1.00 94.94 335 LEU A N 1
ATOM 2605 C CA . LEU A 1 335 ? -17.849 -8.123 22.765 1.00 94.94 335 LEU A CA 1
ATOM 2606 C C . LEU A 1 335 ? -18.879 -8.107 21.631 1.00 94.94 335 LEU A C 1
ATOM 2608 O O . LEU A 1 335 ? -19.690 -7.189 21.549 1.00 94.94 335 LEU A O 1
ATOM 2612 N N . ARG A 1 336 ? -18.886 -9.132 20.774 1.00 93.75 336 ARG A N 1
ATOM 2613 C CA . ARG A 1 336 ? -19.768 -9.242 19.595 1.00 93.75 336 ARG A CA 1
ATOM 2614 C C . ARG A 1 336 ? -21.263 -8.994 19.878 1.00 93.75 336 ARG A C 1
ATOM 2616 O O . ARG A 1 336 ? -21.875 -8.316 19.058 1.00 93.75 336 ARG A O 1
ATOM 2623 N N . PRO A 1 337 ? -21.869 -9.497 20.974 1.00 92.69 337 PRO A N 1
ATOM 2624 C CA . PRO A 1 337 ? -23.310 -9.353 21.195 1.00 92.69 337 PRO A CA 1
ATOM 2625 C C . PRO A 1 337 ? -23.772 -7.913 21.455 1.00 92.69 337 PRO A C 1
ATOM 2627 O O . PRO A 1 337 ? -24.913 -7.583 21.154 1.00 92.69 337 PRO A O 1
ATOM 2630 N N . CYS A 1 338 ? -22.916 -7.065 22.035 1.00 93.12 338 CYS A N 1
ATOM 2631 C CA . CYS A 1 338 ? -23.304 -5.729 22.503 1.00 93.12 338 CYS A CA 1
ATOM 2632 C C . CYS A 1 338 ? -22.396 -4.588 22.027 1.00 93.12 338 CYS A C 1
ATOM 2634 O O . CYS A 1 338 ? -22.748 -3.425 22.191 1.00 93.12 338 CYS A O 1
ATOM 2636 N N . GLY A 1 339 ? -21.229 -4.890 21.463 1.00 93.75 339 GLY A N 1
ATOM 2637 C CA . GLY A 1 339 ? -20.298 -3.903 20.924 1.00 93.75 339 GLY A CA 1
ATOM 2638 C C . GLY A 1 339 ? -19.440 -3.162 21.950 1.00 93.75 339 GLY A C 1
ATOM 2639 O O . GLY A 1 339 ? -18.549 -2.413 21.555 1.00 93.75 339 GLY A O 1
ATOM 2640 N N . HIS A 1 340 ? -19.663 -3.354 23.253 1.00 95.06 340 HIS A N 1
ATOM 2641 C CA . HIS A 1 340 ? -18.899 -2.663 24.295 1.00 95.06 340 HIS A CA 1
ATOM 2642 C C . HIS A 1 340 ? -17.416 -3.052 24.284 1.00 95.06 340 HIS A C 1
ATOM 2644 O O . HIS A 1 340 ? -17.066 -4.225 24.108 1.00 95.06 340 HIS A O 1
ATOM 2650 N N . VAL A 1 341 ? -16.559 -2.051 24.507 1.00 95.44 341 VAL A N 1
ATOM 2651 C CA . VAL A 1 341 ? -15.098 -2.186 24.501 1.00 95.44 341 VAL A CA 1
ATOM 2652 C C . VAL A 1 341 ? -14.549 -2.233 25.925 1.00 95.44 341 VAL A C 1
ATOM 2654 O O . VAL A 1 341 ? -14.779 -1.311 26.711 1.00 95.44 341 VAL A O 1
ATOM 2657 N N . PHE A 1 342 ? -13.733 -3.242 26.228 1.00 95.50 342 PHE A N 1
ATOM 2658 C CA . PHE A 1 342 ? -13.049 -3.401 27.515 1.00 95.50 342 PHE A CA 1
ATOM 2659 C C . PHE A 1 342 ? -11.532 -3.519 27.340 1.00 95.50 342 PHE A C 1
ATOM 2661 O O . PHE A 1 342 ? -11.032 -3.957 26.305 1.00 95.50 342 PHE A O 1
ATOM 2668 N N . CYS A 1 343 ? -10.766 -3.159 28.373 1.00 94.06 343 CYS A N 1
ATOM 2669 C CA . CYS A 1 343 ? -9.322 -3.392 28.377 1.00 94.06 343 CYS A CA 1
ATOM 2670 C C . CYS A 1 343 ? -8.990 -4.884 28.542 1.00 94.06 343 CYS A C 1
ATOM 2672 O O . CYS A 1 343 ? -9.784 -5.661 29.080 1.00 94.06 343 CYS A O 1
ATOM 2674 N N . ALA A 1 344 ? -7.779 -5.275 28.143 1.00 93.12 344 ALA A N 1
ATOM 2675 C CA . ALA A 1 344 ? -7.297 -6.652 28.241 1.00 93.12 344 ALA A CA 1
ATOM 2676 C C . ALA A 1 344 ? -7.441 -7.259 29.641 1.00 93.12 344 ALA A C 1
ATOM 2678 O O . ALA A 1 344 ? -7.925 -8.375 29.772 1.00 93.12 344 ALA A O 1
ATOM 2679 N N . SER A 1 345 ? -7.079 -6.514 30.690 1.00 93.38 345 SER A N 1
ATOM 2680 C CA . SER A 1 345 ? -7.161 -7.006 32.068 1.00 93.38 345 SER A CA 1
ATOM 2681 C C . SER A 1 345 ? -8.596 -7.323 32.488 1.00 93.38 345 SER A C 1
ATOM 2683 O O . SER A 1 345 ? -8.842 -8.409 32.997 1.00 93.38 345 SER A O 1
ATOM 2685 N N . CYS A 1 346 ? -9.544 -6.415 32.233 1.00 94.50 346 CYS A N 1
ATOM 2686 C CA . CYS A 1 346 ? -10.952 -6.616 32.576 1.00 94.50 346 CYS A CA 1
ATOM 2687 C C . CYS A 1 346 ? -11.592 -7.713 31.729 1.00 94.50 346 CYS A C 1
ATOM 2689 O O . CYS A 1 346 ? -12.369 -8.503 32.248 1.00 94.50 346 CYS A O 1
ATOM 2691 N N . THR A 1 347 ? -11.245 -7.791 30.445 1.00 93.88 347 THR A N 1
ATOM 2692 C CA . THR A 1 347 ? -11.743 -8.856 29.566 1.00 93.88 347 THR A CA 1
ATOM 2693 C C . THR A 1 347 ? -11.228 -10.215 30.031 1.00 93.88 347 THR A C 1
ATOM 2695 O O . THR A 1 347 ? -12.002 -11.163 30.135 1.00 93.88 347 THR A O 1
ATOM 2698 N N . ALA A 1 348 ? -9.943 -10.296 30.390 1.00 93.12 348 ALA A N 1
ATOM 2699 C CA . ALA A 1 348 ? -9.334 -11.522 30.879 1.00 93.12 348 ALA A CA 1
ATOM 2700 C C . ALA A 1 348 ? -9.986 -12.011 32.180 1.00 93.12 348 ALA A C 1
ATOM 2702 O O . ALA A 1 348 ? -10.309 -13.188 32.315 1.00 93.12 348 ALA A O 1
ATOM 2703 N N . THR A 1 349 ? -10.196 -11.115 33.147 1.00 92.62 349 THR A N 1
ATOM 2704 C CA . THR A 1 349 ? -10.727 -11.491 34.464 1.00 92.62 349 THR A CA 1
ATOM 2705 C C . THR A 1 349 ? -12.235 -11.695 34.486 1.00 92.62 349 THR A C 1
ATOM 2707 O O . THR A 1 349 ? -12.695 -12.613 35.153 1.00 92.62 349 THR A O 1
ATOM 2710 N N . LEU A 1 350 ? -13.003 -10.850 33.794 1.00 90.62 350 LEU A N 1
ATOM 2711 C CA . LEU A 1 350 ? -14.465 -10.818 33.909 1.00 90.62 350 LEU A CA 1
ATOM 2712 C C . LEU A 1 350 ? -15.180 -11.607 32.810 1.00 90.62 350 LEU A C 1
ATOM 2714 O O . LEU A 1 350 ? -16.348 -11.938 32.982 1.00 90.62 350 LEU A O 1
ATOM 2718 N N . VAL A 1 351 ? -14.514 -11.886 31.684 1.00 90.06 351 VAL A N 1
ATOM 2719 C CA . VAL A 1 351 ? -15.144 -12.535 30.523 1.00 90.06 351 VAL A CA 1
ATOM 2720 C C . VAL A 1 351 ? -14.448 -13.844 30.167 1.00 90.06 351 VAL A C 1
ATOM 2722 O O . VAL A 1 351 ? -15.086 -14.892 30.203 1.00 90.06 351 VAL A O 1
ATOM 2725 N N . THR A 1 352 ? -13.147 -13.833 29.852 1.00 89.25 352 THR A N 1
ATOM 2726 C CA . THR A 1 352 ? -12.489 -15.037 29.310 1.00 89.25 352 THR A CA 1
ATOM 2727 C C . THR A 1 352 ? -12.249 -16.113 30.364 1.00 89.25 352 THR A C 1
ATOM 2729 O O . THR A 1 352 ? -12.525 -17.273 30.083 1.00 89.25 352 THR A O 1
ATOM 2732 N N . LYS A 1 353 ? -11.792 -15.759 31.575 1.00 88.19 353 LYS A N 1
ATOM 2733 C CA . LYS A 1 353 ? -11.595 -16.739 32.660 1.00 88.19 353 LYS A CA 1
ATOM 2734 C C . LYS A 1 353 ? -12.893 -17.466 33.043 1.00 88.19 353 LYS A C 1
ATOM 2736 O O . LYS A 1 353 ? -12.890 -18.692 33.003 1.00 88.19 353 LYS A O 1
ATOM 2741 N N . PRO A 1 354 ? -14.024 -16.775 33.311 1.00 86.00 354 PRO A N 1
ATOM 2742 C CA . PRO A 1 354 ? -15.293 -17.455 33.577 1.00 86.00 354 PRO A CA 1
ATOM 2743 C C . PRO A 1 354 ? -15.742 -18.369 32.434 1.00 86.00 354 PRO A C 1
ATOM 2745 O O . PRO A 1 354 ? -16.293 -19.439 32.688 1.00 86.00 354 PRO A O 1
ATOM 2748 N N . LEU A 1 355 ? -15.495 -17.965 31.185 1.00 85.69 355 LEU A N 1
ATOM 2749 C CA . LEU A 1 355 ? -15.854 -18.745 30.004 1.00 85.69 355 LEU A CA 1
ATOM 2750 C C . LEU A 1 355 ? -15.033 -20.043 29.890 1.00 85.69 355 LEU A C 1
ATOM 2752 O O . LEU A 1 355 ? -15.574 -21.071 29.492 1.00 85.69 355 LEU A O 1
ATOM 2756 N N . GLU A 1 356 ? -13.746 -19.997 30.242 1.00 83.81 356 GLU A N 1
ATOM 2757 C CA . GLU A 1 356 ? -12.830 -21.144 30.190 1.00 83.81 356 GLU A CA 1
ATOM 2758 C C . GLU A 1 356 ? -13.002 -22.084 31.399 1.00 83.81 356 GLU A C 1
ATOM 2760 O O . GLU A 1 356 ? -13.004 -23.300 31.228 1.00 83.81 356 GLU A O 1
ATOM 2765 N N . GLU A 1 357 ? -13.197 -21.545 32.607 1.00 81.00 357 GLU A N 1
ATOM 2766 C CA . GLU A 1 357 ? -13.266 -22.329 33.852 1.00 81.00 357 GLU A CA 1
ATOM 2767 C C . GLU A 1 357 ? -14.641 -22.963 34.100 1.00 81.00 357 GLU A C 1
ATOM 2769 O O . GLU A 1 357 ? -14.729 -24.090 34.584 1.00 81.00 357 GLU A O 1
ATOM 2774 N N . SER A 1 358 ? -15.733 -22.251 33.799 1.00 66.75 358 SER A N 1
ATOM 2775 C CA . SER A 1 358 ? -17.082 -22.702 34.176 1.00 66.75 358 SER A CA 1
ATOM 2776 C C . SER A 1 358 ? -17.827 -23.447 33.068 1.00 66.75 358 SER A C 1
ATOM 2778 O O . SER A 1 358 ? -18.888 -24.018 33.330 1.00 66.75 358 SER A O 1
ATOM 2780 N N . GLY A 1 359 ? -17.328 -23.402 31.825 1.00 68.62 359 GLY A N 1
ATOM 2781 C CA . GLY A 1 359 ? -18.029 -23.915 30.642 1.00 68.62 359 GLY A CA 1
ATOM 2782 C C . GLY A 1 359 ? -19.407 -23.276 30.395 1.00 68.62 359 GLY A C 1
ATOM 2783 O O . GLY A 1 359 ? -20.157 -23.748 29.541 1.00 68.62 359 GLY A O 1
ATOM 2784 N N . LYS A 1 360 ? -19.769 -22.225 31.147 1.00 67.44 360 LYS A N 1
ATOM 2785 C CA . LYS A 1 360 ? -21.039 -21.498 31.051 1.00 67.44 360 LYS A CA 1
ATOM 2786 C C . LYS A 1 360 ? -20.838 -20.177 30.315 1.00 67.44 360 LYS A C 1
ATOM 2788 O O . LYS A 1 360 ? -19.753 -19.599 30.320 1.00 67.44 360 LYS A O 1
ATOM 2793 N N . ALA A 1 361 ? -21.918 -19.695 29.699 1.00 77.38 361 ALA A N 1
ATOM 2794 C CA . ALA A 1 361 ? -21.940 -18.396 29.041 1.00 77.38 361 ALA A CA 1
ATOM 2795 C C . ALA A 1 361 ? -21.572 -17.289 30.042 1.00 77.38 361 ALA A C 1
ATOM 2797 O O . ALA A 1 361 ? -22.179 -17.178 31.108 1.00 77.38 361 ALA A O 1
ATOM 2798 N N . SER A 1 362 ? -20.578 -16.476 29.687 1.00 86.50 362 SER A N 1
ATOM 2799 C CA . SER A 1 362 ? -20.231 -15.270 30.444 1.00 86.50 362 SER A CA 1
ATOM 2800 C C . SER A 1 362 ? -21.175 -14.130 30.053 1.00 86.50 362 SER A C 1
ATOM 2802 O O . SER A 1 362 ? -21.919 -14.238 29.078 1.00 86.50 362 SER A O 1
ATOM 2804 N N . SER A 1 363 ? -21.195 -13.037 30.811 1.00 91.12 363 SER A N 1
ATOM 2805 C CA . SER A 1 363 ? -22.049 -11.882 30.520 1.00 91.12 363 SER A CA 1
ATOM 2806 C C . SER A 1 363 ? -21.235 -10.602 30.407 1.00 91.12 363 SER A C 1
ATOM 2808 O O . SER A 1 363 ? -20.222 -10.428 31.083 1.00 91.12 363 SER A O 1
ATOM 2810 N N . CYS A 1 364 ? -21.690 -9.676 29.565 1.00 92.19 364 CYS A N 1
ATOM 2811 C CA . CYS A 1 364 ? -21.086 -8.355 29.461 1.00 92.19 364 CYS A CA 1
ATOM 2812 C C . CYS A 1 364 ? -21.222 -7.601 30.799 1.00 92.19 364 CYS A C 1
ATOM 2814 O O . CYS A 1 364 ? -22.346 -7.469 31.281 1.00 92.19 364 CYS A O 1
ATOM 2816 N N . PRO A 1 365 ? -20.133 -7.044 31.364 1.00 90.12 365 PRO A N 1
ATOM 2817 C CA . PRO A 1 365 ? -20.196 -6.309 32.630 1.00 90.12 365 PRO A CA 1
ATOM 2818 C C . PRO A 1 365 ? -21.078 -5.053 32.611 1.00 90.12 365 PRO A C 1
ATOM 2820 O O . PRO A 1 365 ? -21.546 -4.632 33.659 1.00 90.12 365 PRO A O 1
ATOM 2823 N N . GLU A 1 366 ? -21.296 -4.456 31.435 1.00 90.31 366 GLU A N 1
ATOM 2824 C CA . GLU A 1 366 ? -22.039 -3.196 31.297 1.00 90.31 366 GLU A CA 1
ATOM 2825 C C . GLU A 1 366 ? -23.540 -3.422 31.066 1.00 90.31 366 GLU A C 1
ATOM 2827 O O . GLU A 1 366 ? -24.385 -2.782 31.677 1.00 90.31 366 GLU A O 1
ATOM 2832 N N . CYS A 1 367 ? -23.887 -4.353 30.173 1.00 92.38 367 CYS A N 1
ATOM 2833 C CA . CYS A 1 367 ? -25.266 -4.539 29.701 1.00 92.38 367 CYS A CA 1
ATOM 2834 C C . CYS A 1 367 ? -25.828 -5.941 29.961 1.00 92.38 367 CYS A C 1
ATOM 2836 O O . CYS A 1 367 ? -26.925 -6.254 29.511 1.00 92.38 367 CYS A O 1
ATOM 2838 N N . SER A 1 368 ? -25.075 -6.811 30.640 1.00 91.06 368 SER A N 1
ATOM 2839 C CA . SER A 1 368 ? -25.460 -8.199 30.940 1.00 91.06 368 SER A CA 1
ATOM 2840 C C . SER A 1 368 ? -25.781 -9.078 29.719 1.00 91.06 368 SER A C 1
ATOM 2842 O O . SER A 1 368 ? -26.320 -10.172 29.869 1.00 91.06 368 SER A O 1
ATOM 2844 N N . ALA A 1 369 ? -25.417 -8.653 28.503 1.00 91.50 369 ALA A N 1
ATOM 2845 C CA . ALA A 1 369 ? -25.576 -9.461 27.296 1.00 91.50 369 ALA A CA 1
ATOM 2846 C C . ALA A 1 369 ? -24.795 -10.781 27.406 1.00 91.50 369 ALA A C 1
ATOM 2848 O O . ALA A 1 369 ? -23.635 -10.781 27.821 1.00 91.50 369 ALA A O 1
ATOM 2849 N N . SER A 1 370 ? -25.422 -11.894 27.018 1.00 91.06 370 SER A N 1
ATOM 2850 C CA . SER A 1 370 ? -24.823 -13.230 27.099 1.00 91.06 370 SER A CA 1
ATOM 2851 C C . SER A 1 370 ? -23.750 -13.442 26.026 1.00 91.06 370 SER A C 1
ATOM 2853 O O . SER A 1 370 ? -23.955 -13.138 24.851 1.00 91.06 370 SER A O 1
ATOM 2855 N N . ILE A 1 371 ? -22.609 -13.984 26.440 1.00 91.06 371 ILE A N 1
ATOM 2856 C CA . ILE A 1 371 ? -21.420 -14.269 25.637 1.00 91.06 371 ILE A CA 1
ATOM 2857 C C . ILE A 1 371 ? -21.202 -15.777 25.695 1.00 91.06 371 ILE A C 1
ATOM 2859 O O . ILE A 1 371 ? -20.804 -16.333 26.722 1.00 91.06 371 ILE A O 1
ATOM 2863 N N . GLN A 1 372 ? -21.493 -16.446 24.585 1.00 86.31 372 GLN A N 1
ATOM 2864 C CA . GLN A 1 372 ? -21.544 -17.905 24.544 1.00 86.31 372 GLN A CA 1
ATOM 2865 C C . GLN A 1 372 ? -20.198 -18.528 24.186 1.00 86.31 372 GLN A C 1
ATOM 2867 O O . GLN A 1 372 ? -19.895 -19.625 24.646 1.00 86.31 372 GLN A O 1
ATOM 2872 N N . ALA A 1 373 ? -19.391 -17.858 23.360 1.00 87.69 373 ALA A N 1
ATOM 2873 C CA . ALA A 1 373 ? -18.173 -18.447 22.823 1.00 87.69 373 ALA A CA 1
ATOM 2874 C C . ALA A 1 373 ? -16.987 -17.479 22.827 1.00 87.69 373 ALA A C 1
ATOM 2876 O O . ALA A 1 373 ? -17.135 -16.265 22.707 1.00 87.69 373 ALA A O 1
ATOM 2877 N N . ARG A 1 374 ? -15.768 -18.035 22.863 1.00 87.50 374 ARG A N 1
ATOM 2878 C CA . ARG A 1 374 ? -14.515 -17.256 22.859 1.00 87.50 374 ARG A CA 1
AT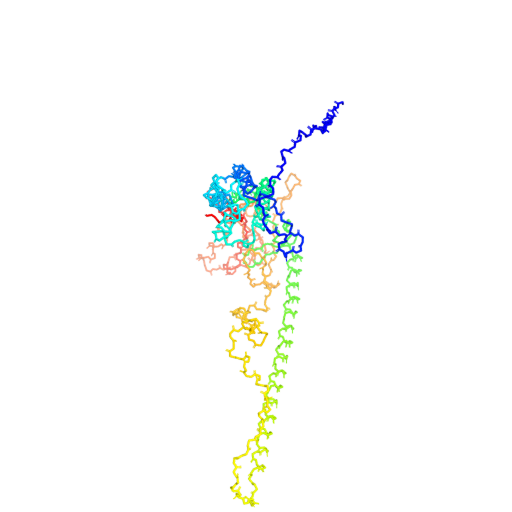OM 2879 C C . ARG A 1 374 ? -14.376 -16.391 21.604 1.00 87.50 374 ARG A C 1
ATOM 2881 O O . ARG A 1 374 ? -13.813 -15.309 21.660 1.00 87.50 374 ARG A O 1
ATOM 2888 N N . ARG A 1 375 ? -14.965 -16.838 20.486 1.00 88.75 375 ARG A N 1
ATOM 2889 C CA . ARG A 1 375 ? -15.044 -16.087 19.221 1.00 88.75 375 ARG A CA 1
ATOM 2890 C C . ARG A 1 375 ? -15.826 -14.777 19.327 1.00 88.75 375 ARG A C 1
ATOM 2892 O O . ARG A 1 375 ? -15.728 -13.967 18.411 1.00 88.75 375 ARG A O 1
ATOM 2899 N N . ASP A 1 376 ? -16.676 -14.622 20.341 1.00 91.31 376 ASP A N 1
ATOM 2900 C CA . ASP A 1 376 ? -17.475 -13.414 20.568 1.00 91.31 376 ASP A CA 1
ATOM 2901 C C . ASP A 1 376 ? -16.674 -12.336 21.308 1.00 91.31 376 ASP A C 1
ATOM 2903 O O . ASP A 1 376 ? -17.131 -11.202 21.410 1.00 91.31 376 ASP A O 1
ATOM 2907 N N . VAL A 1 377 ? -15.470 -12.670 21.779 1.00 93.88 377 VAL A N 1
ATOM 2908 C CA . VAL A 1 377 ? -14.493 -11.734 22.333 1.00 93.88 377 VAL A CA 1
ATOM 2909 C C . VAL A 1 377 ? -13.463 -11.434 21.247 1.00 93.88 377 VAL A C 1
ATOM 2911 O O . VAL A 1 377 ? -12.618 -12.268 20.929 1.00 93.88 377 VAL A O 1
ATOM 2914 N N . ILE A 1 378 ? -13.551 -10.249 20.649 1.00 94.75 378 ILE A N 1
ATOM 2915 C CA . ILE A 1 378 ? -12.742 -9.864 19.489 1.00 94.75 378 ILE A CA 1
ATOM 2916 C C . ILE A 1 378 ? -11.648 -8.897 19.946 1.00 94.75 378 ILE A C 1
ATOM 2918 O O . ILE A 1 378 ? -11.982 -7.810 20.422 1.00 94.75 378 ILE A O 1
ATOM 2922 N N . PRO A 1 379 ? -10.356 -9.246 19.820 1.00 93.81 379 PRO A N 1
ATOM 2923 C CA . PRO A 1 379 ? -9.275 -8.301 20.080 1.00 93.81 379 PRO A CA 1
ATOM 2924 C C . PRO A 1 379 ? -9.284 -7.211 19.008 1.00 93.81 379 PRO A C 1
ATOM 2926 O O . PRO A 1 379 ? -9.310 -7.532 17.826 1.00 93.81 379 PRO A O 1
ATOM 2929 N N . LEU A 1 380 ? -9.245 -5.936 19.392 1.00 92.25 380 LEU A N 1
ATOM 2930 C CA . LEU A 1 380 ? -9.051 -4.857 18.422 1.00 92.25 380 LEU A CA 1
ATOM 2931 C C . LEU A 1 380 ? -7.578 -4.771 18.019 1.00 92.25 380 LEU A C 1
ATOM 2933 O O . LEU A 1 380 ? -6.682 -4.788 18.872 1.00 92.25 380 LEU A O 1
ATOM 2937 N N . GLU A 1 381 ? -7.329 -4.665 16.714 1.00 88.25 381 GLU A N 1
ATOM 2938 C CA . GLU A 1 381 ? -5.973 -4.528 16.192 1.00 88.25 381 GLU A CA 1
ATOM 2939 C C . GLU A 1 381 ? -5.413 -3.143 16.542 1.00 88.25 381 GLU A C 1
ATOM 2941 O O . GLU A 1 381 ? -6.057 -2.108 16.354 1.00 88.25 381 GLU A O 1
ATOM 2946 N N . ARG A 1 382 ? -4.178 -3.132 17.041 1.00 84.62 382 ARG A N 1
ATOM 2947 C CA . ARG A 1 382 ? -3.428 -1.924 17.388 1.00 84.62 382 ARG A CA 1
ATOM 2948 C C . ARG A 1 382 ? -2.126 -1.895 16.603 1.00 84.62 382 ARG A C 1
ATOM 2950 O O . ARG A 1 382 ? -1.477 -2.928 16.445 1.00 84.62 382 ARG A O 1
ATOM 2957 N N . GLU A 1 383 ? -1.719 -0.708 16.180 1.00 75.94 383 GLU A N 1
ATOM 2958 C CA . GLU A 1 383 ? -0.419 -0.502 15.551 1.00 75.94 383 GLU A CA 1
ATOM 2959 C C . GLU A 1 383 ? 0.634 -0.176 16.625 1.00 75.94 383 GLU A C 1
ATOM 2961 O O . GLU A 1 383 ? 0.423 0.675 17.489 1.00 75.94 383 GLU A O 1
ATOM 2966 N N . GLY A 1 384 ? 1.762 -0.895 16.603 1.00 64.38 384 GLY A N 1
ATOM 2967 C CA . GLY A 1 384 ? 2.866 -0.744 17.562 1.00 64.38 384 GLY A CA 1
ATOM 2968 C C . GLY A 1 384 ? 2.761 -1.626 18.812 1.00 64.38 384 GLY A C 1
ATOM 2969 O O . GLY A 1 384 ? 1.727 -2.228 19.102 1.00 64.38 384 GLY A O 1
ATOM 2970 N N . THR A 1 385 ? 3.848 -1.741 19.584 1.00 60.47 385 THR A N 1
ATOM 2971 C CA . THR A 1 385 ? 3.883 -2.445 20.881 1.00 60.47 385 THR A CA 1
ATOM 2972 C C . THR A 1 385 ? 4.200 -1.477 22.022 1.00 60.47 385 THR A C 1
ATOM 2974 O O . THR A 1 385 ? 4.880 -0.478 21.836 1.00 60.47 385 THR A O 1
ATOM 2977 N N . GLY A 1 386 ? 3.671 -1.747 23.219 1.00 54.75 386 GLY A N 1
ATOM 2978 C CA . GLY A 1 386 ? 3.860 -0.892 24.398 1.00 54.75 386 GLY A CA 1
ATOM 2979 C C . GLY A 1 386 ? 5.243 -0.902 25.033 1.00 54.75 386 GLY A C 1
ATOM 2980 O O . GLY A 1 386 ? 5.434 -0.255 26.057 1.00 54.75 386 GLY A O 1
ATOM 2981 N N . PHE A 1 387 ? 6.183 -1.657 24.471 1.00 52.31 387 PHE A N 1
ATOM 2982 C CA . PHE A 1 387 ? 7.524 -1.820 25.005 1.00 52.31 387 PHE A CA 1
ATOM 2983 C C . PHE A 1 387 ? 8.533 -1.256 24.012 1.00 52.31 387 PHE A C 1
ATOM 2985 O O . PHE A 1 387 ? 8.546 -1.654 22.851 1.00 52.31 387 PHE A O 1
ATOM 2992 N N . ALA A 1 388 ? 9.436 -0.399 24.491 1.00 46.12 388 ALA A N 1
ATOM 2993 C CA . ALA A 1 388 ? 10.550 0.127 23.699 1.00 46.12 388 ALA A CA 1
ATOM 2994 C C . ALA A 1 388 ? 11.491 -0.980 23.162 1.00 46.12 388 ALA A C 1
ATOM 2996 O O . ALA A 1 388 ? 12.200 -0.757 22.188 1.00 46.12 388 ALA A O 1
ATOM 2997 N N . SER A 1 389 ? 11.469 -2.186 23.749 1.00 42.19 389 SER A N 1
ATOM 2998 C CA . SER A 1 389 ? 12.181 -3.378 23.246 1.00 42.19 389 SER A CA 1
ATOM 2999 C C . SER A 1 389 ? 11.390 -4.225 22.239 1.00 42.19 389 SER A C 1
ATOM 3001 O O . SER A 1 389 ? 11.965 -5.105 21.613 1.00 42.19 389 SER A O 1
ATOM 3003 N N . GLY A 1 390 ? 10.092 -3.979 22.044 1.00 47.56 390 GLY A N 1
ATOM 3004 C CA . GLY A 1 390 ? 9.257 -4.696 21.070 1.00 47.56 390 GLY A CA 1
ATOM 3005 C C . GLY A 1 390 ? 9.189 -4.012 19.700 1.00 47.56 390 GLY A C 1
ATOM 3006 O O . GLY A 1 390 ? 8.207 -4.192 18.976 1.00 47.56 390 GLY A O 1
ATOM 3007 N N . GLY A 1 391 ? 10.174 -3.163 19.385 1.00 49.72 391 GLY A N 1
ATOM 3008 C CA . GLY A 1 391 ? 10.231 -2.317 18.194 1.00 49.72 391 GLY A CA 1
ATOM 3009 C C . GLY A 1 391 ? 10.532 -3.107 16.925 1.00 49.72 391 GLY A C 1
ATOM 3010 O O . GLY A 1 391 ? 11.645 -3.068 16.427 1.00 49.72 391 GLY A O 1
ATOM 3011 N N . GLN A 1 392 ? 9.533 -3.816 16.404 1.00 52.66 392 GLN A N 1
ATOM 3012 C CA . GLN A 1 392 ? 9.585 -4.436 15.072 1.00 52.66 392 GLN A CA 1
ATOM 3013 C C . GLN A 1 392 ? 9.088 -3.486 13.966 1.00 52.66 392 GLN A C 1
ATOM 3015 O O . GLN A 1 392 ? 9.055 -3.853 12.799 1.00 52.66 392 GLN A O 1
ATOM 3020 N N . SER A 1 393 ? 8.683 -2.259 14.311 1.00 60.62 393 SER A N 1
ATOM 3021 C CA . SER A 1 393 ? 8.237 -1.248 13.343 1.00 60.62 393 SER A CA 1
ATOM 3022 C C . SER A 1 393 ? 9.434 -0.495 12.755 1.00 60.62 393 SER A C 1
ATOM 3024 O O . SER A 1 393 ? 9.542 0.728 12.869 1.00 60.62 393 SER A O 1
ATOM 3026 N N . GLU A 1 394 ? 10.370 -1.242 12.175 1.00 67.06 394 GLU A N 1
ATOM 3027 C CA . GLU A 1 394 ? 11.423 -0.698 11.324 1.00 67.06 394 GLU A CA 1
ATOM 3028 C C . GLU A 1 394 ? 10.935 -0.768 9.878 1.00 67.06 394 GLU A C 1
ATOM 3030 O O . GLU A 1 394 ? 10.563 -1.829 9.376 1.00 67.06 394 GLU A O 1
ATOM 3035 N N . VAL A 1 395 ? 10.885 0.382 9.208 1.00 69.94 395 VAL A N 1
ATOM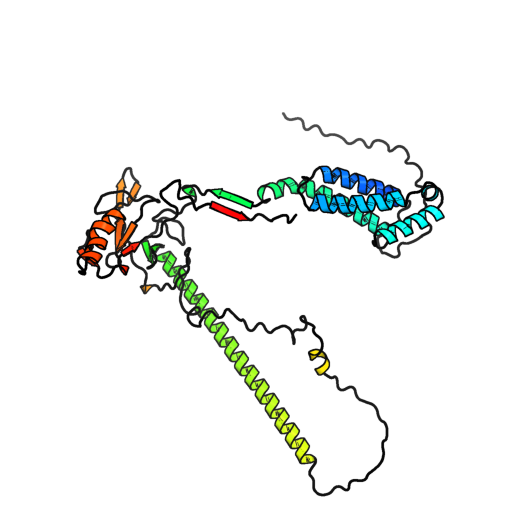 3036 C CA . VAL A 1 395 ? 10.624 0.412 7.770 1.00 69.94 395 VAL A CA 1
ATOM 3037 C C . VAL A 1 395 ? 11.963 0.307 7.074 1.00 69.94 395 VAL A C 1
ATOM 3039 O O . VAL A 1 395 ? 12.815 1.188 7.207 1.00 69.94 395 VAL A O 1
ATOM 3042 N N . HIS A 1 396 ? 12.127 -0.772 6.318 1.00 71.62 396 HIS A N 1
ATOM 3043 C CA . HIS A 1 396 ? 13.241 -0.940 5.406 1.00 71.62 396 HIS A CA 1
ATOM 3044 C C . HIS A 1 396 ? 12.799 -0.475 4.029 1.00 71.62 396 HIS A C 1
ATOM 3046 O O . HIS A 1 396 ? 11.948 -1.089 3.389 1.00 71.62 396 HIS A O 1
ATOM 3052 N N . THR A 1 397 ? 13.390 0.617 3.567 1.00 72.12 397 THR A N 1
ATOM 3053 C CA . THR A 1 397 ? 13.309 0.987 2.157 1.00 72.12 397 THR A CA 1
ATOM 3054 C C . THR A 1 397 ? 14.558 0.451 1.484 1.00 72.12 397 THR A C 1
ATOM 3056 O O . THR A 1 397 ? 15.681 0.849 1.805 1.00 72.12 397 THR A O 1
ATOM 3059 N N . GLN A 1 398 ? 14.368 -0.508 0.580 1.00 69.38 398 GLN A N 1
ATOM 3060 C CA . GLN A 1 398 ? 15.421 -0.888 -0.346 1.00 69.38 398 GLN A CA 1
ATOM 3061 C C . GLN A 1 398 ? 15.564 0.269 -1.333 1.00 69.38 398 GLN A C 1
ATOM 3063 O O . GLN A 1 398 ? 14.684 0.508 -2.159 1.00 69.38 398 GLN A O 1
ATOM 3068 N N . GLY A 1 399 ? 16.637 1.046 -1.184 1.00 63.06 399 GLY A N 1
ATOM 3069 C CA . GLY A 1 399 ? 17.054 1.966 -2.231 1.00 63.06 399 GLY A CA 1
ATOM 3070 C C . GLY A 1 399 ? 17.422 1.185 -3.487 1.00 63.06 399 GLY A C 1
ATOM 3071 O O . GLY A 1 399 ? 17.593 -0.036 -3.451 1.00 63.06 399 GLY A O 1
ATOM 3072 N N . ILE A 1 400 ? 17.568 1.895 -4.603 1.00 62.72 400 ILE A N 1
ATOM 3073 C CA . ILE A 1 400 ? 18.138 1.302 -5.811 1.00 62.72 400 ILE A CA 1
ATOM 3074 C C . ILE A 1 400 ? 19.548 0.860 -5.425 1.00 62.72 400 ILE A C 1
ATOM 3076 O O . ILE A 1 400 ? 20.414 1.692 -5.144 1.00 62.72 400 ILE A O 1
ATOM 3080 N N . ALA A 1 401 ? 19.743 -0.454 -5.318 1.00 50.97 401 ALA A N 1
ATOM 3081 C CA . ALA A 1 401 ? 21.062 -1.015 -5.144 1.00 50.97 401 ALA A CA 1
ATOM 3082 C C . ALA A 1 401 ? 21.824 -0.662 -6.411 1.00 50.97 401 ALA A C 1
ATOM 3084 O O . ALA A 1 401 ? 21.474 -1.105 -7.505 1.00 50.97 401 ALA A O 1
ATOM 3085 N N . PHE A 1 402 ? 22.854 0.157 -6.268 1.00 49.06 402 PHE A N 1
ATOM 3086 C CA . PHE A 1 402 ? 23.882 0.151 -7.275 1.00 49.06 402 PHE A CA 1
ATOM 3087 C C . PHE A 1 402 ? 24.618 -1.169 -7.093 1.00 49.06 402 PHE A C 1
ATOM 3089 O O . PHE A 1 402 ? 25.403 -1.304 -6.159 1.00 49.06 402 PHE A O 1
ATOM 3096 N N . GLN A 1 403 ? 24.214 -2.182 -7.864 1.00 40.91 403 GLN A N 1
ATOM 3097 C CA . GLN A 1 403 ? 24.863 -3.486 -7.868 1.00 40.91 403 GLN A CA 1
ATOM 3098 C C . GLN A 1 403 ? 26.307 -3.287 -8.309 1.00 40.91 403 GLN A C 1
ATOM 3100 O O . GLN A 1 403 ? 26.558 -3.107 -9.500 1.00 40.91 403 GLN A O 1
ATOM 3105 N N . GLY A 1 404 ? 27.199 -3.265 -7.323 1.00 44.38 404 GLY A N 1
ATOM 3106 C CA . GLY A 1 404 ? 28.640 -3.420 -7.455 1.00 44.38 404 GLY A CA 1
ATOM 3107 C C . GLY A 1 404 ? 29.059 -4.695 -6.784 1.00 44.38 404 GLY A C 1
ATOM 3108 O O . GLY A 1 404 ? 28.672 -4.844 -5.601 1.00 44.38 404 GLY A O 1
#

pLDDT: mean 78.25, std 19.58, range [28.81, 96.94]

Radius of gyration: 40.58 Å; chains: 1; bounding box: 83×96×105 Å

Foldseek 3Di:
DDDDPDDPPDPDPPDPPDDQQQLEPDDDPPDPPQGDDRQLLVLLLVLLVLLLVLLVLDDPPFPLSVVSVVLSVVLNVLSVVLDDPQLVPHSVSVVVSQVSSCVVSVQRHSSSVSVVSVVSSVVSNVVSVCVVVCVVQDFKDKDFDDPVNWQWLQAAQQPSDRADQWKAFLQFHIHHLVRVVVLQVVLQVVLVVVVVVVVVVVVVVVVVVVVVVVVVVVVVVVVVVVVVVVPDPDDDPDDDDDDDDDDPDPPPPVVVVPDPDCPPPVNPPPCPVVPDPPDPVPSRADWDPPPDTDGDDSVRIAGADFDWDDDPNDTFTAAPPPRHTDGLAWKWKAQRQPRYIHTPVCCVPQAVVCCVPVVAWGADPPPRHTHNDPSRIHIHDGTDHPDPVRRPRIDIDGRPPSPD

InterPro domains:
  IPR001841 Zinc finger, RING-type [PS50089] (319-368)
  IPR001841 Zinc finger, RING-type [SM00184] (156-201)
  IPR001841 Zinc finger, RING-type [SM00184] (319-367)
  IPR006806 NADH dehydrogenase [ubiquinone] 1 alpha subcomplex subunit 5 [PF04716] (33-112)
  IPR013083 Zinc finger, RING/FYVE/PHD-type [G3DSA:3.30.40.10] (133-249)
  IPR013083 Zinc finger, RING/FYVE/PHD-type [G3DSA:3.30.40.10] (308-384)
  IPR016818 Nitric oxide synthase-interacting protein [PTHR13063] (131-393)
  IPR027370 Zinc finger, RING-type, eukaryotic [PF13445] (319-365)
  IPR031790 Nitric oxide synthase-interacting protein, zinc-finger [PF15906] (138-188)